Protein AF-A0A6A6TV52-F1 (afdb_monomer)

Structure (mmCIF, N/CA/C/O backbone):
data_AF-A0A6A6TV52-F1
#
_entry.id   AF-A0A6A6TV52-F1
#
loop_
_atom_site.group_PDB
_atom_site.id
_atom_site.type_symbol
_atom_site.label_atom_id
_atom_site.label_alt_id
_atom_site.label_comp_id
_atom_site.label_asym_id
_atom_site.label_entity_id
_atom_site.label_seq_id
_atom_site.pdbx_PDB_ins_code
_atom_site.Cartn_x
_atom_site.Cartn_y
_atom_site.Cartn_z
_atom_site.occupancy
_atom_site.B_iso_or_equiv
_atom_site.auth_seq_id
_atom_site.auth_comp_id
_atom_site.auth_asym_id
_atom_site.auth_atom_id
_atom_site.pdbx_PDB_model_num
ATOM 1 N N . MET A 1 1 ? -27.721 -14.262 47.115 1.00 39.56 1 MET A N 1
ATOM 2 C CA . MET A 1 1 ? -28.076 -12.880 46.744 1.00 39.56 1 MET A CA 1
ATOM 3 C C . MET A 1 1 ? -26.776 -12.100 46.617 1.00 39.56 1 MET A C 1
ATOM 5 O O . MET A 1 1 ? -26.188 -11.829 47.656 1.00 39.56 1 MET A O 1
ATOM 9 N N . PRO A 1 2 ? -26.220 -11.865 45.417 1.00 44.06 2 PRO A N 1
ATOM 10 C CA . PRO A 1 2 ? -25.095 -10.953 45.285 1.00 44.06 2 PRO A CA 1
ATOM 11 C C . PRO A 1 2 ? -25.606 -9.532 45.026 1.00 44.06 2 PRO A C 1
ATOM 13 O O . PRO A 1 2 ? -26.618 -9.349 44.355 1.00 44.06 2 PRO A O 1
ATOM 16 N N . ALA A 1 3 ? -24.919 -8.570 45.633 1.00 41.25 3 ALA A N 1
ATOM 17 C CA . ALA A 1 3 ? -25.272 -7.162 45.678 1.00 41.25 3 ALA A CA 1
ATOM 18 C C . ALA A 1 3 ? -25.371 -6.537 44.282 1.00 41.25 3 ALA A C 1
ATOM 20 O O . ALA A 1 3 ? -24.499 -6.747 43.437 1.00 41.25 3 ALA A O 1
ATOM 21 N N . GLU A 1 4 ? -26.418 -5.741 44.082 1.00 55.41 4 GLU A N 1
ATOM 22 C CA . GLU A 1 4 ? -26.548 -4.804 42.972 1.00 55.41 4 GLU A CA 1
ATOM 23 C C . GLU A 1 4 ? -25.441 -3.755 43.115 1.00 55.41 4 GLU A C 1
ATOM 25 O O . GLU A 1 4 ? -25.561 -2.780 43.856 1.00 55.41 4 GLU A O 1
ATOM 30 N N . SER A 1 5 ? -24.307 -3.983 42.455 1.00 57.09 5 SER A N 1
ATOM 31 C CA . SER A 1 5 ? -23.292 -2.952 42.270 1.00 57.09 5 SER A CA 1
ATOM 32 C C . SER A 1 5 ? -23.828 -1.950 41.252 1.00 57.09 5 SER A C 1
ATOM 34 O O . SER A 1 5 ? -23.521 -2.043 40.066 1.00 57.09 5 SER A O 1
ATOM 36 N N . SER A 1 6 ? -24.682 -1.043 41.724 1.00 60.50 6 SER A N 1
ATOM 37 C CA . SER A 1 6 ? -25.193 0.087 40.953 1.00 60.50 6 SER A CA 1
ATOM 38 C C . SER A 1 6 ? -24.011 0.927 40.469 1.00 60.50 6 SER A C 1
ATOM 40 O O . SER A 1 6 ? -23.273 1.507 41.272 1.00 60.50 6 SER A O 1
ATOM 42 N N . CYS A 1 7 ? -23.774 0.931 39.157 1.00 59.00 7 CYS A N 1
ATOM 43 C CA . CYS A 1 7 ? -22.772 1.796 38.554 1.00 59.00 7 CYS A CA 1
ATOM 44 C C . CYS A 1 7 ? -23.217 3.266 38.681 1.00 59.00 7 CYS A C 1
ATOM 46 O O . CYS A 1 7 ? -24.394 3.572 38.498 1.00 59.00 7 CYS A O 1
ATOM 48 N N . PRO A 1 8 ? -22.287 4.208 38.922 1.00 72.44 8 PRO A N 1
ATOM 49 C CA . PRO A 1 8 ? -22.611 5.620 39.150 1.00 72.44 8 PRO A CA 1
ATOM 50 C C . PRO A 1 8 ? -23.188 6.345 37.919 1.00 72.44 8 PRO A C 1
ATOM 52 O O . PRO A 1 8 ? -23.628 7.484 38.038 1.00 72.44 8 PRO A O 1
ATOM 55 N N . VAL A 1 9 ? -23.213 5.700 36.744 1.00 73.12 9 VAL A N 1
ATOM 56 C CA . VAL A 1 9 ? -23.793 6.229 35.502 1.00 73.12 9 VAL A CA 1
ATOM 57 C C . VAL A 1 9 ? -24.748 5.188 34.912 1.00 73.12 9 VAL A C 1
ATOM 59 O O . VAL A 1 9 ? -24.317 4.179 34.353 1.00 73.12 9 VAL A O 1
ATOM 62 N N . ALA A 1 10 ? -26.055 5.440 35.023 1.00 75.00 10 ALA A N 1
ATOM 63 C CA . ALA A 1 10 ? -27.110 4.511 34.599 1.00 75.00 10 ALA A CA 1
ATOM 64 C C . ALA A 1 10 ? -27.094 4.205 33.089 1.00 75.00 10 ALA A C 1
ATOM 66 O O . ALA A 1 10 ? -27.538 3.145 32.652 1.00 75.00 10 ALA A O 1
ATOM 67 N N . GLU A 1 11 ? -26.569 5.124 32.279 1.00 78.25 11 GLU A N 1
ATOM 68 C CA . GLU A 1 11 ? -26.429 4.941 30.835 1.00 78.25 11 GLU A CA 1
ATOM 69 C C . GLU A 1 11 ? -25.343 3.916 30.488 1.00 78.25 11 GLU A C 1
ATOM 71 O O . GLU A 1 11 ? -25.549 3.042 29.647 1.00 78.25 11 GLU A O 1
ATOM 76 N N . VAL A 1 12 ? -24.226 3.941 31.220 1.00 77.12 12 VAL A N 1
ATOM 77 C CA . VAL A 1 12 ? -23.149 2.954 31.087 1.00 77.12 12 VAL A CA 1
ATOM 78 C C . VAL A 1 12 ? -23.631 1.581 31.545 1.00 77.12 12 VAL A C 1
ATOM 80 O O . VAL A 1 12 ? -23.364 0.590 30.871 1.00 77.12 12 VAL A O 1
ATOM 83 N N . ASP A 1 13 ? -24.406 1.516 32.629 1.00 77.31 13 ASP A N 1
ATOM 84 C CA . ASP A 1 13 ? -24.987 0.256 33.101 1.00 77.31 13 ASP A CA 1
ATOM 85 C C . ASP A 1 13 ? -25.979 -0.328 32.084 1.00 77.31 13 ASP A C 1
ATOM 87 O O . ASP A 1 13 ? -25.925 -1.512 31.774 1.00 77.31 13 ASP A O 1
ATOM 91 N N . ARG A 1 14 ? -26.810 0.503 31.438 1.00 78.19 14 ARG A N 1
ATOM 92 C CA . ARG A 1 14 ? -27.695 0.054 30.344 1.00 78.19 14 ARG A CA 1
ATOM 93 C C . ARG A 1 14 ? -26.929 -0.499 29.143 1.00 78.19 14 ARG A C 1
ATOM 95 O O . ARG A 1 14 ? -27.359 -1.495 28.560 1.00 78.19 14 ARG A O 1
ATOM 102 N N . VAL A 1 15 ? -25.815 0.128 28.767 1.00 79.31 15 VAL A N 1
ATOM 103 C CA . VAL A 1 15 ? -24.983 -0.315 27.635 1.00 79.31 15 VAL A CA 1
ATOM 104 C C . VAL A 1 15 ? -24.187 -1.575 27.981 1.00 79.31 15 VAL A C 1
ATOM 106 O O . VAL A 1 15 ? -24.006 -2.442 27.123 1.00 79.31 15 VAL A O 1
ATOM 109 N N . LEU A 1 16 ? -23.726 -1.705 29.226 1.00 78.50 16 LEU A N 1
ATOM 110 C CA . LEU A 1 16 ? -22.913 -2.830 29.688 1.00 78.50 16 LEU A CA 1
ATOM 111 C C . LEU A 1 16 ? -23.739 -4.006 30.221 1.00 78.50 16 LEU A C 1
ATOM 113 O O . LEU A 1 16 ? -23.231 -5.125 30.218 1.00 78.50 16 LEU A O 1
ATOM 117 N N . ALA A 1 17 ? -25.004 -3.813 30.596 1.00 77.19 17 ALA A N 1
ATOM 118 C CA . ALA A 1 17 ? -25.897 -4.863 31.095 1.00 77.19 17 ALA A CA 1
ATOM 119 C C . ALA A 1 17 ? -25.971 -6.110 30.187 1.00 77.19 17 ALA A C 1
ATOM 121 O O . ALA A 1 17 ? -25.924 -7.220 30.712 1.00 77.19 17 ALA A O 1
ATOM 122 N N . PRO A 1 18 ? -25.986 -6.005 28.840 1.00 77.69 18 PRO A N 1
ATOM 123 C CA . PRO A 1 18 ? -25.926 -7.173 27.953 1.00 77.69 18 PRO A CA 1
ATOM 124 C C . PRO A 1 18 ? -24.575 -7.916 27.968 1.00 77.69 18 PRO A C 1
ATOM 126 O O . PRO A 1 18 ? -24.474 -9.038 27.460 1.00 77.69 18 PRO A O 1
ATOM 129 N N . TYR A 1 19 ? -23.524 -7.282 28.491 1.00 73.50 19 TYR A N 1
ATOM 130 C CA . TYR A 1 19 ? -22.151 -7.788 28.549 1.00 73.50 19 TYR A CA 1
ATOM 131 C C . TYR A 1 19 ? -21.730 -8.234 29.956 1.00 73.50 19 TYR A C 1
ATOM 133 O O . TYR A 1 19 ? -20.783 -9.020 30.083 1.00 73.50 19 TYR A O 1
ATOM 141 N N . ILE A 1 20 ? -22.453 -7.823 30.998 1.00 80.19 20 ILE A N 1
ATOM 142 C CA . ILE A 1 20 ? -22.265 -8.269 32.380 1.00 80.19 20 ILE A CA 1
ATOM 143 C C . ILE A 1 20 ? -23.035 -9.579 32.570 1.00 80.19 20 ILE A C 1
ATOM 145 O O . ILE A 1 20 ? -24.255 -9.627 32.486 1.00 80.19 20 ILE A O 1
ATOM 149 N N . HIS A 1 21 ? -22.306 -10.669 32.800 1.00 78.75 21 HIS A N 1
ATOM 150 C CA . HIS A 1 21 ? -22.886 -12.008 32.915 1.00 78.75 21 HIS A CA 1
ATOM 151 C C . HIS A 1 21 ? -22.748 -12.534 34.339 1.00 78.75 21 HIS A C 1
ATOM 153 O O . HIS A 1 21 ? -21.713 -12.348 34.986 1.00 78.75 21 HIS A O 1
ATOM 159 N N . SER A 1 22 ? -23.735 -13.306 34.793 1.00 84.19 22 SER A N 1
ATOM 160 C CA . SER A 1 22 ? -23.596 -14.059 36.041 1.00 84.19 22 SER A CA 1
ATOM 161 C C . SER A 1 22 ? -22.442 -15.069 35.939 1.00 84.19 22 SER A C 1
ATOM 163 O O . SER A 1 22 ? -22.107 -15.576 34.860 1.00 84.19 22 SER A O 1
ATOM 165 N N . ARG A 1 23 ? -21.835 -15.434 37.077 1.00 82.38 23 ARG A N 1
ATOM 166 C CA . ARG A 1 23 ? -20.762 -16.447 37.135 1.00 82.38 23 ARG A CA 1
ATOM 167 C C . ARG A 1 23 ? -21.185 -17.766 36.474 1.00 82.38 23 ARG A C 1
ATOM 169 O O . ARG A 1 23 ? -20.379 -18.404 35.796 1.00 82.38 23 ARG A O 1
ATOM 176 N N . GLN A 1 24 ? -22.453 -18.151 36.630 1.00 84.06 24 GLN A N 1
ATOM 177 C CA . GLN A 1 24 ? -23.009 -19.371 36.039 1.00 84.06 24 GLN A CA 1
ATOM 178 C C . GLN A 1 24 ? -23.148 -19.271 34.514 1.00 84.06 24 GLN A C 1
ATOM 180 O O . GLN A 1 24 ? -22.795 -20.209 33.800 1.00 84.06 24 GLN A O 1
ATOM 185 N N . GLU A 1 25 ? -23.614 -18.133 34.003 1.00 81.75 25 GLU A N 1
ATOM 186 C CA . GLU A 1 25 ? -23.727 -17.875 32.563 1.00 81.75 25 GLU A CA 1
ATOM 187 C C . GLU A 1 25 ? -22.356 -17.810 31.905 1.00 81.75 25 GLU A C 1
ATOM 189 O O . GLU A 1 25 ? -22.147 -18.399 30.850 1.00 81.75 25 GLU A O 1
ATOM 194 N N . THR A 1 26 ? -21.382 -17.189 32.568 1.00 82.94 26 THR A N 1
ATOM 195 C CA . THR A 1 26 ? -19.993 -17.158 32.103 1.00 82.94 26 THR A CA 1
ATOM 196 C C . THR A 1 26 ? -19.420 -18.569 31.994 1.00 82.94 26 THR A C 1
ATOM 198 O O . THR A 1 26 ? -18.773 -18.902 31.001 1.00 82.94 26 THR A O 1
ATOM 201 N N . GLN A 1 27 ? -19.688 -19.440 32.972 1.00 84.75 27 GLN A N 1
ATOM 202 C CA . GLN A 1 27 ? -19.240 -20.831 32.921 1.00 84.75 27 GLN A CA 1
ATOM 203 C C . GLN A 1 27 ? -19.953 -21.634 31.820 1.00 84.75 27 GLN A C 1
ATOM 205 O O . GLN A 1 27 ? -19.305 -22.440 31.150 1.00 84.75 27 GLN A O 1
ATOM 210 N N . LYS A 1 28 ? -21.256 -21.407 31.593 1.00 84.00 28 LYS A N 1
ATOM 211 C CA . LYS A 1 28 ? -22.003 -22.002 30.469 1.00 84.00 28 LYS A CA 1
ATOM 212 C C . LYS A 1 28 ? -21.439 -21.535 29.123 1.00 84.00 28 LYS A C 1
ATOM 214 O O . LYS A 1 28 ? -21.095 -22.378 28.300 1.00 84.00 28 LYS A O 1
ATOM 219 N N . ASN A 1 29 ? -21.237 -20.230 28.946 1.00 80.69 29 ASN A N 1
ATOM 220 C CA . ASN A 1 29 ? -20.643 -19.639 27.745 1.00 80.69 29 ASN A CA 1
ATOM 221 C C . ASN A 1 29 ? -19.246 -20.208 27.473 1.00 80.69 29 ASN A C 1
ATOM 223 O O . ASN A 1 29 ? -18.967 -20.631 26.356 1.00 80.69 29 ASN A O 1
ATOM 227 N N . ARG A 1 30 ? -18.386 -20.313 28.497 1.00 83.00 30 ARG A N 1
ATOM 228 C CA . ARG A 1 30 ? -17.055 -20.931 28.363 1.00 83.00 30 ARG A CA 1
ATOM 229 C C . ARG A 1 30 ? -17.129 -22.395 27.934 1.00 83.00 30 ARG A C 1
ATOM 231 O O . ARG A 1 30 ? -16.331 -22.797 27.100 1.00 83.00 30 ARG A O 1
ATOM 238 N N . LYS A 1 31 ? -18.076 -23.181 28.462 1.00 84.25 31 LYS A N 1
ATOM 239 C CA . LYS A 1 31 ? -18.279 -24.588 28.060 1.00 84.25 31 LYS A CA 1
ATOM 240 C C . LYS A 1 31 ? -18.774 -24.722 26.618 1.00 84.25 31 LYS A C 1
ATOM 242 O O . LYS A 1 31 ? -18.358 -25.638 25.916 1.00 84.25 31 LYS A O 1
ATOM 247 N N . VAL A 1 32 ? -19.666 -23.833 26.180 1.00 82.25 32 VAL A N 1
ATOM 248 C CA . VAL A 1 32 ? -20.163 -23.815 24.796 1.00 82.25 32 VAL A CA 1
ATOM 249 C C . VAL A 1 32 ? -19.042 -23.414 23.837 1.00 82.25 32 VAL A C 1
ATOM 251 O O . VAL A 1 32 ? -18.811 -24.108 22.853 1.00 82.25 32 VAL A O 1
ATOM 254 N N . LEU A 1 33 ? -18.285 -22.362 24.162 1.00 79.50 33 LEU A N 1
ATOM 255 C CA . LEU A 1 33 ? -17.148 -21.911 23.358 1.00 79.50 33 LEU A CA 1
ATOM 256 C C . LEU A 1 33 ? -16.017 -22.938 23.326 1.00 79.50 33 LEU A C 1
ATOM 258 O O . LEU A 1 33 ? -15.465 -23.184 22.262 1.00 79.50 33 LEU A O 1
ATOM 262 N N . SER A 1 34 ? -15.691 -23.585 24.447 1.00 81.12 34 SER A N 1
ATOM 263 C CA . SER A 1 34 ? -14.671 -24.636 24.455 1.00 81.12 34 SER A CA 1
ATOM 264 C C . SER A 1 34 ? -15.102 -25.852 23.637 1.00 81.12 34 SER A C 1
ATOM 266 O O . SER A 1 34 ? -14.274 -26.442 22.947 1.00 81.12 34 SER A O 1
ATOM 268 N N . ARG A 1 35 ? -16.394 -26.209 23.645 1.00 80.12 35 ARG A N 1
ATOM 269 C CA . ARG A 1 35 ? -16.942 -27.256 22.771 1.00 80.12 35 ARG A CA 1
ATOM 270 C C . ARG A 1 35 ? -16.877 -26.853 21.295 1.00 80.12 35 ARG A C 1
ATOM 272 O O . ARG A 1 35 ? -16.467 -27.671 20.486 1.00 80.12 35 ARG A O 1
ATOM 279 N N . TYR A 1 36 ? -17.226 -25.610 20.963 1.00 75.19 36 TYR A N 1
ATOM 280 C CA . TYR A 1 36 ? -17.130 -25.084 19.600 1.00 75.19 36 TYR A CA 1
ATOM 281 C C . TYR A 1 36 ? -15.679 -25.075 19.102 1.00 75.19 36 TYR A C 1
ATOM 283 O O . TYR A 1 36 ? -15.362 -25.690 18.091 1.00 75.19 36 TYR A O 1
ATOM 291 N N . LEU A 1 37 ? -14.764 -24.475 19.864 1.00 76.31 37 LEU A N 1
ATOM 292 C CA . LEU A 1 37 ? -13.346 -24.421 19.513 1.00 76.31 37 LEU A CA 1
ATOM 293 C C . LEU A 1 37 ? -12.726 -25.818 19.439 1.00 76.31 37 LEU A C 1
ATOM 295 O O . LEU A 1 37 ? -12.006 -26.105 18.497 1.00 76.31 37 LEU A O 1
ATOM 299 N N . SER A 1 38 ? -13.039 -26.727 20.366 1.00 72.81 38 SER A N 1
ATOM 300 C CA . SER A 1 38 ? -12.530 -28.106 20.289 1.00 72.81 38 SER A CA 1
ATOM 301 C C . SER A 1 38 ? -13.112 -28.920 19.129 1.00 72.81 38 SER A C 1
ATOM 303 O O . SER A 1 38 ? -12.471 -29.880 18.704 1.00 72.81 38 SER A O 1
ATOM 305 N N . ALA A 1 39 ? -14.285 -28.553 18.604 1.00 69.62 39 ALA A N 1
ATOM 306 C CA . ALA A 1 39 ? -14.815 -29.124 17.369 1.00 69.62 39 ALA A CA 1
ATOM 307 C C . ALA A 1 39 ? -14.042 -28.620 16.138 1.00 69.62 39 ALA A C 1
ATOM 309 O O . ALA A 1 39 ? -13.743 -29.423 15.264 1.00 69.62 39 ALA A O 1
ATOM 310 N N . HIS A 1 40 ? -13.650 -27.341 16.112 1.00 64.69 40 HIS A N 1
ATOM 311 C CA . HIS A 1 40 ? -12.866 -26.748 15.017 1.00 64.69 40 HIS A CA 1
ATOM 312 C C . HIS A 1 40 ? -11.360 -27.036 15.084 1.00 64.69 40 HIS A C 1
ATOM 314 O O . HIS A 1 40 ? -10.684 -27.017 14.066 1.00 64.69 40 HIS A O 1
ATOM 320 N N . VAL A 1 41 ? -10.825 -27.321 16.272 1.00 64.25 41 VAL A N 1
ATOM 321 C CA . VAL A 1 41 ? -9.399 -27.625 16.486 1.00 64.25 41 VAL A CA 1
ATOM 322 C C . VAL A 1 41 ? -9.103 -29.120 16.323 1.00 64.25 41 VAL A C 1
ATOM 324 O O . VAL A 1 41 ? -7.939 -29.504 16.265 1.00 64.25 41 VAL A O 1
ATOM 327 N N . ARG A 1 42 ? -10.117 -29.997 16.248 1.00 55.94 42 ARG A N 1
ATOM 328 C CA . ARG A 1 42 ? -9.896 -31.434 16.033 1.00 55.94 42 ARG A CA 1
ATOM 329 C C . ARG A 1 42 ? -9.778 -31.718 14.526 1.00 55.94 42 ARG A C 1
ATOM 331 O O . ARG A 1 42 ? -10.811 -31.757 13.864 1.00 55.94 42 ARG A O 1
ATOM 338 N N . PRO A 1 43 ? -8.568 -31.967 13.987 1.00 54.34 43 PRO A N 1
ATOM 339 C CA . PRO A 1 43 ? -8.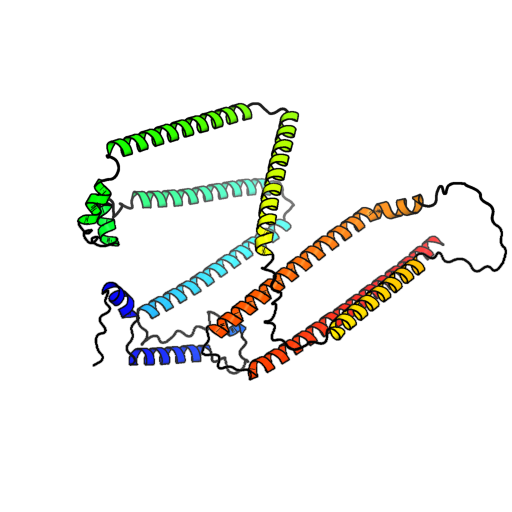416 -32.309 12.580 1.00 54.34 43 PRO A CA 1
ATOM 340 C C . PRO A 1 43 ? -9.081 -33.662 12.272 1.00 54.34 43 PRO A C 1
ATOM 342 O O . PRO A 1 43 ? -9.190 -34.518 13.166 1.00 54.34 43 PRO A O 1
ATOM 345 N N . PRO A 1 44 ? -9.493 -33.904 11.013 1.00 52.56 44 PRO A N 1
ATOM 346 C CA . PRO A 1 44 ? -9.788 -35.252 10.554 1.00 52.56 44 PRO A CA 1
ATOM 347 C C . PRO A 1 44 ? -8.570 -36.141 10.829 1.00 52.56 44 PRO A C 1
ATOM 349 O O . PRO A 1 44 ? -7.421 -35.731 10.683 1.00 52.56 44 PRO A O 1
ATOM 352 N N . ARG A 1 45 ? -8.849 -37.362 11.290 1.00 52.16 45 ARG A N 1
ATOM 353 C CA . ARG A 1 45 ? -7.974 -38.316 12.000 1.00 52.16 45 ARG A CA 1
ATOM 354 C C . ARG A 1 45 ? -6.680 -38.750 11.272 1.00 52.16 45 ARG A C 1
ATOM 356 O O . ARG A 1 45 ? -6.032 -39.685 11.729 1.00 52.16 45 ARG A O 1
ATOM 363 N N . THR A 1 46 ? -6.322 -38.123 10.155 1.00 53.66 46 THR A N 1
ATOM 364 C CA . THR A 1 46 ? -5.304 -38.576 9.198 1.00 53.66 46 THR A CA 1
ATOM 365 C C . THR A 1 46 ? -4.254 -37.526 8.815 1.00 53.66 46 THR A C 1
ATOM 367 O O . THR A 1 46 ? -3.302 -37.894 8.135 1.00 53.66 46 THR A O 1
ATOM 370 N N . ALA A 1 47 ? -4.354 -36.261 9.246 1.00 54.41 47 ALA A N 1
ATOM 371 C CA . ALA A 1 47 ? -3.346 -35.239 8.932 1.00 54.41 47 ALA A CA 1
ATOM 372 C C . ALA A 1 47 ? -2.878 -34.480 10.184 1.00 54.41 47 ALA A C 1
ATOM 374 O O . ALA A 1 47 ? -3.682 -34.072 11.022 1.00 54.41 47 ALA A O 1
ATOM 375 N N . ALA A 1 48 ? -1.558 -34.315 10.316 1.00 52.81 48 ALA A N 1
ATOM 376 C CA . ALA A 1 48 ? -0.953 -33.495 11.360 1.00 52.81 48 ALA A CA 1
ATOM 377 C C . ALA A 1 48 ? -1.387 -32.025 11.189 1.00 52.81 48 ALA A C 1
ATOM 379 O O . ALA A 1 48 ? -1.436 -31.551 10.053 1.00 52.81 48 ALA A O 1
ATOM 380 N N . PRO A 1 49 ? -1.697 -31.304 12.282 1.00 54.84 49 PRO A N 1
ATOM 381 C CA . PRO A 1 49 ? -2.194 -29.936 12.201 1.00 54.84 49 PRO A CA 1
ATOM 382 C C . PRO A 1 49 ? -1.130 -29.027 11.577 1.00 54.84 49 PRO A C 1
ATOM 384 O O . PRO A 1 49 ? -0.047 -28.860 12.139 1.00 54.84 49 PRO A O 1
ATOM 387 N N . ARG A 1 50 ? -1.427 -28.444 10.411 1.00 56.78 50 ARG A N 1
ATOM 388 C CA . ARG A 1 50 ? -0.613 -27.376 9.824 1.00 56.78 50 ARG A CA 1
ATOM 389 C C . ARG A 1 50 ? -1.059 -26.053 10.440 1.00 56.78 50 ARG A C 1
ATOM 391 O O . ARG A 1 50 ? -2.250 -25.777 10.524 1.00 56.78 50 ARG A O 1
ATOM 398 N N . HIS A 1 51 ? -0.098 -25.235 10.860 1.00 58.00 51 HIS A N 1
ATOM 399 C CA . HIS A 1 51 ? -0.335 -23.906 11.440 1.00 58.00 51 HIS A CA 1
ATOM 400 C C . HIS A 1 51 ? -1.184 -23.008 10.517 1.00 58.00 51 HIS A C 1
ATOM 402 O O . HIS A 1 51 ? -2.042 -22.264 10.976 1.00 58.00 51 HIS A O 1
ATOM 408 N N . LEU A 1 52 ? -1.011 -23.165 9.201 1.00 54.44 52 LEU A N 1
ATOM 409 C CA . LEU A 1 52 ? -1.739 -22.425 8.166 1.00 54.44 52 LEU A CA 1
ATOM 410 C C . LEU A 1 52 ? -3.249 -22.724 8.141 1.00 54.44 52 LEU A C 1
ATOM 412 O O . LEU A 1 52 ? -4.041 -21.816 7.904 1.00 54.44 52 LEU A O 1
ATOM 416 N N . ASP A 1 53 ? -3.658 -23.955 8.462 1.00 57.03 53 ASP A N 1
ATOM 417 C CA . ASP A 1 53 ? -5.079 -24.341 8.502 1.00 57.03 53 ASP A CA 1
ATOM 418 C C . ASP A 1 53 ? -5.794 -23.726 9.728 1.00 57.03 53 ASP A C 1
ATOM 420 O O . ASP A 1 53 ? -7.021 -23.644 9.775 1.00 57.03 53 ASP A O 1
ATOM 424 N N . GLN A 1 54 ? -5.027 -23.280 10.735 1.00 57.66 54 GLN A N 1
ATOM 425 C CA . GLN A 1 54 ? -5.530 -22.628 11.951 1.00 57.66 54 GLN A CA 1
ATOM 426 C C . GLN A 1 54 ? -5.628 -21.104 11.804 1.00 57.66 54 GLN A C 1
ATOM 428 O O . GLN A 1 54 ? -6.509 -20.492 12.409 1.00 57.66 54 GLN A O 1
ATOM 433 N N . GLU A 1 55 ? -4.754 -20.495 10.998 1.00 55.72 55 GLU A N 1
ATOM 434 C CA . GLU A 1 55 ? -4.784 -19.057 10.695 1.00 55.72 55 GLU A CA 1
ATOM 435 C C . GLU A 1 55 ? -5.855 -18.702 9.652 1.00 55.72 55 GLU A C 1
ATOM 437 O O . GLU A 1 55 ? -6.464 -17.631 9.729 1.00 55.72 55 GLU A O 1
ATOM 442 N N . CYS A 1 56 ? -6.149 -19.623 8.729 1.00 46.47 56 CYS A N 1
ATOM 443 C CA . CYS A 1 56 ? -7.189 -19.483 7.711 1.00 46.47 56 CYS A CA 1
ATOM 444 C C . CYS A 1 56 ? -8.108 -20.715 7.697 1.00 46.47 56 CYS A C 1
ATOM 446 O O . CYS A 1 56 ? -7.927 -21.599 6.860 1.00 46.47 56 CYS A O 1
ATOM 448 N N . PRO A 1 57 ? -9.116 -20.793 8.587 1.00 55.59 57 PRO A N 1
ATOM 449 C CA . PRO A 1 57 ? -10.117 -21.847 8.496 1.00 55.59 57 PRO A CA 1
ATOM 450 C C . PRO A 1 57 ? -10.873 -21.721 7.169 1.00 55.59 57 PRO A C 1
ATOM 452 O O . PRO A 1 57 ? -11.434 -20.664 6.861 1.00 55.59 57 PRO A O 1
ATOM 455 N N . ASP A 1 58 ? -10.886 -22.802 6.389 1.00 56.19 58 ASP A N 1
ATOM 456 C CA . ASP A 1 58 ? -11.613 -22.876 5.125 1.00 56.19 58 ASP A CA 1
ATOM 457 C C . ASP A 1 58 ? -13.112 -22.613 5.397 1.00 56.19 58 ASP A C 1
ATOM 459 O O . ASP A 1 58 ? -13.713 -23.288 6.245 1.00 56.19 58 ASP A O 1
ATOM 463 N N . PRO A 1 59 ? -13.758 -21.617 4.754 1.00 55.69 59 PRO A N 1
ATOM 464 C CA . PRO A 1 59 ? -15.140 -21.235 5.059 1.00 55.69 59 PRO A CA 1
ATOM 465 C C . PRO A 1 59 ? -16.174 -22.350 4.841 1.00 55.69 59 PRO A C 1
ATOM 467 O O . PRO A 1 59 ? -17.330 -22.181 5.235 1.00 55.69 59 PRO A O 1
ATOM 470 N N . GLN A 1 60 ? -15.792 -23.467 4.216 1.00 53.66 60 GLN A N 1
ATOM 471 C CA . GLN A 1 60 ? -16.672 -24.610 3.963 1.00 53.66 60 GLN A CA 1
ATOM 472 C C . GLN A 1 60 ? -16.790 -25.578 5.155 1.00 53.66 60 GLN A C 1
ATOM 474 O O . GLN A 1 60 ? -17.818 -26.243 5.274 1.00 53.66 60 GLN A O 1
ATOM 479 N N . ASP A 1 61 ? -15.830 -25.575 6.089 1.00 53.78 61 ASP A N 1
ATOM 480 C CA . ASP A 1 61 ? -15.813 -26.450 7.279 1.00 53.78 61 ASP A CA 1
ATOM 481 C C . ASP A 1 61 ? -16.402 -25.788 8.540 1.00 53.78 61 ASP A C 1
ATOM 483 O O . ASP A 1 61 ? -16.261 -26.268 9.672 1.00 53.78 61 ASP A O 1
ATOM 487 N N . LEU A 1 62 ? -17.127 -24.679 8.364 1.00 56.19 62 LEU A N 1
ATOM 488 C CA . LEU A 1 62 ? -17.897 -24.048 9.430 1.00 56.19 62 LEU A CA 1
ATOM 489 C C . LEU A 1 62 ? -19.106 -24.927 9.788 1.00 56.19 62 LEU A C 1
ATOM 491 O O . LEU A 1 62 ? -20.231 -24.702 9.336 1.00 56.19 62 LEU A O 1
ATOM 495 N N . VAL A 1 63 ? -18.870 -25.931 10.637 1.00 56.78 63 VAL A N 1
ATOM 496 C CA . VAL A 1 63 ? -19.912 -26.641 11.384 1.00 56.78 63 VAL A CA 1
ATOM 497 C C . VAL A 1 63 ? -20.834 -25.590 11.993 1.00 56.78 63 VAL A C 1
ATOM 499 O O . VAL A 1 63 ? -20.413 -24.814 12.850 1.00 56.78 63 VAL A O 1
ATOM 502 N N . LYS A 1 64 ? -22.089 -25.541 11.526 1.00 59.16 64 LYS A N 1
ATOM 503 C CA . LYS A 1 64 ? -23.108 -24.627 12.049 1.00 59.16 64 LYS A CA 1
ATOM 504 C C . LYS A 1 64 ? -23.182 -24.827 13.564 1.00 59.16 64 LYS A C 1
ATOM 506 O O . LYS A 1 64 ? -23.552 -25.920 13.994 1.00 59.16 64 LYS A O 1
ATOM 511 N N . PRO A 1 65 ? -22.814 -23.829 14.379 1.00 57.25 65 PRO A N 1
ATOM 512 C CA . PRO A 1 65 ? -22.866 -24.009 15.815 1.00 57.25 65 PRO A CA 1
ATOM 513 C C . PRO A 1 65 ? -24.319 -24.198 16.256 1.00 57.25 65 PRO A C 1
ATOM 515 O O . PRO A 1 65 ? -25.194 -23.412 15.891 1.00 57.25 65 PRO A O 1
ATOM 518 N N . ASP A 1 66 ? -24.571 -25.205 17.091 1.00 60.25 66 ASP A N 1
ATOM 519 C CA . ASP A 1 66 ? -25.797 -25.280 17.885 1.00 60.25 66 ASP A CA 1
ATOM 520 C C . ASP A 1 66 ? -25.764 -24.143 18.920 1.00 60.25 66 ASP A C 1
ATOM 522 O O . ASP A 1 66 ? -25.224 -24.264 20.022 1.00 60.25 66 ASP A O 1
ATOM 526 N N . LEU A 1 67 ? -26.294 -22.981 18.530 1.00 60.25 67 LEU A N 1
ATOM 527 C CA . LEU A 1 67 ? -26.223 -21.717 19.276 1.00 60.25 67 LEU A CA 1
ATOM 528 C C . LEU A 1 67 ? -27.344 -21.534 20.310 1.00 60.25 67 LEU A C 1
ATOM 530 O O . LEU A 1 67 ? -27.587 -20.412 20.756 1.00 60.25 67 LEU A O 1
ATOM 534 N N . SER A 1 68 ? -28.016 -22.604 20.738 1.00 59.91 68 SER A N 1
ATOM 535 C CA . SER A 1 68 ? -29.218 -22.545 21.591 1.00 59.91 68 SER A CA 1
ATOM 536 C C . SER A 1 68 ? -29.005 -21.976 23.009 1.00 59.91 68 SER A C 1
ATOM 538 O O . SER A 1 68 ? -29.953 -21.904 23.785 1.00 59.91 68 SER A O 1
ATOM 540 N N . GLY A 1 69 ? -27.791 -21.530 23.357 1.00 60.72 69 GLY A N 1
ATOM 541 C CA . GLY A 1 69 ? -27.463 -20.946 24.663 1.00 60.72 69 GLY A CA 1
ATOM 542 C C . GLY A 1 69 ? -26.621 -19.668 24.635 1.00 60.72 69 GLY A C 1
ATOM 543 O O . GLY A 1 69 ? -26.109 -19.284 25.685 1.00 60.72 69 GLY A O 1
ATOM 544 N N . ILE A 1 70 ? -26.425 -19.024 23.477 1.00 64.25 70 ILE A N 1
ATOM 545 C CA . ILE A 1 70 ? -25.579 -17.823 23.362 1.00 64.25 70 ILE A CA 1
ATOM 546 C C . ILE A 1 70 ? -26.435 -16.545 23.426 1.00 64.25 70 ILE A C 1
ATOM 548 O O . ILE A 1 70 ? -27.477 -16.459 22.784 1.00 64.25 70 ILE A O 1
ATOM 552 N N . SER A 1 71 ? -25.980 -15.542 24.193 1.00 68.06 71 SER A N 1
ATOM 553 C CA . SER A 1 71 ? -26.624 -14.219 24.298 1.00 68.06 71 SER A CA 1
ATOM 554 C C . SER A 1 71 ? -26.899 -13.588 22.921 1.00 68.06 71 SER A C 1
ATOM 556 O O . SER A 1 71 ? -26.094 -13.712 21.993 1.00 68.06 71 SER A O 1
ATOM 558 N N . HIS A 1 72 ? -28.027 -12.881 22.801 1.00 69.81 72 HIS A N 1
ATOM 559 C CA . HIS A 1 72 ? -28.550 -12.328 21.546 1.00 69.81 72 HIS A CA 1
ATOM 560 C C . HIS A 1 72 ? -27.555 -11.406 20.820 1.00 69.81 72 HIS A C 1
ATOM 562 O O . HIS A 1 72 ? -27.470 -11.457 19.593 1.00 69.81 72 HIS A O 1
ATOM 568 N N . SER A 1 73 ? -26.754 -10.619 21.548 1.00 74.88 73 SER A N 1
ATOM 569 C CA . SER A 1 73 ? -25.734 -9.730 20.965 1.00 74.88 73 SER A CA 1
ATOM 570 C C . SER A 1 73 ? -24.607 -10.505 20.277 1.00 74.88 73 SER A C 1
ATOM 572 O O . SER A 1 73 ? -24.197 -10.185 19.161 1.00 74.88 73 SER A O 1
ATOM 574 N N . ARG A 1 74 ? -24.145 -11.598 20.893 1.00 73.69 74 ARG A N 1
ATOM 575 C CA . ARG A 1 74 ? -23.133 -12.485 20.301 1.00 73.69 74 ARG A CA 1
ATOM 576 C C . ARG A 1 74 ? -23.687 -13.247 19.099 1.00 73.69 74 ARG A C 1
ATOM 578 O O . ARG A 1 74 ? -22.964 -13.454 18.132 1.00 73.69 74 ARG A O 1
ATOM 585 N N . LEU A 1 75 ? -24.966 -13.618 19.123 1.00 79.94 75 LEU A N 1
ATOM 586 C CA . LEU A 1 75 ? -25.636 -14.237 17.977 1.00 79.94 75 LEU A CA 1
ATOM 587 C C . LEU A 1 75 ? -25.727 -13.262 16.789 1.00 79.94 75 LEU A C 1
ATOM 589 O O . LEU A 1 75 ? -25.460 -13.657 15.655 1.00 79.94 75 LEU A O 1
ATOM 593 N N . GLN A 1 76 ? -26.037 -11.985 17.037 1.00 81.50 76 GLN A N 1
ATOM 594 C CA . GLN A 1 76 ? -25.994 -10.935 16.010 1.00 81.50 76 GLN A CA 1
ATOM 595 C C . GLN A 1 76 ? -24.583 -10.750 15.441 1.00 81.50 76 GLN A C 1
ATOM 597 O O . GLN A 1 76 ? -24.426 -10.672 14.224 1.00 81.50 76 GLN A O 1
ATOM 602 N N . TYR A 1 77 ? -23.557 -10.757 16.294 1.00 83.31 77 TYR A N 1
ATOM 603 C CA . TYR A 1 77 ? -22.163 -10.691 15.853 1.00 83.31 77 TYR A CA 1
ATOM 604 C C . TYR A 1 77 ? -21.768 -11.889 14.978 1.00 83.31 77 TYR A C 1
ATOM 606 O O . TYR A 1 77 ? -21.181 -11.704 13.915 1.00 83.31 77 TYR A O 1
ATOM 614 N N . LEU A 1 78 ? -22.147 -13.113 15.360 1.00 82.75 78 LEU A N 1
ATOM 615 C CA . LEU A 1 78 ? -21.890 -14.307 14.546 1.00 82.75 78 LEU A CA 1
ATOM 616 C C . LEU A 1 78 ? -22.611 -14.248 13.192 1.00 82.75 78 LEU A C 1
ATOM 618 O O . LEU A 1 78 ? -22.008 -14.569 12.169 1.00 82.75 78 LEU A O 1
ATOM 622 N N . LYS A 1 79 ? -23.860 -13.766 13.157 1.00 86.00 79 LYS A N 1
ATOM 623 C CA . LYS A 1 79 ? -24.581 -13.511 11.898 1.00 86.00 79 LYS A CA 1
ATOM 624 C C . LYS A 1 79 ? -23.871 -12.470 11.031 1.00 86.00 79 LYS A C 1
ATOM 626 O O . LYS A 1 79 ? -23.772 -12.656 9.823 1.00 86.00 79 LYS A O 1
ATOM 631 N N . ALA A 1 80 ? -23.356 -11.398 11.631 1.00 87.81 80 ALA A N 1
ATOM 632 C CA . ALA A 1 80 ? -22.597 -10.377 10.913 1.00 87.81 80 ALA A CA 1
ATOM 633 C C . ALA A 1 80 ? -21.272 -10.930 10.361 1.00 87.81 80 ALA A C 1
ATOM 635 O O . ALA A 1 80 ? -20.903 -10.622 9.228 1.00 87.81 80 ALA A O 1
ATOM 636 N N . LEU A 1 81 ? -20.580 -11.787 11.119 1.00 86.50 81 LEU A N 1
ATOM 637 C CA . LEU A 1 81 ? -19.380 -12.478 10.647 1.00 86.50 81 LEU A CA 1
ATOM 638 C C . LEU A 1 81 ? -19.678 -13.414 9.474 1.00 86.50 81 LEU A C 1
ATOM 640 O O . LEU A 1 81 ? -18.930 -13.402 8.498 1.00 86.50 81 LEU A O 1
ATOM 644 N N . GLN A 1 82 ? -20.779 -14.164 9.535 1.00 86.81 82 GLN A N 1
ATOM 645 C CA . GLN A 1 82 ? -21.219 -15.013 8.429 1.00 86.81 82 GLN A CA 1
ATOM 646 C C . GLN A 1 82 ? -21.570 -14.178 7.188 1.00 86.81 82 GLN A C 1
ATOM 648 O O . GLN A 1 82 ? -21.111 -14.467 6.088 1.00 86.81 82 GLN A O 1
ATOM 653 N N . ALA A 1 83 ? -22.316 -13.085 7.355 1.00 89.06 83 ALA A N 1
ATOM 654 C CA . ALA A 1 83 ? -22.623 -12.184 6.246 1.00 89.06 83 ALA A CA 1
ATOM 655 C C . ALA A 1 83 ? -21.346 -11.582 5.627 1.00 89.06 83 ALA A C 1
ATOM 657 O O . ALA A 1 83 ? -21.247 -11.437 4.408 1.00 89.06 83 ALA A O 1
ATOM 658 N N . LYS A 1 84 ? -20.339 -11.269 6.453 1.00 90.88 84 LYS A N 1
ATOM 659 C CA . LYS A 1 84 ? -19.035 -10.768 6.001 1.00 90.88 84 LYS A CA 1
ATOM 660 C C . LYS A 1 84 ? -18.245 -11.825 5.227 1.00 90.88 84 LYS A C 1
ATOM 662 O O . LYS A 1 84 ? -17.641 -11.480 4.210 1.00 90.88 84 LYS A O 1
ATOM 667 N N . SER A 1 85 ? -18.219 -13.081 5.678 1.00 87.12 85 SER A N 1
ATOM 668 C CA . SER A 1 85 ? -17.531 -14.154 4.947 1.00 87.12 85 SER A CA 1
ATOM 669 C C . SER A 1 85 ? -18.219 -14.440 3.611 1.00 87.12 85 SER A C 1
ATOM 671 O O . SER A 1 85 ? -17.545 -14.496 2.584 1.00 87.12 85 SER A O 1
ATOM 673 N N . GLU A 1 86 ? -19.552 -14.488 3.586 1.00 92.50 86 GLU A N 1
ATOM 674 C CA . GLU A 1 86 ? -20.333 -14.625 2.352 1.00 92.50 86 GLU A CA 1
ATOM 675 C C . GLU A 1 86 ? -20.081 -13.463 1.377 1.00 92.50 86 GLU A C 1
ATOM 677 O O . GLU A 1 86 ? -19.900 -13.684 0.178 1.00 92.50 86 GLU A O 1
ATOM 682 N N . ALA A 1 87 ? -20.016 -12.224 1.875 1.00 90.94 87 ALA A N 1
ATOM 683 C CA . ALA A 1 87 ? -19.704 -11.056 1.055 1.00 90.94 87 ALA A CA 1
ATOM 684 C C . ALA A 1 87 ? -18.285 -11.119 0.464 1.00 90.94 87 ALA A C 1
ATOM 686 O O . ALA A 1 87 ? -18.101 -10.806 -0.712 1.00 90.94 87 ALA A O 1
ATOM 687 N N . ARG A 1 88 ? -17.293 -11.571 1.245 1.00 91.69 88 ARG A N 1
ATOM 688 C CA . ARG A 1 88 ? -15.914 -11.770 0.766 1.00 91.69 88 ARG A CA 1
ATOM 689 C C . ARG A 1 88 ? -15.836 -12.826 -0.331 1.00 91.69 88 ARG A C 1
ATOM 691 O O . ARG A 1 88 ? -15.212 -12.575 -1.355 1.00 91.69 88 ARG A O 1
ATOM 698 N N . LEU A 1 89 ? -16.525 -13.954 -0.161 1.00 92.50 89 LEU A N 1
ATOM 699 C CA . LEU A 1 89 ? -16.587 -15.004 -1.181 1.00 92.50 89 LEU A CA 1
ATOM 700 C C . LEU A 1 89 ? -17.238 -14.507 -2.477 1.00 92.50 89 LEU A C 1
ATOM 702 O O . LEU A 1 89 ? -16.761 -14.812 -3.570 1.00 92.50 89 LEU A O 1
ATOM 706 N N . ARG A 1 90 ? -18.309 -13.708 -2.378 1.00 94.44 90 ARG A N 1
ATOM 707 C CA . ARG A 1 90 ? -18.931 -13.082 -3.557 1.00 94.44 90 ARG A CA 1
ATOM 708 C C . ARG A 1 90 ? -17.976 -12.123 -4.258 1.00 94.44 90 ARG A C 1
ATOM 710 O O . ARG A 1 90 ? -17.899 -12.155 -5.480 1.00 94.44 90 ARG A O 1
ATOM 717 N N . LEU A 1 91 ? -17.247 -11.305 -3.501 1.00 95.06 91 LEU A N 1
ATOM 718 C CA . LEU A 1 91 ? -16.256 -10.383 -4.052 1.00 95.06 91 LEU A CA 1
ATOM 719 C C . LEU A 1 91 ? -15.148 -11.147 -4.779 1.00 95.06 91 LEU A C 1
ATOM 721 O O . LEU A 1 91 ? -14.850 -10.816 -5.921 1.00 95.06 91 LEU A O 1
ATOM 725 N N . GLN A 1 92 ? -14.602 -12.195 -4.165 1.00 94.56 92 GLN A N 1
ATOM 726 C CA . GLN A 1 92 ? -13.557 -13.013 -4.778 1.00 94.56 92 GLN A CA 1
ATOM 727 C C . GLN A 1 92 ? -14.046 -13.686 -6.069 1.00 94.56 92 GLN A C 1
ATOM 729 O O . GLN A 1 92 ? -13.342 -13.661 -7.072 1.00 94.56 92 GLN A O 1
ATOM 734 N N . ARG A 1 93 ? -15.283 -14.207 -6.089 1.00 95.44 93 ARG A N 1
ATOM 735 C CA . ARG A 1 93 ? -15.904 -14.762 -7.306 1.00 95.44 93 ARG A CA 1
ATOM 736 C C . ARG A 1 93 ? -16.080 -13.712 -8.409 1.00 95.44 93 ARG A C 1
ATOM 738 O O . ARG A 1 93 ? -15.924 -14.020 -9.586 1.00 95.44 93 ARG A O 1
ATOM 745 N N . LEU A 1 94 ? -16.444 -12.482 -8.048 1.00 95.69 94 LEU A N 1
ATOM 746 C CA . LEU A 1 94 ? -16.556 -11.390 -9.017 1.00 95.69 94 LEU A CA 1
ATOM 747 C C . LEU A 1 94 ? -15.182 -10.972 -9.543 1.00 95.69 94 LEU A C 1
ATOM 749 O O . LEU A 1 94 ? -15.050 -10.720 -10.735 1.00 95.69 94 LEU A O 1
ATOM 753 N N . GLN A 1 95 ? -14.164 -10.935 -8.683 1.00 94.88 95 GLN A N 1
ATOM 754 C CA . GLN A 1 95 ? -12.789 -10.649 -9.087 1.00 94.88 95 GLN A CA 1
ATOM 755 C C . GLN A 1 95 ? -12.261 -11.706 -10.055 1.00 94.88 95 GLN A C 1
ATOM 757 O O . GLN A 1 95 ? -11.798 -11.333 -11.128 1.00 94.88 95 GLN A O 1
ATOM 762 N N . SER A 1 96 ? -12.422 -12.996 -9.746 1.00 92.62 96 SER A N 1
ATOM 763 C CA . SER A 1 96 ? -11.995 -14.066 -10.653 1.00 92.62 96 SER A CA 1
ATOM 764 C C . SER A 1 96 ? -12.736 -13.996 -11.991 1.00 92.62 96 SER A C 1
ATOM 766 O O . SER A 1 96 ? -12.116 -14.058 -13.041 1.00 92.62 96 SER A O 1
ATOM 768 N N . SER A 1 97 ? -14.051 -13.739 -11.977 1.00 94.94 97 SER A N 1
ATOM 769 C CA . SER A 1 97 ? -14.823 -13.558 -13.213 1.00 94.94 97 SER A CA 1
ATOM 770 C C . SER A 1 97 ? -14.360 -12.351 -14.041 1.00 94.94 97 SER A C 1
ATOM 772 O O . SER A 1 97 ? -14.432 -12.398 -15.268 1.00 94.94 97 SER A O 1
ATOM 774 N N . LEU A 1 98 ? -13.911 -11.264 -13.405 1.00 93.00 98 LEU A N 1
ATOM 775 C CA . LEU A 1 98 ? -13.345 -10.109 -14.109 1.00 93.00 98 LEU A CA 1
ATOM 776 C C . LEU A 1 98 ? -11.963 -10.416 -14.689 1.00 93.00 98 LEU A C 1
ATOM 778 O O . LEU A 1 98 ? -11.645 -9.944 -15.780 1.00 93.00 98 LEU A O 1
ATOM 782 N N . GLU A 1 99 ? -11.149 -11.191 -13.979 1.00 91.00 99 GLU A N 1
ATOM 783 C CA . GLU A 1 99 ? -9.849 -11.655 -14.465 1.00 91.00 99 GLU A CA 1
ATOM 784 C C . GLU A 1 99 ? -10.004 -12.611 -15.656 1.00 91.00 99 GLU A C 1
ATOM 786 O O . GLU A 1 99 ? -9.310 -12.439 -16.659 1.00 91.00 99 GLU A O 1
ATOM 791 N N . ASP A 1 100 ? -10.977 -13.523 -15.623 1.00 89.56 100 ASP A N 1
ATOM 792 C CA . ASP A 1 100 ? -11.320 -14.412 -16.744 1.00 89.56 100 ASP A CA 1
ATOM 793 C C . ASP A 1 100 ? -11.788 -13.619 -17.981 1.00 89.56 100 ASP A C 1
ATOM 795 O O . ASP A 1 100 ? -11.374 -13.880 -19.114 1.00 89.56 100 ASP A O 1
ATOM 799 N N . LEU A 1 101 ? -12.607 -12.579 -17.783 1.00 88.19 101 LEU A N 1
ATOM 800 C CA . LEU A 1 101 ? -13.015 -11.673 -18.866 1.00 88.19 101 LEU A CA 1
ATOM 801 C C . LEU A 1 101 ? -11.835 -10.862 -19.417 1.00 88.19 101 LEU A C 1
ATOM 803 O O . LEU A 1 101 ? -11.734 -10.619 -20.618 1.00 88.19 101 LEU A O 1
ATOM 807 N N . ARG A 1 102 ? -10.915 -10.434 -18.552 1.00 85.00 102 ARG A N 1
ATOM 808 C CA . ARG A 1 102 ? -9.730 -9.684 -18.978 1.00 85.00 102 ARG A CA 1
ATOM 809 C C . ARG A 1 102 ? -8.766 -10.565 -19.768 1.00 85.00 102 ARG A C 1
ATOM 811 O O . ARG A 1 102 ? -8.225 -10.109 -20.771 1.00 85.00 102 ARG A O 1
ATOM 818 N N . THR A 1 103 ? -8.540 -11.795 -19.323 1.00 82.94 103 THR A N 1
ATOM 819 C CA . THR A 1 103 ? -7.639 -12.741 -19.994 1.00 82.94 103 THR A CA 1
ATOM 820 C C . THR A 1 103 ? -8.216 -13.220 -21.323 1.00 82.94 103 THR A C 1
ATOM 822 O O . THR A 1 103 ? -7.483 -13.215 -22.312 1.00 82.94 103 THR A O 1
ATOM 825 N N . SER A 1 104 ? -9.522 -13.508 -21.394 1.00 78.56 104 SER A N 1
ATOM 826 C CA . SER A 1 104 ? -10.201 -13.820 -22.663 1.00 78.56 104 SER A CA 1
ATOM 827 C C . SER A 1 104 ? -10.074 -12.681 -23.681 1.00 78.56 104 SER A C 1
ATOM 829 O O . SER A 1 104 ? -9.607 -12.928 -24.792 1.00 78.56 104 SER A O 1
ATOM 831 N N . HIS A 1 105 ? -10.329 -11.425 -23.291 1.00 74.25 105 HIS A N 1
ATOM 832 C CA . HIS A 1 105 ? -10.148 -10.276 -24.189 1.00 74.25 105 HIS A CA 1
ATOM 833 C C . HIS A 1 105 ? -8.703 -10.080 -24.675 1.00 74.25 105 HIS A C 1
ATOM 835 O O . HIS A 1 105 ? -8.501 -9.677 -25.818 1.00 74.25 105 HIS A O 1
ATOM 841 N N . ILE A 1 106 ? -7.693 -10.357 -23.843 1.00 72.44 106 ILE A N 1
ATOM 842 C CA . ILE A 1 106 ? -6.283 -10.261 -24.260 1.00 72.44 106 ILE A CA 1
ATOM 843 C C . ILE A 1 106 ? -5.939 -11.378 -25.256 1.00 72.44 106 ILE A C 1
ATOM 845 O O . ILE A 1 106 ? -5.265 -11.110 -26.246 1.00 72.44 106 ILE A O 1
ATOM 849 N N . SER A 1 107 ? -6.427 -12.603 -25.031 1.00 67.19 107 SER A N 1
ATOM 850 C CA . SER A 1 107 ? -6.182 -13.739 -25.933 1.00 67.19 107 SER A CA 1
ATOM 851 C C . SER A 1 107 ? -6.897 -13.620 -27.283 1.00 67.19 107 SER A C 1
ATOM 853 O O . SER A 1 107 ? -6.376 -14.073 -28.299 1.00 67.19 107 SER A O 1
ATOM 855 N N . GLU A 1 108 ? -8.067 -12.978 -27.305 1.00 62.41 108 GLU A N 1
ATOM 856 C CA . GLU A 1 108 ? -8.855 -12.754 -28.519 1.00 62.41 108 GLU A CA 1
ATOM 857 C C . GLU A 1 108 ? -8.300 -11.568 -29.329 1.00 62.41 108 GLU A C 1
ATOM 859 O O . GLU A 1 108 ? -8.245 -11.626 -30.556 1.00 62.41 108 GLU A O 1
ATOM 864 N N . ALA A 1 109 ? -7.769 -10.538 -28.655 1.00 59.34 109 ALA A N 1
ATOM 865 C CA . ALA A 1 109 ? -7.117 -9.397 -29.299 1.00 59.34 109 ALA A CA 1
ATOM 866 C C . ALA A 1 109 ? -5.787 -9.751 -29.992 1.00 59.34 109 ALA A C 1
ATOM 868 O O . ALA A 1 109 ? -5.433 -9.107 -30.972 1.00 59.34 109 ALA A O 1
ATOM 869 N N . THR A 1 110 ? -5.050 -10.772 -29.533 1.00 57.44 110 THR A N 1
ATOM 870 C CA . THR A 1 110 ? -3.798 -11.196 -30.195 1.00 57.44 110 THR A CA 1
ATOM 871 C C . THR A 1 110 ? -4.015 -12.111 -31.405 1.00 57.44 110 THR A C 1
ATOM 873 O O . THR A 1 110 ? -3.052 -12.423 -32.098 1.00 57.44 110 THR A O 1
ATOM 876 N N . ALA A 1 111 ? -5.249 -12.562 -31.661 1.00 57.88 111 ALA A N 1
ATOM 877 C CA . ALA A 1 111 ? -5.567 -13.502 -32.740 1.00 57.88 111 ALA A CA 1
ATOM 878 C C . ALA A 1 111 ? -6.197 -12.851 -33.991 1.00 57.88 111 ALA A C 1
ATOM 880 O O . ALA A 1 111 ? -6.397 -13.546 -34.985 1.00 57.88 111 ALA A O 1
ATOM 881 N N . GLY A 1 112 ? -6.506 -11.548 -33.973 1.00 55.69 112 GLY A N 1
ATOM 882 C CA . GLY A 1 112 ? -7.291 -10.887 -35.024 1.00 55.69 112 GLY A CA 1
ATOM 883 C C . GLY A 1 112 ? -6.735 -9.540 -35.487 1.00 55.69 112 GLY A C 1
ATOM 884 O O . GLY A 1 112 ? -7.425 -8.537 -35.364 1.00 55.69 112 GLY A O 1
ATOM 885 N N . ASP A 1 113 ? -5.523 -9.508 -36.046 1.00 52.88 113 ASP A N 1
ATOM 886 C CA . ASP A 1 113 ? -4.917 -8.281 -36.607 1.00 52.88 113 ASP A CA 1
ATOM 887 C C . ASP A 1 113 ? -5.228 -8.052 -38.109 1.00 52.88 113 ASP A C 1
ATOM 889 O O . ASP A 1 113 ? -4.625 -7.195 -38.749 1.00 52.88 113 ASP A O 1
ATOM 893 N N . ASP A 1 114 ? -6.202 -8.769 -38.688 1.00 55.50 114 ASP A N 1
ATOM 894 C CA . ASP A 1 114 ? -6.427 -8.804 -40.149 1.00 55.50 114 ASP A CA 1
ATOM 895 C C . ASP A 1 114 ? -7.665 -8.034 -40.671 1.00 55.50 114 ASP A C 1
ATOM 897 O O . ASP A 1 114 ? -8.068 -8.210 -41.821 1.00 55.50 114 ASP A O 1
ATOM 901 N N . SER A 1 115 ? -8.296 -7.138 -39.897 1.00 57.03 115 SER A N 1
ATOM 902 C CA . SER A 1 115 ? -9.449 -6.371 -40.421 1.00 57.03 115 SER A CA 1
ATOM 903 C C . SER A 1 115 ? -9.578 -4.938 -39.888 1.00 57.03 115 SER A C 1
ATOM 905 O O . SER A 1 115 ? -10.379 -4.612 -39.015 1.00 57.03 115 SER A O 1
ATOM 907 N N . GLY A 1 116 ? -8.850 -4.007 -40.511 1.00 58.72 116 GLY A N 1
ATOM 908 C CA . GLY A 1 116 ? -8.996 -2.567 -40.245 1.00 58.72 116 GLY A CA 1
ATOM 909 C C . GLY A 1 116 ? -10.422 -2.013 -40.438 1.00 58.72 116 GLY A C 1
ATOM 910 O O . GLY A 1 116 ? -10.743 -0.975 -39.871 1.00 58.72 116 GLY A O 1
ATOM 911 N N . TYR A 1 117 ? -11.293 -2.713 -41.177 1.00 60.00 117 TYR A N 1
ATOM 912 C CA . TYR A 1 117 ? -12.699 -2.331 -41.380 1.00 60.00 117 TYR A CA 1
ATOM 913 C C . TYR A 1 117 ? -13.605 -2.707 -40.193 1.00 60.00 117 TYR A C 1
ATOM 915 O O . TYR A 1 117 ? -14.551 -1.985 -39.881 1.00 60.00 117 TYR A O 1
ATOM 923 N N . ASP A 1 118 ? -13.294 -3.799 -39.488 1.00 62.22 118 ASP A N 1
ATOM 924 C CA . ASP A 1 118 ? -14.059 -4.238 -38.316 1.00 62.22 118 ASP A CA 1
ATOM 925 C C . ASP A 1 118 ? -13.679 -3.407 -37.077 1.00 62.22 118 ASP A C 1
ATOM 927 O O . ASP A 1 118 ? -14.507 -3.139 -36.209 1.00 62.22 118 ASP A O 1
ATOM 931 N N . SER A 1 119 ? -12.451 -2.875 -37.036 1.00 71.19 119 SER A N 1
ATOM 932 C CA . SER A 1 119 ? -11.981 -1.962 -35.985 1.00 71.19 119 SER A CA 1
ATOM 933 C C . SER A 1 119 ? -12.795 -0.660 -35.910 1.00 71.19 119 SER A C 1
ATOM 935 O O . SER A 1 119 ? -13.147 -0.225 -34.819 1.00 71.19 119 SER A O 1
ATOM 937 N N . GLU A 1 120 ? -13.190 -0.054 -37.036 1.00 78.50 120 GLU A N 1
ATOM 938 C CA . GLU A 1 120 ? -13.957 1.207 -37.021 1.00 78.50 120 GLU A CA 1
ATOM 939 C C . GLU A 1 120 ? -15.434 0.995 -36.626 1.00 78.50 120 GLU A C 1
ATOM 941 O O . GLU A 1 120 ? -16.002 1.757 -35.831 1.00 78.50 120 GLU A O 1
ATOM 946 N N . VAL A 1 121 ? -16.061 -0.087 -37.103 1.00 81.44 121 VAL A N 1
ATOM 947 C CA . VAL A 1 121 ? -17.435 -0.459 -36.715 1.00 81.44 121 VAL A CA 1
ATOM 948 C C . VAL A 1 121 ? -17.485 -0.899 -35.248 1.00 81.44 121 VAL A C 1
ATOM 950 O O . VAL A 1 121 ? -18.363 -0.466 -34.498 1.00 81.44 121 VAL A O 1
ATOM 953 N N . THR A 1 122 ? -16.511 -1.680 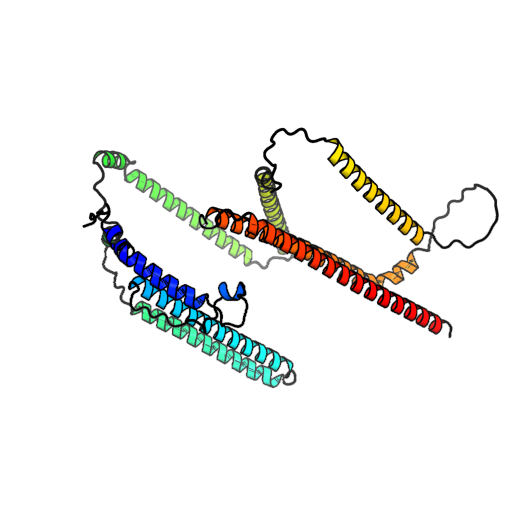-34.784 1.00 80.25 122 THR A N 1
ATOM 954 C CA . THR A 1 122 ? -16.412 -2.051 -33.365 1.00 80.25 122 THR A CA 1
ATOM 955 C C . THR A 1 122 ? -16.069 -0.846 -32.491 1.00 80.25 122 THR A C 1
ATOM 957 O O . THR A 1 122 ? -16.666 -0.689 -31.428 1.00 80.25 122 THR A O 1
ATOM 960 N N . GLN A 1 123 ? -15.206 0.074 -32.928 1.00 81.31 123 GLN A N 1
ATOM 961 C CA . GLN A 1 123 ? -14.889 1.299 -32.187 1.00 81.31 123 GLN A CA 1
ATOM 962 C C . GLN A 1 123 ? -16.102 2.235 -32.092 1.00 81.31 123 GLN A C 1
ATOM 964 O O . GLN A 1 123 ? -16.392 2.761 -31.011 1.00 81.31 123 GLN A O 1
ATOM 969 N N . SER A 1 124 ? -16.873 2.400 -33.170 1.00 84.81 124 SER A N 1
ATOM 970 C CA . SER A 1 124 ? -18.133 3.155 -33.136 1.00 84.81 124 SER A CA 1
ATOM 971 C C . SER A 1 124 ? -19.183 2.478 -32.238 1.00 84.81 124 SER A C 1
ATOM 973 O O . SER A 1 124 ? -19.829 3.145 -31.427 1.00 84.81 124 SER A O 1
ATOM 975 N N . TYR A 1 125 ? -19.272 1.148 -32.241 1.00 89.44 125 TYR A N 1
ATOM 976 C CA . TYR A 1 125 ? -20.135 0.407 -31.317 1.00 89.44 125 TYR A CA 1
ATOM 977 C C . TYR A 1 125 ? -19.686 0.522 -29.846 1.00 89.44 125 TYR A C 1
ATOM 979 O O . TYR A 1 125 ? -20.507 0.746 -28.953 1.00 89.44 125 TYR A O 1
ATOM 987 N N . ILE A 1 126 ? -18.380 0.464 -29.572 1.00 88.44 126 ILE A N 1
ATOM 988 C CA . ILE A 1 126 ? -17.801 0.650 -28.233 1.00 88.44 126 ILE A CA 1
ATOM 989 C C . ILE A 1 126 ? -18.055 2.072 -27.728 1.00 88.44 126 ILE A C 1
ATOM 991 O O . ILE A 1 126 ? -18.380 2.260 -26.553 1.00 88.44 126 ILE A O 1
ATOM 995 N N . THR A 1 127 ? -17.926 3.088 -28.585 1.00 89.81 127 THR A N 1
ATOM 996 C CA . THR A 1 127 ? -18.245 4.470 -28.194 1.00 89.81 127 THR A CA 1
ATOM 997 C C . THR A 1 127 ? -19.728 4.624 -27.860 1.00 89.81 127 THR A C 1
ATOM 999 O O . THR A 1 127 ? -20.044 5.230 -26.834 1.00 89.81 127 THR A O 1
ATOM 1002 N N . LEU A 1 128 ? -20.625 3.982 -28.612 1.00 94.62 128 LEU A N 1
ATOM 1003 C CA . LEU A 1 128 ? -22.056 3.938 -28.307 1.00 94.62 128 LEU A CA 1
ATOM 1004 C C . LEU A 1 128 ? -22.349 3.204 -26.986 1.00 94.62 128 LEU A C 1
ATOM 1006 O O . LEU A 1 128 ? -23.143 3.685 -26.175 1.00 94.62 128 LEU A O 1
ATOM 1010 N N . LEU A 1 129 ? -21.676 2.085 -26.702 1.00 92.62 129 LEU A N 1
ATOM 1011 C CA . LEU A 1 129 ? -21.796 1.384 -25.416 1.00 92.62 129 LEU A CA 1
ATOM 1012 C C . LEU A 1 129 ? -21.293 2.233 -24.244 1.00 92.62 129 LEU A C 1
ATOM 1014 O O . LEU A 1 129 ? -21.945 2.295 -23.200 1.00 92.62 129 LEU A O 1
ATOM 1018 N N . ARG A 1 130 ? -20.168 2.934 -24.412 1.00 92.00 130 ARG A N 1
ATOM 1019 C CA . ARG A 1 130 ? -19.646 3.870 -23.402 1.00 92.00 130 ARG A CA 1
ATOM 1020 C C . ARG A 1 130 ? -20.618 5.019 -23.156 1.00 92.00 130 ARG A C 1
ATOM 1022 O O . ARG A 1 130 ? -20.810 5.408 -22.006 1.00 92.00 130 ARG A O 1
ATOM 1029 N N . GLN A 1 131 ? -21.250 5.538 -24.207 1.00 93.88 131 GLN A N 1
ATOM 1030 C CA . GLN A 1 131 ? -22.288 6.561 -24.087 1.00 93.88 131 GLN A CA 1
ATOM 1031 C C . GLN A 1 131 ? -23.518 6.032 -23.340 1.00 93.88 131 GLN A C 1
ATOM 1033 O O . GLN A 1 131 ? -23.973 6.687 -22.406 1.00 93.88 131 GLN A O 1
ATOM 1038 N N . ARG A 1 132 ? -24.006 4.826 -23.662 1.00 93.94 132 ARG A N 1
ATOM 1039 C CA . ARG A 1 132 ? -25.120 4.186 -22.934 1.00 93.94 132 ARG A CA 1
ATOM 1040 C C . ARG A 1 132 ? -24.791 3.928 -21.467 1.00 93.94 132 ARG A C 1
ATOM 1042 O O . ARG A 1 132 ? -25.636 4.152 -20.609 1.00 93.94 132 ARG A O 1
ATOM 1049 N N . ARG A 1 133 ? -23.561 3.511 -21.162 1.00 91.94 133 ARG A N 1
ATOM 1050 C CA . ARG A 1 133 ? -23.104 3.322 -19.780 1.00 91.94 133 ARG A CA 1
ATOM 1051 C C . ARG A 1 133 ? -23.060 4.641 -19.013 1.00 91.94 133 ARG A C 1
ATOM 1053 O O . ARG A 1 133 ? -23.587 4.702 -17.912 1.00 91.94 133 ARG A O 1
ATOM 1060 N N . ARG A 1 134 ? -22.502 5.701 -19.609 1.00 91.50 134 ARG A N 1
ATOM 1061 C CA . ARG A 1 134 ? -22.528 7.048 -19.014 1.00 91.50 134 ARG A CA 1
ATOM 1062 C C . ARG A 1 134 ? -23.954 7.537 -18.788 1.00 91.50 134 ARG A C 1
ATOM 1064 O O . ARG A 1 134 ? -24.221 8.153 -17.766 1.00 91.50 134 ARG A O 1
ATOM 1071 N N . PHE A 1 135 ? -24.865 7.246 -19.713 1.00 95.62 135 PHE A N 1
ATOM 1072 C CA . PHE A 1 135 ? -26.275 7.576 -19.548 1.00 95.62 135 PHE A CA 1
ATOM 1073 C C . PHE A 1 135 ? -26.900 6.820 -18.368 1.00 95.62 135 PHE A C 1
ATOM 1075 O O . PHE A 1 135 ? -27.520 7.451 -17.524 1.00 95.62 135 PHE A O 1
ATOM 1082 N N . ALA A 1 136 ? -26.665 5.511 -18.243 1.00 93.12 136 ALA A N 1
ATOM 1083 C CA . ALA A 1 136 ? -27.147 4.724 -17.105 1.00 93.12 136 ALA A CA 1
ATOM 1084 C C . ALA A 1 136 ? -26.542 5.190 -15.766 1.00 93.12 136 ALA A C 1
ATOM 1086 O O . ALA A 1 136 ? -27.231 5.237 -14.751 1.00 93.12 136 ALA A O 1
ATOM 1087 N N . GLU A 1 137 ? -25.263 5.575 -15.749 1.00 93.06 137 GLU A N 1
ATOM 1088 C CA . GLU A 1 137 ? -24.615 6.161 -14.568 1.00 93.06 137 GLU A CA 1
ATOM 1089 C C . GLU A 1 137 ? -25.268 7.498 -14.180 1.00 93.06 137 GLU A C 1
ATOM 1091 O O . GLU A 1 137 ? -25.570 7.720 -13.006 1.00 93.06 137 GLU A O 1
ATOM 1096 N N . LEU A 1 138 ? -25.554 8.363 -15.159 1.00 95.06 138 LEU A N 1
ATOM 1097 C CA . LEU A 1 138 ? -26.283 9.613 -14.935 1.00 95.06 138 LEU A CA 1
ATOM 1098 C C . LEU A 1 138 ? -27.725 9.372 -14.481 1.00 95.06 138 LEU A C 1
ATOM 1100 O O . LEU A 1 138 ? -28.196 10.091 -13.607 1.00 95.06 138 LEU A O 1
ATOM 1104 N N . GLU A 1 139 ? -28.401 8.354 -15.008 1.00 95.62 139 GLU A N 1
ATOM 1105 C CA . GLU A 1 139 ? -29.747 7.962 -14.586 1.00 95.62 139 GLU A CA 1
ATOM 1106 C C . GLU A 1 139 ? -29.748 7.484 -13.129 1.00 95.62 139 GLU A C 1
ATOM 1108 O O . GLU A 1 139 ? -30.596 7.900 -12.346 1.00 95.62 139 GLU A O 1
ATOM 1113 N N . VAL A 1 140 ? -28.752 6.697 -12.707 1.00 94.56 140 VAL A N 1
ATOM 1114 C CA . VAL A 1 140 ? -28.597 6.304 -11.295 1.00 94.56 140 VAL A CA 1
ATOM 1115 C C . VAL A 1 140 ? -28.360 7.524 -10.406 1.00 94.56 140 VAL A C 1
ATOM 1117 O O . VAL A 1 140 ? -28.969 7.624 -9.337 1.00 94.56 140 VAL A O 1
ATOM 1120 N N . ILE A 1 141 ? -27.513 8.464 -10.837 1.00 93.19 141 ILE A N 1
ATOM 1121 C CA . ILE A 1 141 ? -27.277 9.716 -10.105 1.00 93.19 141 ILE A CA 1
ATOM 1122 C C . ILE A 1 141 ? -28.576 10.517 -10.017 1.00 93.19 141 ILE A C 1
ATOM 1124 O O . ILE A 1 141 ? -28.948 10.932 -8.922 1.00 93.19 141 ILE A O 1
ATOM 1128 N N . GLN A 1 142 ? -29.302 10.678 -11.121 1.00 94.25 142 GLN A N 1
ATOM 1129 C CA . GLN A 1 142 ? -30.578 11.384 -11.154 1.00 94.25 142 GLN A CA 1
ATOM 1130 C C . GLN A 1 142 ? -31.602 10.721 -10.231 1.00 94.25 142 GLN A C 1
ATOM 1132 O O . GLN A 1 142 ? -32.161 11.398 -9.378 1.00 94.25 142 GLN A O 1
ATOM 1137 N N . VAL A 1 143 ? -31.776 9.402 -10.304 1.00 92.94 143 VAL A N 1
ATOM 1138 C CA . VAL A 1 143 ? -32.665 8.646 -9.410 1.00 92.94 143 VAL A CA 1
ATOM 1139 C C . VAL A 1 143 ? -32.232 8.793 -7.949 1.00 92.94 143 VAL A C 1
ATOM 1141 O O . VAL A 1 143 ? -33.076 8.866 -7.058 1.00 92.94 143 VAL A O 1
ATOM 1144 N N . SER A 1 144 ? -30.929 8.847 -7.663 1.00 87.81 144 SER A N 1
ATOM 1145 C CA . SER A 1 144 ? -30.426 9.076 -6.304 1.00 87.81 144 SER A CA 1
ATOM 1146 C C . SER A 1 144 ? -30.699 10.501 -5.815 1.00 87.81 144 SER A C 1
ATOM 1148 O O . SER A 1 144 ? -31.103 10.682 -4.670 1.00 87.81 144 SER A O 1
ATOM 1150 N N . LEU A 1 145 ? -30.571 11.501 -6.690 1.00 89.44 145 LEU A N 1
ATOM 1151 C CA . LEU A 1 145 ? -30.880 12.897 -6.397 1.00 89.44 145 LEU A CA 1
ATOM 1152 C C . LEU A 1 145 ? -32.380 13.108 -6.225 1.00 89.44 145 LEU A C 1
ATOM 1154 O O . LEU A 1 145 ? -32.787 13.778 -5.286 1.00 89.44 145 LEU A O 1
ATOM 1158 N N . GLU A 1 146 ? -33.208 12.486 -7.059 1.00 90.62 146 GLU A N 1
ATOM 1159 C CA . GLU A 1 146 ? -34.659 12.456 -6.899 1.00 90.62 146 GLU A CA 1
ATOM 1160 C C . GLU A 1 146 ? -35.043 11.766 -5.590 1.00 90.62 146 GLU A C 1
ATOM 1162 O O . GLU A 1 146 ? -35.902 12.262 -4.870 1.00 90.62 146 GLU A O 1
ATOM 1167 N N . LYS A 1 147 ? -34.376 10.670 -5.209 1.00 86.69 147 LYS A N 1
ATOM 1168 C CA . LYS A 1 147 ? -34.568 10.044 -3.891 1.00 86.69 147 LYS A CA 1
ATOM 1169 C C . LYS A 1 147 ? -34.149 10.958 -2.745 1.00 86.69 147 LYS A C 1
ATOM 1171 O O . LYS A 1 147 ? -34.833 10.952 -1.733 1.00 86.69 147 LYS A O 1
ATOM 1176 N N . LEU A 1 148 ? -33.077 11.738 -2.880 1.00 78.69 148 LEU A N 1
ATOM 1177 C CA . LEU A 1 148 ? -32.644 12.707 -1.865 1.00 78.69 148 LEU A CA 1
ATOM 1178 C C . LEU A 1 148 ? -33.573 13.926 -1.788 1.00 78.69 148 LEU A C 1
ATOM 1180 O O . LEU A 1 148 ? -33.849 14.405 -0.696 1.00 78.69 148 LEU A O 1
ATOM 1184 N N . LEU A 1 149 ? -34.092 14.398 -2.922 1.00 81.69 149 LEU A N 1
ATOM 1185 C CA . LEU A 1 149 ? -35.079 15.479 -2.996 1.00 81.69 149 LEU A CA 1
ATOM 1186 C C . LEU A 1 149 ? -36.442 15.040 -2.443 1.00 81.69 149 LEU A C 1
ATOM 1188 O O . LEU A 1 149 ? -37.109 15.809 -1.755 1.00 81.69 149 LEU A O 1
ATOM 1192 N N . ASN A 1 150 ? -36.843 13.797 -2.717 1.00 77.50 150 ASN A N 1
ATOM 1193 C CA . ASN A 1 150 ? -38.084 13.203 -2.216 1.00 77.50 150 ASN A CA 1
ATOM 1194 C C . ASN A 1 150 ? -37.944 12.652 -0.789 1.00 77.50 150 ASN A C 1
ATOM 1196 O O . ASN A 1 150 ? -38.953 12.454 -0.104 1.00 77.50 150 ASN A O 1
ATOM 1200 N N . ALA A 1 151 ? -36.718 12.425 -0.313 1.00 66.75 151 ALA A N 1
ATOM 1201 C CA . ALA A 1 151 ? -36.435 12.198 1.092 1.00 66.75 151 ALA A CA 1
ATOM 1202 C C . ALA A 1 151 ? -36.669 13.516 1.831 1.00 66.75 151 ALA A C 1
ATOM 1204 O O . ALA A 1 151 ? -35.770 14.335 2.007 1.00 66.75 151 ALA A O 1
ATOM 1205 N N . LYS A 1 152 ? -37.914 13.724 2.269 1.00 57.84 152 LYS A N 1
ATOM 1206 C CA . LYS A 1 152 ? -38.240 14.780 3.227 1.00 57.84 152 LYS A CA 1
ATOM 1207 C C . LYS A 1 152 ? -37.237 14.688 4.385 1.00 57.84 152 LYS A C 1
ATOM 1209 O O . LYS A 1 152 ? -37.145 13.615 4.988 1.00 57.84 152 LYS A O 1
ATOM 1214 N N . PRO A 1 153 ? -36.493 15.758 4.714 1.00 56.00 153 PRO A N 1
ATOM 1215 C CA . PRO A 1 153 ? -35.609 15.745 5.867 1.00 56.00 153 PRO A CA 1
ATOM 1216 C C . PRO A 1 153 ? -36.464 15.503 7.109 1.00 56.00 153 PRO A C 1
ATOM 1218 O O . PRO A 1 153 ? -37.212 16.374 7.542 1.00 56.00 153 PRO A O 1
ATOM 1221 N N . THR A 1 154 ? -36.346 14.326 7.716 1.00 54.56 154 THR A N 1
ATOM 1222 C CA . THR A 1 154 ? -37.037 13.996 8.972 1.00 54.56 154 THR A CA 1
ATOM 1223 C C . THR A 1 154 ? -36.573 14.859 10.153 1.00 54.56 154 THR A C 1
ATOM 1225 O O . THR A 1 154 ? -37.126 14.738 11.238 1.00 54.56 154 THR A O 1
ATOM 1228 N N . ASN A 1 155 ? -35.611 15.767 9.942 1.00 55.72 155 ASN A N 1
ATOM 1229 C CA . ASN A 1 155 ? -35.034 16.653 10.951 1.00 55.72 155 ASN A CA 1
ATOM 1230 C C . ASN A 1 155 ? -35.064 18.148 10.567 1.00 55.72 155 ASN A C 1
ATOM 1232 O O . ASN A 1 155 ? -34.236 18.909 11.055 1.00 55.72 155 ASN A O 1
ATOM 1236 N N . SER A 1 156 ? -35.989 18.619 9.721 1.00 50.56 156 SER A N 1
ATOM 1237 C CA . SER A 1 156 ? -36.045 20.057 9.371 1.00 50.56 156 SER A CA 1
ATOM 1238 C C . SER A 1 156 ? -36.632 20.983 10.446 1.00 50.56 156 SER A C 1
ATOM 1240 O O . SER A 1 156 ? -36.772 22.173 10.185 1.00 50.56 156 SER A O 1
ATOM 1242 N N . HIS A 1 157 ? -36.975 20.484 11.640 1.00 50.09 157 HIS A N 1
ATOM 1243 C CA . HIS A 1 157 ? -37.591 21.310 12.692 1.00 50.09 157 HIS A CA 1
ATOM 1244 C C . HIS A 1 157 ? -37.038 21.111 14.108 1.00 50.09 157 HIS A C 1
ATOM 1246 O O . HIS A 1 157 ? -37.581 21.695 15.042 1.00 50.09 157 HIS A O 1
ATOM 1252 N N . LYS A 1 158 ? -35.960 20.345 14.305 1.00 53.72 158 LYS A N 1
ATOM 1253 C CA . LYS A 1 158 ? -35.275 20.358 15.603 1.00 53.72 158 LYS A CA 1
ATOM 1254 C C . LYS A 1 158 ? -34.269 21.502 15.590 1.00 53.72 158 LYS A C 1
ATOM 1256 O O . LYS A 1 158 ? -33.271 21.442 14.875 1.00 53.72 158 LYS A O 1
ATOM 1261 N N . GLU A 1 159 ? -34.568 22.573 16.326 1.00 60.91 159 GLU A N 1
ATOM 1262 C CA . GLU A 1 159 ? -33.623 23.667 16.548 1.00 60.91 159 GLU A CA 1
ATOM 1263 C C . GLU A 1 159 ? -32.271 23.086 16.986 1.00 60.91 159 GLU A C 1
ATOM 1265 O O . GLU A 1 159 ? -32.253 22.145 17.786 1.00 60.91 159 GLU A O 1
ATOM 1270 N N . PRO A 1 160 ? -31.131 23.625 16.520 1.00 61.47 160 PRO A N 1
ATOM 1271 C CA . PRO A 1 160 ? -29.813 23.067 16.826 1.00 61.47 160 PRO A CA 1
ATOM 1272 C C . PRO A 1 160 ? -29.553 22.960 18.336 1.00 61.47 160 PRO A C 1
ATOM 1274 O O . PRO A 1 160 ? -28.805 22.090 18.764 1.00 61.47 160 PRO A O 1
ATOM 1277 N N . LYS A 1 161 ? -30.225 23.787 19.149 1.00 60.53 161 LYS A N 1
ATOM 1278 C CA . LYS A 1 161 ? -30.213 23.700 20.615 1.00 60.53 161 LYS A CA 1
ATOM 1279 C C . LYS A 1 161 ? -30.808 22.390 21.132 1.00 60.53 161 LYS A C 1
ATOM 1281 O O . LYS A 1 161 ? -30.165 21.729 21.932 1.00 60.53 161 LYS A O 1
ATOM 1286 N N . SER A 1 162 ? -31.960 21.974 20.608 1.00 64.06 162 SER A N 1
ATOM 1287 C CA . SER A 1 162 ? -32.620 20.722 21.005 1.00 64.06 162 SER A CA 1
ATOM 1288 C C . SER A 1 162 ? -31.822 19.476 20.612 1.00 64.06 162 SER A C 1
ATOM 1290 O O . SER A 1 162 ? -31.842 18.483 21.328 1.00 64.06 162 SER A O 1
ATOM 1292 N N . LEU A 1 163 ? -31.066 19.534 19.507 1.00 66.75 163 LEU A N 1
ATOM 1293 C CA . LEU A 1 163 ? -30.201 18.430 19.083 1.00 66.75 163 LEU A CA 1
ATOM 1294 C C . LEU A 1 163 ? -28.961 18.301 19.983 1.00 66.75 163 LEU A C 1
ATOM 1296 O O . LEU A 1 163 ? -28.515 17.194 20.266 1.00 66.75 163 LEU A O 1
ATOM 1300 N N . VAL A 1 164 ? -28.411 19.432 20.436 1.00 67.56 164 VAL A N 1
ATOM 1301 C CA . VAL A 1 164 ? -27.292 19.467 21.390 1.00 67.56 164 VAL A CA 1
ATOM 1302 C C . VAL A 1 164 ? -27.754 19.022 22.778 1.00 67.56 164 VAL A C 1
ATOM 1304 O O . VAL A 1 164 ? -27.048 18.269 23.434 1.00 67.56 164 VAL A O 1
ATOM 1307 N N . GLU A 1 165 ? -28.953 19.413 23.197 1.00 71.75 165 GLU A N 1
ATOM 1308 C CA . GLU A 1 165 ? -29.550 19.024 24.478 1.00 71.75 165 GLU A CA 1
ATOM 1309 C C . GLU A 1 165 ? -29.928 17.530 24.516 1.00 71.75 165 GLU A C 1
ATOM 1311 O O . GLU A 1 165 ? -29.714 16.867 25.526 1.00 71.75 165 GLU A O 1
ATOM 1316 N N . GLU A 1 166 ? -30.387 16.959 23.395 1.00 68.44 166 GLU A N 1
ATOM 1317 C CA . GLU A 1 166 ? -30.663 15.518 23.251 1.00 68.44 166 GLU A CA 1
ATOM 1318 C C . GLU A 1 166 ? -29.375 14.675 23.171 1.00 68.44 166 GLU A C 1
ATOM 1320 O O . GLU A 1 166 ? -29.357 13.540 23.643 1.00 68.44 166 GLU A O 1
ATOM 1325 N N . ALA A 1 167 ? -28.292 15.217 22.600 1.00 67.50 167 ALA A N 1
ATOM 1326 C CA . ALA A 1 167 ? -27.017 14.508 22.452 1.00 67.50 167 ALA A CA 1
ATOM 1327 C C . ALA A 1 167 ? -26.067 14.654 23.656 1.00 67.50 167 ALA A C 1
ATOM 1329 O O . ALA A 1 167 ? -25.234 13.776 23.877 1.00 67.50 167 ALA A O 1
ATOM 1330 N N . VAL A 1 168 ? -26.145 15.763 24.397 1.00 63.84 168 VAL A N 1
ATOM 1331 C CA . VAL A 1 168 ? -25.194 16.119 25.471 1.00 63.84 168 VAL A CA 1
ATOM 1332 C C . VAL A 1 168 ? -25.877 16.205 26.847 1.00 63.84 168 VAL A C 1
ATOM 1334 O O . VAL A 1 168 ? -25.191 16.155 27.866 1.00 63.84 168 VAL A O 1
ATOM 1337 N N . GLY A 1 169 ? -27.214 16.259 26.899 1.00 63.44 169 GLY A N 1
ATOM 1338 C CA . GLY A 1 169 ? -27.983 16.506 28.122 1.00 63.44 169 GLY A CA 1
ATOM 1339 C C . GLY A 1 169 ? -27.981 17.984 28.536 1.00 63.44 169 GLY A C 1
ATOM 1340 O O . GLY A 1 169 ? -27.178 18.779 28.043 1.00 63.44 169 GLY A O 1
ATOM 1341 N N . GLU A 1 170 ? -28.884 18.369 29.448 1.00 65.62 170 GLU A N 1
ATOM 1342 C CA . GLU A 1 170 ? -28.898 19.718 30.035 1.00 65.62 170 GLU A CA 1
ATOM 1343 C C . GLU A 1 170 ? -27.550 20.004 30.713 1.00 65.62 170 GLU A C 1
ATOM 1345 O O . GLU A 1 170 ? -27.135 19.327 31.659 1.00 65.62 170 GLU A O 1
ATOM 1350 N N . GLN A 1 171 ? -26.848 21.022 30.214 1.00 57.97 171 GLN A N 1
ATOM 1351 C CA . GLN A 1 171 ? -25.575 21.446 30.776 1.00 57.97 171 GLN A CA 1
ATOM 1352 C C . GLN A 1 171 ? -25.804 21.966 32.209 1.00 57.97 171 GLN A C 1
ATOM 1354 O O . GLN A 1 171 ? -26.638 22.856 32.398 1.00 57.97 171 GLN A O 1
ATOM 1359 N N . PRO A 1 172 ? -25.074 21.470 33.229 1.00 60.59 172 PRO A N 1
ATOM 1360 C CA . PRO A 1 172 ? -25.243 21.945 34.597 1.00 60.59 172 PRO A CA 1
ATOM 1361 C C . PRO A 1 172 ? -24.960 23.447 34.669 1.00 60.59 172 PRO A C 1
ATOM 1363 O O . PRO A 1 172 ? -23.983 23.936 34.090 1.00 60.59 172 PRO A O 1
ATOM 1366 N N . SER A 1 173 ? -25.825 24.180 35.376 1.00 56.66 173 SER A N 1
ATOM 1367 C CA . SER A 1 173 ? -25.703 25.627 35.531 1.00 56.66 173 SER A CA 1
ATOM 1368 C C . SER A 1 173 ? -24.328 25.981 36.099 1.00 56.66 173 SER A C 1
ATOM 1370 O O . SER A 1 173 ? -23.896 25.484 37.141 1.00 56.66 173 SER A O 1
ATOM 1372 N N . LEU A 1 174 ? -23.598 26.819 35.360 1.00 56.91 174 LEU A N 1
ATOM 1373 C CA . LEU A 1 174 ? -22.266 27.255 35.760 1.00 56.91 174 LEU A CA 1
ATOM 1374 C C . LEU A 1 174 ? -22.354 28.045 37.078 1.00 56.91 174 LEU A C 1
ATOM 1376 O O . LEU A 1 174 ? -23.280 28.844 37.242 1.00 56.91 174 LEU A O 1
ATOM 1380 N N . PRO A 1 175 ? -21.389 27.880 38.003 1.00 57.03 175 PRO A N 1
ATOM 1381 C CA . PRO A 1 175 ? -21.362 28.637 39.247 1.00 57.03 175 PRO A CA 1
ATOM 1382 C C . PRO A 1 175 ? -21.385 30.149 38.962 1.00 57.03 175 PRO A C 1
ATOM 1384 O O . PRO A 1 175 ? -20.628 30.609 38.097 1.00 57.03 175 PRO A O 1
ATOM 1387 N N . PRO A 1 176 ? -22.192 30.942 39.693 1.00 57.28 176 PRO A N 1
ATOM 1388 C CA . PRO A 1 176 ? -22.456 32.349 39.375 1.00 57.28 176 PRO A CA 1
ATOM 1389 C C . PRO A 1 176 ? -21.197 33.233 39.327 1.00 57.28 176 PRO A C 1
ATOM 1391 O O . PRO A 1 176 ? -21.186 34.235 38.623 1.00 57.28 176 PRO A O 1
ATOM 1394 N N . GLY A 1 177 ? -20.095 32.823 39.969 1.00 57.28 177 GLY A N 1
ATOM 1395 C CA . GLY A 1 177 ? -18.823 33.555 39.935 1.00 57.28 177 GLY A CA 1
ATOM 1396 C C . GLY A 1 177 ? -18.056 33.504 38.603 1.00 57.28 177 GLY A C 1
ATOM 1397 O O . GLY A 1 177 ? -17.152 34.309 38.401 1.00 57.28 177 GLY A O 1
ATOM 1398 N N . ARG A 1 178 ? -18.385 32.589 37.673 1.00 53.97 178 ARG A N 1
ATOM 1399 C CA . ARG A 1 178 ? -17.677 32.475 36.375 1.00 53.97 178 ARG A CA 1
ATOM 1400 C C . ARG A 1 178 ? -18.349 33.261 35.243 1.00 53.97 178 ARG A C 1
ATOM 1402 O O . ARG A 1 178 ? -17.688 33.609 34.268 1.00 53.97 178 ARG A O 1
ATOM 1409 N N . LEU A 1 179 ? -19.639 33.576 35.383 1.00 54.72 179 LEU A N 1
ATOM 1410 C CA . LEU A 1 179 ? -20.387 34.400 34.425 1.00 54.72 179 LEU A CA 1
ATOM 1411 C C . LEU A 1 179 ? -19.949 35.870 34.471 1.00 54.72 179 LEU A C 1
ATOM 1413 O O . LEU A 1 179 ? -19.816 36.484 33.416 1.00 54.72 179 LEU A O 1
ATOM 1417 N N . GLU A 1 180 ? -19.616 36.398 35.652 1.00 57.75 180 GLU A N 1
ATOM 1418 C CA . GLU A 1 180 ? -19.102 37.770 35.795 1.00 57.75 180 GLU A CA 1
ATOM 1419 C C . GLU A 1 180 ? -17.715 37.958 35.156 1.00 57.75 180 GLU A C 1
ATOM 1421 O O . GLU A 1 180 ? -17.426 39.014 34.595 1.00 57.75 180 GLU A O 1
ATOM 1426 N N . GLN A 1 181 ? -16.874 36.918 35.154 1.00 56.91 181 GLN A N 1
ATOM 1427 C CA . GLN A 1 181 ? -15.563 36.946 34.490 1.00 56.91 181 GLN A CA 1
ATOM 1428 C C . GLN A 1 181 ? -15.667 36.869 32.958 1.00 56.91 181 GLN A C 1
ATOM 1430 O O . GLN A 1 181 ? -14.812 37.409 32.261 1.00 56.91 181 GLN A O 1
ATOM 1435 N N . LEU A 1 182 ? -16.722 36.244 32.421 1.00 54.25 182 LEU A N 1
ATOM 1436 C CA . LEU A 1 182 ? -17.000 36.205 30.979 1.00 54.25 182 LEU A CA 1
ATOM 1437 C C . LEU A 1 182 ? -17.723 37.469 30.489 1.00 54.25 182 LEU A C 1
ATOM 1439 O O . LEU A 1 182 ? -17.496 37.893 29.357 1.00 54.25 182 LEU A O 1
ATOM 1443 N N . SER A 1 183 ? -18.540 38.113 31.330 1.00 55.44 183 SER A N 1
ATOM 1444 C CA . SER A 1 183 ? -19.162 39.407 31.006 1.00 55.44 183 SER A CA 1
ATOM 1445 C C . SER A 1 183 ? -18.192 40.590 31.084 1.00 55.44 183 SER A C 1
ATOM 1447 O O . SER A 1 183 ? -18.500 41.660 30.569 1.00 55.44 183 SER A O 1
ATOM 1449 N N . GLN A 1 184 ? -17.022 40.406 31.706 1.00 56.03 184 GLN A N 1
ATOM 1450 C CA . GLN A 1 184 ? -15.908 41.363 31.683 1.00 56.03 184 GLN A CA 1
ATOM 1451 C C . GLN A 1 184 ? -14.988 41.192 30.457 1.00 56.03 184 GLN A C 1
ATOM 1453 O O . GLN A 1 184 ? -13.919 41.799 30.388 1.00 56.03 184 GLN A O 1
ATOM 1458 N N . GLY A 1 185 ? -15.396 40.394 29.463 1.00 60.72 185 GLY A N 1
ATOM 1459 C CA . GLY A 1 185 ? -14.804 40.439 28.127 1.00 60.72 185 GLY A CA 1
ATOM 1460 C C . GLY A 1 185 ? -14.984 41.831 27.502 1.00 60.72 185 GLY A C 1
ATOM 1461 O O . GLY A 1 185 ? -15.973 42.508 27.790 1.00 60.72 185 GLY A O 1
ATOM 1462 N N . PRO A 1 186 ? -14.033 42.300 26.671 1.00 56.84 186 PRO A N 1
ATOM 1463 C CA . PRO A 1 186 ? -14.051 43.664 26.157 1.00 56.84 186 PRO A CA 1
ATOM 1464 C C . PRO A 1 186 ? -15.382 43.916 25.443 1.00 56.84 186 PRO A C 1
ATOM 1466 O O . PRO A 1 186 ? -15.779 43.109 24.601 1.00 56.84 186 PRO A O 1
ATOM 1469 N N . SER A 1 187 ? -16.054 45.010 25.836 1.00 64.19 187 SER A N 1
ATOM 1470 C CA . SER A 1 187 ? -17.379 45.460 25.379 1.00 64.19 187 SER A CA 1
ATOM 1471 C C . SER A 1 187 ? -17.733 44.921 23.992 1.00 64.19 187 SER A C 1
ATOM 1473 O O . SER A 1 187 ? -16.927 45.065 23.068 1.00 64.19 187 SER A O 1
ATOM 1475 N N . ASN A 1 188 ? -18.916 44.314 23.842 1.00 67.44 188 ASN A N 1
ATOM 1476 C CA . ASN A 1 188 ? -19.393 43.684 22.601 1.00 67.44 188 ASN A CA 1
ATOM 1477 C C . ASN A 1 188 ? -19.124 44.533 21.344 1.00 67.44 188 ASN A C 1
ATOM 1479 O O . ASN A 1 188 ? -18.807 43.983 20.289 1.00 67.44 188 ASN A O 1
ATOM 1483 N N . ASP A 1 189 ? -19.144 45.860 21.471 1.00 71.12 189 ASP A N 1
ATOM 1484 C CA . ASP A 1 189 ? -18.826 46.803 20.397 1.00 71.12 189 ASP A CA 1
ATOM 1485 C C . ASP A 1 189 ? -17.369 46.708 19.920 1.00 71.12 189 ASP A C 1
ATOM 1487 O O . ASP A 1 189 ? -17.101 46.724 18.722 1.00 71.12 189 ASP A O 1
ATOM 1491 N N . THR A 1 190 ? -16.405 46.536 20.823 1.00 77.88 190 THR A N 1
ATOM 1492 C CA . THR A 1 190 ? -14.984 46.359 20.473 1.00 77.88 190 THR A CA 1
ATOM 1493 C C . THR A 1 190 ? -14.725 45.026 19.772 1.00 77.88 190 THR A C 1
ATOM 1495 O O . THR A 1 190 ? -13.935 44.968 18.829 1.00 77.88 190 THR A O 1
ATOM 1498 N N . SER A 1 191 ? -15.431 43.968 20.172 1.00 77.44 191 SER A N 1
ATOM 1499 C CA . SER A 1 191 ? -15.377 42.659 19.514 1.00 77.44 191 SER A CA 1
ATOM 1500 C C . SER A 1 191 ? -16.052 42.704 18.139 1.00 77.44 191 SER A C 1
ATOM 1502 O O . SER A 1 191 ? -15.516 42.163 17.171 1.00 77.44 191 SER A O 1
ATOM 1504 N N . MET A 1 192 ? -17.158 43.444 18.004 1.00 82.56 192 MET A N 1
ATOM 1505 C CA . MET A 1 192 ? -17.810 43.703 16.718 1.00 82.56 192 MET A CA 1
ATOM 1506 C C . MET A 1 192 ? -16.918 44.530 15.782 1.00 82.56 192 MET A C 1
ATOM 1508 O O . MET A 1 192 ? -16.866 44.256 14.584 1.00 82.56 192 MET A O 1
ATOM 1512 N N . LEU A 1 193 ? -16.197 45.526 16.303 1.00 85.94 193 LEU A N 1
ATOM 1513 C CA . LEU A 1 193 ? -15.251 46.330 15.526 1.00 85.94 193 LEU A CA 1
ATOM 1514 C C . LEU A 1 193 ? -14.039 45.508 15.076 1.00 85.94 193 LEU A C 1
ATOM 1516 O O . LEU A 1 193 ? -13.628 45.637 13.924 1.00 85.94 193 LEU A O 1
ATOM 1520 N N . LYS A 1 194 ? -13.513 44.618 15.929 1.00 87.69 194 LYS A N 1
ATOM 1521 C CA . LYS A 1 194 ? -12.473 43.652 15.538 1.00 87.69 194 LYS A CA 1
ATOM 1522 C C . LYS A 1 194 ? -12.970 42.722 14.438 1.00 87.69 194 LYS A C 1
ATOM 1524 O O . LYS A 1 194 ? -12.300 42.590 13.425 1.00 87.69 194 LYS A O 1
ATOM 1529 N N . LEU A 1 195 ? -14.175 42.170 14.576 1.00 88.62 195 LEU A N 1
ATOM 1530 C CA . LEU A 1 195 ? -14.765 41.321 13.543 1.00 88.62 195 LEU A CA 1
ATOM 1531 C C . LEU A 1 195 ? -14.961 42.082 12.225 1.00 88.62 195 LEU A C 1
ATOM 1533 O O . LEU A 1 195 ? -14.611 41.576 11.166 1.00 88.62 195 LEU A O 1
ATOM 1537 N N . LYS A 1 196 ? -15.476 43.316 12.269 1.00 92.44 196 LYS A N 1
ATOM 1538 C CA . LYS A 1 196 ? -15.624 44.163 11.074 1.00 92.44 196 LYS A CA 1
ATOM 1539 C C . LYS A 1 196 ? -14.275 44.463 10.422 1.00 92.44 196 LYS A C 1
ATOM 1541 O O . LYS A 1 196 ? -14.189 44.436 9.197 1.00 92.44 196 LYS A O 1
ATOM 1546 N N . LYS A 1 197 ? -13.236 44.721 11.220 1.00 94.75 197 LYS A N 1
ATOM 1547 C CA . LYS A 1 197 ? -11.869 44.925 10.733 1.00 94.75 197 LYS A CA 1
ATOM 1548 C C . LYS A 1 197 ? -11.338 43.666 10.044 1.00 94.75 197 LYS A C 1
ATOM 1550 O O . LYS A 1 197 ? -10.930 43.755 8.894 1.00 94.75 197 LYS A O 1
ATOM 1555 N N . GLU A 1 198 ? -11.439 42.509 10.691 1.00 94.31 198 GLU A N 1
ATOM 1556 C CA . GLU A 1 198 ? -11.003 41.221 10.133 1.00 94.31 198 GLU A CA 1
ATOM 1557 C C . GLU A 1 198 ? -11.761 40.862 8.850 1.00 94.31 198 GLU A C 1
ATOM 1559 O O . GLU A 1 198 ? -11.167 40.429 7.870 1.00 94.31 198 GLU A O 1
ATOM 1564 N N . VAL A 1 199 ? -13.073 41.110 8.795 1.00 95.56 199 VAL A N 1
ATOM 1565 C CA . VAL A 1 199 ? -13.876 40.874 7.584 1.00 95.56 199 VAL A CA 1
ATOM 1566 C C . VAL A 1 199 ? -13.442 41.794 6.439 1.00 95.56 199 VAL A C 1
ATOM 1568 O O . VAL A 1 199 ? -13.381 41.354 5.290 1.00 95.56 199 VAL A O 1
ATOM 1571 N N . LEU A 1 200 ? -13.120 43.059 6.725 1.00 95.06 200 LEU A N 1
ATOM 1572 C CA . LEU A 1 200 ? -12.605 43.988 5.717 1.00 95.06 200 LEU A CA 1
ATOM 1573 C C . LEU A 1 200 ? -11.195 43.608 5.255 1.00 95.06 200 LEU A C 1
ATOM 1575 O O . LEU A 1 200 ? -10.923 43.672 4.057 1.00 95.06 200 LEU A O 1
ATOM 1579 N N . GLU A 1 201 ? -10.323 43.170 6.161 1.00 95.06 201 GLU A N 1
ATOM 1580 C CA . GLU A 1 201 ? -8.981 42.687 5.822 1.00 95.06 201 GLU A CA 1
ATOM 1581 C C . GLU A 1 201 ? -9.041 41.394 5.003 1.00 95.06 201 GLU A C 1
ATOM 1583 O O . GLU A 1 201 ? -8.382 41.292 3.968 1.00 95.06 201 GLU A O 1
ATOM 1588 N N . ALA A 1 202 ? -9.902 40.449 5.382 1.00 93.69 202 ALA A N 1
ATOM 1589 C CA . ALA A 1 202 ? -10.151 39.224 4.630 1.00 93.69 202 ALA A CA 1
ATOM 1590 C C . ALA A 1 202 ? -10.706 39.521 3.230 1.00 93.69 202 ALA A C 1
ATOM 1592 O O . ALA A 1 202 ? -10.238 38.943 2.247 1.00 93.69 202 ALA A O 1
ATOM 1593 N N . LYS A 1 203 ? -11.648 40.466 3.111 1.00 95.38 203 LYS A N 1
ATOM 1594 C CA . LYS A 1 203 ? -12.171 40.903 1.812 1.00 95.38 203 LYS A CA 1
ATOM 1595 C C . LYS A 1 203 ? -11.089 41.574 0.964 1.00 95.38 203 LYS A C 1
ATOM 1597 O O . LYS A 1 203 ? -10.926 41.212 -0.195 1.00 95.38 203 LYS A O 1
ATOM 1602 N N . ALA A 1 204 ? -10.299 42.478 1.541 1.00 95.50 204 ALA A N 1
ATOM 1603 C CA . ALA A 1 204 ? -9.194 43.123 0.836 1.00 95.50 204 ALA A CA 1
ATOM 1604 C C . ALA A 1 204 ? -8.117 42.115 0.392 1.00 95.50 204 ALA A C 1
ATOM 1606 O O . ALA A 1 204 ? -7.543 42.255 -0.689 1.00 95.50 204 ALA A O 1
ATOM 1607 N N . ASN A 1 205 ? -7.851 41.085 1.200 1.00 93.88 205 ASN A N 1
ATOM 1608 C CA . ASN A 1 205 ? -6.952 39.986 0.847 1.00 93.88 205 ASN A CA 1
ATOM 1609 C C . ASN A 1 205 ? -7.525 39.142 -0.301 1.00 93.88 205 ASN A C 1
ATOM 1611 O O . ASN A 1 205 ? -6.796 38.818 -1.239 1.00 93.88 205 ASN A O 1
ATOM 1615 N N . MET A 1 206 ? -8.824 38.829 -0.264 1.00 93.62 206 MET A N 1
ATOM 1616 C CA . MET A 1 206 ? -9.515 38.119 -1.342 1.00 93.62 206 MET A CA 1
ATOM 1617 C C . MET A 1 206 ? -9.469 38.914 -2.651 1.00 93.62 206 MET A C 1
ATOM 1619 O O . MET A 1 206 ? -9.125 38.348 -3.687 1.00 93.62 206 MET A O 1
ATOM 1623 N N . ASP A 1 207 ? -9.745 40.216 -2.605 1.00 94.25 207 ASP A N 1
ATOM 1624 C CA . ASP A 1 207 ? -9.718 41.087 -3.781 1.00 94.25 207 ASP A CA 1
ATOM 1625 C C . ASP A 1 207 ? -8.292 41.192 -4.355 1.00 94.25 207 ASP A C 1
ATOM 1627 O O . ASP A 1 207 ? -8.105 41.080 -5.569 1.00 94.25 207 ASP A O 1
ATOM 1631 N N . ARG A 1 208 ? -7.258 41.292 -3.501 1.00 93.31 208 ARG A N 1
ATOM 1632 C CA . ARG A 1 208 ? -5.845 41.228 -3.928 1.00 93.31 208 ARG A CA 1
ATOM 1633 C C . ARG A 1 208 ? -5.494 39.891 -4.586 1.00 93.31 208 ARG A C 1
ATOM 1635 O O . ARG A 1 208 ? -4.839 39.882 -5.627 1.00 93.31 208 ARG A O 1
ATOM 1642 N N . ALA A 1 209 ? -5.951 38.772 -4.027 1.00 89.06 209 ALA A N 1
ATOM 1643 C CA . ALA A 1 209 ? -5.727 37.448 -4.606 1.00 89.06 209 ALA A CA 1
ATOM 1644 C C . ALA A 1 209 ? -6.469 37.270 -5.943 1.00 89.06 209 ALA A C 1
ATOM 1646 O O . ALA A 1 209 ? -5.923 36.696 -6.889 1.00 89.06 209 ALA A O 1
ATOM 1647 N N . GLN A 1 210 ? -7.693 37.793 -6.059 1.00 89.88 210 GLN A N 1
ATOM 1648 C CA . GLN A 1 210 ? -8.454 37.788 -7.309 1.00 89.88 210 GLN A CA 1
ATOM 1649 C C . GLN A 1 210 ? -7.795 38.660 -8.383 1.00 89.88 210 GLN A C 1
ATOM 1651 O O . GLN A 1 210 ? -7.686 38.215 -9.529 1.00 89.88 210 GLN A O 1
ATOM 1656 N N . ALA A 1 211 ? -7.295 39.845 -8.021 1.00 91.19 211 ALA A N 1
ATOM 1657 C CA . ALA A 1 211 ? -6.533 40.707 -8.921 1.00 91.19 211 ALA A CA 1
ATOM 1658 C C . ALA A 1 211 ? -5.267 39.995 -9.423 1.00 91.19 211 ALA A C 1
ATOM 1660 O O . ALA A 1 211 ? -5.101 39.844 -10.635 1.00 91.19 211 ALA A O 1
ATOM 1661 N N . ALA A 1 212 ? -4.463 39.425 -8.517 1.00 89.50 212 ALA A N 1
ATOM 1662 C CA . ALA A 1 212 ? -3.263 38.660 -8.863 1.00 89.50 212 ALA A CA 1
ATOM 1663 C C . ALA A 1 212 ? -3.569 37.462 -9.780 1.00 89.50 212 ALA A C 1
ATOM 1665 O O . ALA A 1 212 ? -2.858 37.217 -10.756 1.00 89.50 212 ALA A O 1
ATOM 1666 N N . LYS A 1 213 ? -4.672 36.744 -9.526 1.00 86.56 213 LYS A N 1
ATOM 1667 C CA . LYS A 1 213 ? -5.136 35.646 -10.387 1.00 86.56 213 LYS A CA 1
ATOM 1668 C C . LYS A 1 213 ? -5.534 36.141 -11.779 1.00 86.56 213 LYS A C 1
ATOM 1670 O O . LYS A 1 213 ? -5.241 35.476 -12.773 1.00 86.56 213 LYS A O 1
ATOM 1675 N N . SER A 1 214 ? -6.208 37.287 -11.865 1.00 87.12 214 SER A N 1
ATOM 1676 C CA . SER A 1 214 ? -6.601 37.878 -13.145 1.00 87.12 214 SER A CA 1
ATOM 1677 C C . SER A 1 214 ? -5.393 38.376 -13.946 1.00 87.12 214 SER A C 1
ATOM 1679 O O . SER A 1 214 ? -5.334 38.136 -15.152 1.00 87.12 214 SER A O 1
ATOM 1681 N N . ASP A 1 215 ? -4.386 38.945 -13.281 1.00 85.25 215 ASP A N 1
ATOM 1682 C CA . ASP A 1 215 ? -3.132 39.383 -13.897 1.00 85.25 215 ASP A CA 1
ATOM 1683 C C . ASP A 1 215 ? -2.295 38.199 -14.380 1.00 85.25 215 ASP A C 1
ATOM 1685 O O . ASP A 1 215 ? -1.792 38.215 -15.504 1.00 85.25 215 ASP A O 1
ATOM 1689 N N . ALA A 1 216 ? -2.204 37.128 -13.587 1.00 79.88 216 ALA A N 1
ATOM 1690 C CA . ALA A 1 216 ? -1.556 35.886 -14.001 1.00 79.88 216 ALA A CA 1
ATOM 1691 C C . ALA A 1 216 ? -2.248 35.269 -15.228 1.00 79.88 216 ALA A C 1
ATOM 1693 O O . ALA A 1 216 ? -1.580 34.833 -16.164 1.00 79.88 216 ALA A O 1
ATOM 1694 N N . ARG A 1 217 ? -3.588 35.299 -15.271 1.00 79.81 217 ARG A N 1
ATOM 1695 C CA . ARG A 1 217 ? -4.369 34.813 -16.419 1.00 79.81 217 ARG A CA 1
ATOM 1696 C C . ARG A 1 217 ? -4.205 35.692 -17.663 1.00 79.81 217 ARG A C 1
ATOM 1698 O O . ARG A 1 217 ? -4.213 35.166 -18.770 1.00 79.81 217 ARG A O 1
ATOM 1705 N N . ARG A 1 218 ? -4.034 37.009 -17.506 1.00 76.75 218 ARG A N 1
ATOM 1706 C CA . ARG A 1 218 ? -3.707 37.920 -18.620 1.00 76.75 218 ARG A CA 1
ATOM 1707 C C . ARG A 1 218 ? -2.292 37.670 -19.147 1.00 76.75 218 ARG A C 1
ATOM 1709 O O . ARG A 1 218 ? -2.098 37.634 -20.357 1.00 76.75 218 ARG A O 1
ATOM 1716 N N . ARG A 1 219 ? -1.323 37.430 -18.257 1.00 69.12 219 ARG A N 1
ATOM 1717 C CA . ARG A 1 219 ? 0.068 37.091 -18.617 1.00 69.12 219 ARG A CA 1
ATOM 1718 C C . ARG A 1 219 ? 0.200 35.722 -19.290 1.00 69.12 219 ARG A C 1
ATOM 1720 O O . ARG A 1 219 ? 1.086 35.550 -20.115 1.00 69.12 219 ARG A O 1
ATOM 1727 N N . SER A 1 220 ? -0.671 34.760 -18.978 1.00 63.91 220 SER A N 1
ATOM 1728 C CA . SER A 1 220 ? -0.658 33.437 -19.619 1.00 63.91 220 SER A CA 1
ATOM 1729 C C . SER A 1 220 ? -1.385 33.378 -20.969 1.00 63.91 220 SER A C 1
ATOM 1731 O O . SER A 1 220 ? -1.223 32.402 -21.697 1.00 63.91 220 SER A O 1
ATOM 1733 N N . GLN A 1 221 ? -2.172 34.402 -21.324 1.00 62.41 221 GLN A N 1
ATOM 1734 C CA . GLN A 1 221 ? -2.862 34.494 -22.619 1.00 62.41 221 GLN A CA 1
ATOM 1735 C C . GLN A 1 221 ? -1.975 35.022 -23.757 1.00 62.41 221 GLN A C 1
ATOM 1737 O O . GLN A 1 221 ? -2.301 34.807 -24.923 1.00 62.41 221 GLN A O 1
ATOM 1742 N N . SER A 1 222 ? -0.847 35.675 -23.459 1.00 63.12 222 SER A N 1
ATOM 1743 C CA . SER A 1 222 ? 0.187 35.934 -24.464 1.00 63.12 222 SER A CA 1
ATOM 1744 C C . SER A 1 222 ? 0.987 34.654 -24.688 1.00 63.12 222 SER A C 1
ATOM 1746 O O . SER A 1 222 ? 1.613 34.165 -23.750 1.00 63.12 222 SER A O 1
ATOM 1748 N N . SER A 1 223 ? 0.964 34.114 -25.912 1.00 60.19 223 SER A N 1
ATOM 1749 C CA . SER A 1 223 ? 1.785 32.960 -26.300 1.00 60.19 223 SER A CA 1
ATOM 1750 C C . SER A 1 223 ? 3.244 33.224 -25.911 1.00 60.19 223 SER A C 1
ATOM 1752 O O . SER A 1 223 ? 3.850 34.141 -26.473 1.00 60.19 223 SER A O 1
ATOM 1754 N N . PRO A 1 224 ? 3.812 32.488 -24.942 1.00 63.25 224 PRO A N 1
ATOM 1755 C CA . PRO A 1 224 ? 5.144 32.793 -24.454 1.00 63.25 224 PRO A CA 1
ATOM 1756 C C . PRO A 1 224 ? 6.165 32.469 -25.544 1.00 63.25 224 PRO A C 1
ATOM 1758 O O . PRO A 1 224 ? 6.158 31.389 -26.136 1.00 63.25 224 PRO A O 1
ATOM 1761 N N . VAL A 1 225 ? 7.049 33.426 -25.816 1.00 75.88 225 VAL A N 1
ATOM 1762 C CA . VAL A 1 225 ? 8.215 33.226 -26.681 1.00 75.88 225 VAL A CA 1
ATOM 1763 C C . VAL A 1 225 ? 9.064 32.103 -26.073 1.00 75.88 225 VAL A C 1
ATOM 1765 O O . VAL A 1 225 ? 9.234 32.062 -24.856 1.00 75.88 225 VAL A O 1
ATOM 1768 N N . LEU A 1 226 ? 9.608 31.198 -26.893 1.00 77.56 226 LEU A N 1
ATOM 1769 C CA . LEU A 1 226 ? 10.370 30.018 -26.446 1.00 77.56 226 LEU A CA 1
ATOM 1770 C C . LEU A 1 226 ? 11.454 30.360 -25.403 1.00 77.56 226 LEU A C 1
ATOM 1772 O O . LEU A 1 226 ? 11.628 29.639 -24.427 1.00 77.56 226 LEU A O 1
ATOM 1776 N N . ALA A 1 227 ? 12.122 31.508 -25.550 1.00 75.81 227 ALA A N 1
ATOM 1777 C CA . ALA A 1 227 ? 13.107 32.004 -24.587 1.00 75.81 227 ALA A CA 1
ATOM 1778 C C . ALA A 1 227 ? 12.514 32.274 -23.188 1.00 75.81 227 ALA A C 1
ATOM 1780 O O . ALA A 1 227 ? 13.158 32.005 -22.179 1.00 75.81 227 ALA A O 1
ATOM 1781 N N . GLN A 1 228 ? 11.272 32.755 -23.116 1.00 80.06 228 GLN A N 1
ATOM 1782 C CA . GLN A 1 228 ? 10.561 33.005 -21.864 1.00 80.06 228 GLN A CA 1
ATOM 1783 C C . GLN A 1 228 ? 10.063 31.705 -21.220 1.00 80.06 228 GLN A C 1
ATOM 1785 O O . GLN A 1 228 ? 10.050 31.607 -19.998 1.00 80.06 228 GLN A O 1
ATOM 1790 N N . GLN A 1 229 ? 9.705 30.693 -22.021 1.00 80.88 229 GLN A N 1
ATOM 1791 C CA . GLN A 1 229 ? 9.395 29.353 -21.509 1.00 80.88 229 GLN A CA 1
ATOM 1792 C C . GLN A 1 229 ? 10.637 28.679 -20.932 1.00 80.88 229 GLN A C 1
ATOM 1794 O O . GLN A 1 229 ? 10.577 28.142 -19.833 1.00 80.88 229 GLN A O 1
ATOM 1799 N N . VAL A 1 230 ? 11.766 28.744 -21.643 1.00 88.00 230 VAL A N 1
ATOM 1800 C CA . VAL A 1 230 ? 13.039 28.202 -21.153 1.00 88.00 230 VAL A CA 1
ATOM 1801 C C . VAL A 1 230 ? 13.452 28.919 -19.871 1.00 88.00 230 VAL A C 1
ATOM 1803 O O . VAL A 1 230 ? 13.754 28.244 -18.898 1.00 88.00 230 VAL A O 1
ATOM 1806 N N . TYR A 1 231 ? 13.356 30.252 -19.821 1.00 89.94 231 TYR A N 1
ATOM 1807 C CA . TYR A 1 231 ? 13.639 31.028 -18.610 1.00 89.94 231 TYR A CA 1
ATOM 1808 C C . TYR A 1 231 ? 12.707 30.677 -17.436 1.00 89.94 231 TYR A C 1
ATOM 1810 O O . TYR A 1 231 ? 13.156 30.527 -16.301 1.00 89.94 231 TYR A O 1
ATOM 1818 N N . ALA A 1 232 ? 11.407 30.503 -17.691 1.00 86.81 232 ALA A N 1
ATOM 1819 C CA . ALA A 1 232 ? 10.451 30.102 -16.661 1.00 86.81 232 ALA A CA 1
ATOM 1820 C C . ALA A 1 232 ? 10.706 28.670 -16.163 1.00 86.81 232 ALA A C 1
ATOM 1822 O O . ALA A 1 232 ? 10.594 28.414 -14.969 1.00 86.81 232 ALA A O 1
ATOM 1823 N N . LEU A 1 233 ? 11.087 27.748 -17.051 1.00 91.94 233 LEU A N 1
ATOM 1824 C CA . LEU A 1 233 ? 11.436 26.373 -16.690 1.00 91.94 233 LEU A CA 1
ATOM 1825 C C . LEU A 1 233 ? 12.760 26.296 -15.930 1.00 91.94 233 LEU A C 1
ATOM 1827 O O . LEU A 1 233 ? 12.858 25.522 -14.983 1.00 91.94 233 LEU A O 1
ATOM 1831 N N . THR A 1 234 ? 13.761 27.101 -16.299 1.00 90.44 234 THR A N 1
ATOM 1832 C CA . THR A 1 234 ? 15.000 27.203 -15.520 1.00 90.44 234 THR A CA 1
ATOM 1833 C C . THR A 1 234 ? 14.714 27.778 -14.143 1.00 90.44 234 THR A C 1
ATOM 1835 O O . THR A 1 234 ? 15.168 27.217 -13.159 1.00 90.44 234 THR A O 1
ATOM 1838 N N . HIS A 1 235 ? 13.871 28.809 -14.052 1.00 94.25 235 HIS A N 1
ATOM 1839 C CA . HIS A 1 235 ? 13.525 29.396 -12.763 1.00 94.25 235 HIS A CA 1
ATOM 1840 C C . HIS A 1 235 ? 12.718 28.437 -11.878 1.00 94.25 235 HIS A C 1
ATOM 1842 O O . HIS A 1 235 ? 13.031 28.293 -10.704 1.00 94.25 235 HIS A O 1
ATOM 1848 N N . ALA A 1 236 ? 11.749 27.713 -12.448 1.00 93.62 236 ALA A N 1
ATOM 1849 C CA . ALA A 1 236 ? 10.999 26.682 -11.731 1.00 93.62 236 ALA A CA 1
ATOM 1850 C C . ALA A 1 236 ? 11.897 25.514 -11.294 1.00 93.62 236 ALA A C 1
ATOM 1852 O O . ALA A 1 236 ? 11.721 24.968 -10.209 1.00 93.62 236 ALA A O 1
ATOM 1853 N N . ARG A 1 237 ? 12.882 25.132 -12.117 1.00 95.31 237 ARG A N 1
ATOM 1854 C CA . ARG A 1 237 ? 13.899 24.146 -11.735 1.00 95.31 237 ARG A CA 1
ATOM 1855 C C . ARG A 1 237 ? 14.728 24.650 -10.559 1.00 95.31 237 ARG A C 1
ATOM 1857 O O . ARG A 1 237 ? 14.925 23.892 -9.621 1.00 95.31 237 ARG A O 1
ATOM 1864 N N . ASP A 1 238 ? 15.201 25.888 -10.606 1.00 95.25 238 ASP A N 1
ATOM 1865 C CA . ASP A 1 238 ? 16.030 26.460 -9.544 1.00 95.25 238 ASP A CA 1
ATOM 1866 C C . ASP A 1 238 ? 15.220 26.621 -8.240 1.00 95.25 238 ASP A C 1
ATOM 1868 O O . ASP A 1 238 ? 15.722 26.334 -7.156 1.00 95.25 238 ASP A O 1
ATOM 1872 N N . GLU A 1 239 ? 13.932 26.965 -8.329 1.00 95.25 239 GLU A N 1
ATOM 1873 C CA . GLU A 1 239 ? 13.011 26.998 -7.183 1.00 95.25 239 GLU A CA 1
ATOM 1874 C C . GLU A 1 239 ? 12.781 25.597 -6.593 1.00 95.25 239 GLU A C 1
ATOM 1876 O O . GLU A 1 239 ? 12.835 25.415 -5.381 1.00 95.25 239 GLU A O 1
ATOM 1881 N N . LEU A 1 240 ? 12.604 24.571 -7.430 1.00 95.12 240 LEU A N 1
ATOM 1882 C CA . LEU A 1 240 ? 12.505 23.189 -6.955 1.00 95.12 240 LEU A CA 1
ATOM 1883 C C . LEU A 1 240 ? 13.811 22.693 -6.334 1.00 95.12 240 LEU A C 1
ATOM 1885 O O . LEU A 1 240 ? 13.766 21.990 -5.332 1.00 95.12 240 LEU A O 1
ATOM 1889 N N . VAL A 1 241 ? 14.962 23.050 -6.905 1.00 95.12 241 VAL A N 1
ATOM 1890 C CA . VAL A 1 241 ? 16.274 22.699 -6.348 1.00 95.12 241 VAL A CA 1
ATOM 1891 C C . VAL A 1 241 ? 16.455 23.360 -4.991 1.00 95.12 241 VAL A C 1
ATOM 1893 O O . VAL A 1 241 ? 16.736 22.659 -4.033 1.00 95.12 241 VAL A O 1
ATOM 1896 N N . THR A 1 242 ? 16.200 24.662 -4.874 1.00 95.00 242 THR A N 1
ATOM 1897 C CA . THR A 1 242 ? 16.284 25.380 -3.591 1.00 95.00 242 THR A CA 1
ATOM 1898 C C . THR A 1 242 ? 15.267 24.881 -2.565 1.00 95.00 242 THR A C 1
ATOM 1900 O O . THR A 1 242 ? 15.586 24.815 -1.380 1.00 95.00 242 THR A O 1
ATOM 1903 N N . TRP A 1 243 ? 14.066 24.476 -2.991 1.00 94.44 243 TRP A N 1
ATOM 1904 C CA . TRP A 1 243 ? 13.088 23.841 -2.108 1.00 94.44 243 TRP A CA 1
ATOM 1905 C C . TRP A 1 243 ? 13.563 22.466 -1.634 1.00 94.44 243 TRP A C 1
ATOM 1907 O O . TRP A 1 243 ? 13.519 22.199 -0.439 1.00 94.44 243 TRP A O 1
ATOM 1917 N N . VAL A 1 244 ? 14.067 21.617 -2.534 1.00 93.06 244 VAL A N 1
ATOM 1918 C CA . VAL A 1 244 ? 14.618 20.298 -2.184 1.00 93.06 244 VAL A CA 1
ATOM 1919 C C . VAL A 1 244 ? 15.851 20.443 -1.300 1.00 93.06 244 VAL A C 1
ATOM 1921 O O . VAL A 1 244 ? 15.959 19.733 -0.313 1.00 93.06 244 VAL A O 1
ATOM 1924 N N . GLU A 1 245 ? 16.762 21.362 -1.607 1.00 92.88 245 GLU A N 1
ATOM 1925 C CA . GLU A 1 245 ? 17.933 21.661 -0.780 1.00 92.88 245 GLU A CA 1
ATOM 1926 C C . GLU A 1 245 ? 17.516 22.191 0.592 1.00 92.88 245 GLU A C 1
ATOM 1928 O O . GLU A 1 245 ? 18.067 21.761 1.600 1.00 92.88 245 GLU A O 1
ATOM 1933 N N . GLY A 1 246 ? 16.504 23.059 0.655 1.00 91.25 246 GLY A N 1
ATOM 1934 C CA . GLY A 1 246 ? 15.936 23.539 1.911 1.00 91.25 246 GLY A CA 1
ATOM 1935 C C . GLY A 1 246 ? 15.260 22.430 2.719 1.00 91.25 246 GLY A C 1
ATOM 1936 O O . GLY A 1 246 ? 15.375 22.410 3.941 1.00 91.25 246 GLY A O 1
ATOM 1937 N N . GLU A 1 247 ? 14.588 21.489 2.062 1.00 89.12 247 GLU A N 1
ATOM 1938 C CA . GLU A 1 247 ? 13.952 20.357 2.734 1.00 89.12 247 GLU A CA 1
ATOM 1939 C C . GLU A 1 247 ? 14.982 19.313 3.181 1.00 89.12 247 GLU A C 1
ATOM 1941 O O . GLU A 1 247 ? 14.915 18.831 4.307 1.00 89.12 247 GLU A O 1
ATOM 1946 N N . LEU A 1 248 ? 16.006 19.044 2.368 1.00 80.19 248 LEU A N 1
ATOM 1947 C CA . LEU A 1 248 ? 17.141 18.193 2.730 1.00 80.19 248 LEU A CA 1
ATOM 1948 C C . LEU A 1 248 ? 17.976 18.802 3.863 1.00 80.19 248 LEU A C 1
ATOM 1950 O O . LEU A 1 248 ? 18.437 18.066 4.731 1.00 80.19 248 LEU A O 1
ATOM 1954 N N . ALA A 1 249 ? 18.139 20.128 3.899 1.00 80.75 249 ALA A N 1
ATOM 1955 C CA . ALA A 1 249 ? 18.813 20.820 4.995 1.00 80.75 249 ALA A CA 1
ATOM 1956 C C . ALA A 1 249 ? 18.040 20.663 6.315 1.00 80.75 249 ALA A C 1
ATOM 1958 O O . ALA A 1 249 ? 18.634 20.301 7.330 1.00 80.75 249 ALA A O 1
ATOM 1959 N N . LYS A 1 250 ? 16.709 20.817 6.293 1.00 80.50 250 LYS A N 1
ATOM 1960 C CA . LYS A 1 250 ? 15.860 20.544 7.467 1.00 80.50 250 LYS A CA 1
ATOM 1961 C C . LYS A 1 250 ? 15.934 19.080 7.901 1.00 80.50 250 LYS A C 1
ATOM 1963 O O . LYS A 1 250 ? 16.033 18.808 9.089 1.00 80.50 250 LYS A O 1
ATOM 1968 N N . MET A 1 251 ? 15.960 18.141 6.951 1.00 65.19 251 MET A N 1
ATOM 1969 C CA . MET A 1 251 ? 16.145 16.715 7.254 1.00 65.19 251 MET A CA 1
ATOM 1970 C C . MET A 1 251 ? 17.535 16.408 7.837 1.00 65.19 251 MET A C 1
ATOM 1972 O O . MET A 1 251 ? 17.671 15.459 8.608 1.00 65.19 251 MET A O 1
ATOM 1976 N N . SER A 1 252 ? 18.567 17.189 7.492 1.00 58.91 252 SER A N 1
ATOM 1977 C CA . SER A 1 252 ? 19.911 17.042 8.065 1.00 58.91 252 SER A CA 1
ATOM 1978 C C . SER A 1 252 ? 20.017 17.595 9.491 1.00 58.91 252 SER A C 1
ATOM 1980 O O . SER A 1 252 ? 20.621 16.942 10.334 1.00 58.91 252 SER A O 1
ATOM 1982 N N . GLU A 1 253 ? 19.354 18.716 9.800 1.00 57.47 253 GLU A N 1
ATOM 1983 C CA . GLU A 1 253 ? 19.260 19.240 11.175 1.00 57.47 253 GLU A CA 1
ATOM 1984 C C . GLU A 1 253 ? 18.378 18.347 12.063 1.00 57.47 253 GLU A C 1
ATOM 1986 O O . GLU A 1 253 ? 18.670 18.135 13.237 1.00 57.47 253 GLU A O 1
ATOM 1991 N N . GLU A 1 254 ? 17.330 17.742 11.499 1.00 51.78 254 GLU A N 1
ATOM 1992 C CA . GLU A 1 254 ? 16.512 16.754 12.205 1.00 51.78 254 GLU A CA 1
ATOM 1993 C C . GLU A 1 254 ? 17.258 15.411 12.371 1.00 51.78 254 GLU A C 1
ATOM 1995 O O . GLU A 1 254 ? 17.017 14.690 13.336 1.00 51.78 254 GLU A O 1
ATOM 2000 N N . SER A 1 255 ? 18.263 15.117 11.531 1.00 47.50 255 SER A N 1
ATOM 2001 C CA . SER A 1 255 ? 19.147 13.949 11.692 1.00 47.50 255 SER A CA 1
ATOM 2002 C C . SER A 1 255 ? 20.136 14.066 12.857 1.00 47.50 255 SER A C 1
ATOM 2004 O O . SER A 1 255 ? 20.496 13.032 13.409 1.00 47.50 255 SER A O 1
ATOM 2006 N N . GLU A 1 256 ? 20.504 15.267 13.320 1.00 47.09 256 GLU A N 1
ATOM 2007 C CA . GLU A 1 256 ? 21.248 15.412 14.589 1.00 47.09 256 GLU A CA 1
ATOM 2008 C C . GLU A 1 256 ? 20.371 15.069 15.812 1.00 47.09 256 GLU A C 1
ATOM 2010 O O . GLU A 1 256 ? 20.884 14.649 16.847 1.00 47.09 256 GLU A O 1
ATOM 2015 N N . MET A 1 257 ? 19.037 15.155 15.691 1.00 45.00 257 MET A N 1
ATOM 2016 C CA . MET A 1 257 ? 18.093 14.646 16.701 1.00 45.00 257 MET A CA 1
ATOM 2017 C C . MET A 1 257 ? 17.717 13.165 16.501 1.00 45.00 257 MET A C 1
ATOM 2019 O O . MET A 1 257 ? 17.203 12.542 17.431 1.00 45.00 257 MET A O 1
ATOM 2023 N N . PHE A 1 258 ? 18.010 12.578 15.333 1.00 45.78 258 PHE A N 1
ATOM 2024 C CA . PHE A 1 258 ? 17.816 11.151 15.030 1.00 45.78 258 PHE A CA 1
ATOM 2025 C C . PHE A 1 258 ? 19.114 10.315 15.051 1.00 45.78 258 PHE A C 1
ATOM 2027 O O . PHE A 1 258 ? 19.053 9.099 14.856 1.00 45.78 258 PHE A O 1
ATOM 2034 N N . GLU A 1 259 ? 20.272 10.904 15.372 1.00 43.16 259 GLU A N 1
ATOM 2035 C CA . GLU A 1 259 ? 21.547 10.179 15.532 1.00 43.16 259 GLU A CA 1
ATOM 2036 C C . GLU A 1 259 ? 21.571 9.195 16.724 1.00 43.16 259 GLU A C 1
ATOM 2038 O O . GLU A 1 259 ? 22.517 8.420 16.858 1.00 43.16 259 GLU A O 1
ATOM 2043 N N . ASP A 1 260 ? 20.513 9.145 17.545 1.00 43.53 260 ASP A N 1
ATOM 2044 C CA . ASP A 1 260 ? 20.334 8.130 18.599 1.00 43.53 260 ASP A CA 1
ATOM 2045 C C . ASP A 1 260 ? 19.271 7.059 18.263 1.00 43.53 260 ASP A C 1
ATOM 2047 O O . ASP A 1 260 ? 18.843 6.296 19.127 1.00 43.53 260 ASP A O 1
ATOM 2051 N N . ALA A 1 261 ? 18.847 6.956 16.996 1.00 42.97 261 ALA A N 1
ATOM 2052 C CA . ALA A 1 261 ? 17.897 5.938 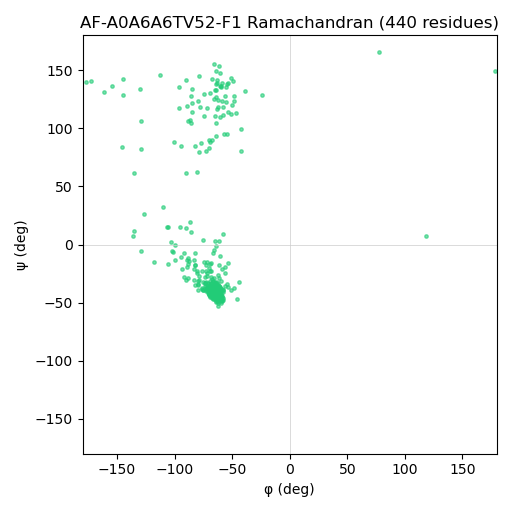16.528 1.00 42.97 261 ALA A CA 1
ATOM 2053 C C . ALA A 1 261 ? 18.536 4.875 15.613 1.00 42.97 261 ALA A C 1
ATOM 2055 O O . ALA A 1 261 ? 17.885 4.324 14.727 1.00 42.97 261 ALA A O 1
ATOM 2056 N N . SER A 1 262 ? 19.810 4.545 15.840 1.00 41.34 262 SER A N 1
ATOM 2057 C CA . SER A 1 262 ? 20.395 3.302 15.327 1.00 41.34 262 SER A CA 1
ATOM 2058 C C . SER A 1 262 ? 20.185 2.190 16.362 1.00 41.34 262 SER A C 1
ATOM 2060 O O . SER A 1 262 ? 20.698 2.308 17.480 1.00 41.34 262 SER A O 1
ATOM 2062 N N . PRO A 1 263 ? 19.470 1.090 16.057 1.00 45.41 263 PRO A N 1
ATOM 2063 C CA . PRO A 1 263 ? 19.263 0.001 16.998 1.00 45.41 263 PRO A CA 1
ATOM 2064 C C . PRO A 1 263 ? 20.494 -0.916 17.015 1.00 45.41 263 PRO A C 1
ATOM 2066 O O . PRO A 1 263 ? 20.421 -2.105 16.727 1.00 45.41 263 PRO A O 1
ATOM 2069 N N . VAL A 1 264 ? 21.652 -0.385 17.411 1.00 36.38 264 VAL A N 1
ATOM 2070 C CA . VAL A 1 264 ? 22.714 -1.209 17.994 1.00 36.38 264 VAL A CA 1
ATOM 2071 C C . VAL A 1 264 ? 22.631 -1.009 19.495 1.00 36.38 264 VAL A C 1
ATOM 2073 O O . VAL A 1 264 ? 23.241 -0.118 20.080 1.00 36.38 264 VAL A O 1
ATOM 2076 N N . LYS A 1 265 ? 21.804 -1.854 20.106 1.00 40.78 265 LYS A N 1
ATOM 2077 C CA . LYS A 1 265 ? 21.596 -1.996 21.546 1.00 40.78 265 LYS A CA 1
ATOM 2078 C C . LYS A 1 265 ? 22.942 -1.949 22.285 1.00 40.78 265 LYS A C 1
ATOM 2080 O O . LYS A 1 265 ? 23.640 -2.959 22.368 1.00 40.78 265 LYS A O 1
ATOM 2085 N N . ARG A 1 266 ? 23.298 -0.794 22.862 1.00 38.53 266 ARG A N 1
ATOM 2086 C CA . ARG A 1 266 ? 24.302 -0.722 23.932 1.00 38.53 266 ARG A CA 1
ATOM 2087 C C . ARG A 1 266 ? 23.717 -1.483 25.115 1.00 38.53 266 ARG A C 1
ATOM 2089 O O . ARG A 1 266 ? 22.702 -1.085 25.681 1.00 38.53 266 ARG A O 1
ATOM 2096 N N . TRP A 1 267 ? 24.296 -2.635 25.427 1.00 37.66 267 TRP A N 1
ATOM 2097 C CA . TRP A 1 267 ? 23.906 -3.406 26.603 1.00 37.66 267 TRP A CA 1
ATOM 2098 C C . TRP A 1 267 ? 24.231 -2.603 27.873 1.00 37.66 267 TRP A C 1
ATOM 2100 O O . TRP A 1 267 ? 25.190 -1.826 27.862 1.00 37.66 267 TRP A O 1
ATOM 2110 N N . PRO A 1 268 ? 23.468 -2.769 28.970 1.00 43.09 268 PRO A N 1
ATOM 2111 C CA . PRO A 1 268 ? 23.797 -2.131 30.234 1.00 43.09 268 PRO A CA 1
ATOM 2112 C C . PRO A 1 268 ? 25.149 -2.668 30.693 1.00 43.09 268 PRO A C 1
ATOM 2114 O O . PRO A 1 268 ? 25.330 -3.871 30.880 1.00 43.09 268 PRO A O 1
ATOM 2117 N N . HIS A 1 269 ? 26.108 -1.761 30.811 1.00 35.94 269 HIS A N 1
ATOM 2118 C CA . HIS A 1 269 ? 27.471 -2.046 31.212 1.00 35.94 269 HIS A CA 1
ATOM 2119 C C . HIS A 1 269 ? 27.478 -2.418 32.704 1.00 35.94 269 HIS A C 1
ATOM 2121 O O . HIS A 1 269 ? 27.606 -1.563 33.576 1.00 35.94 269 HIS A O 1
ATOM 2127 N N . GLU A 1 270 ? 27.319 -3.703 33.008 1.00 37.19 270 GLU A N 1
ATOM 2128 C CA . GLU A 1 270 ? 27.802 -4.273 34.264 1.00 37.19 270 GLU A CA 1
ATOM 2129 C C . GLU A 1 270 ? 29.333 -4.400 34.134 1.00 37.19 270 GLU A C 1
ATOM 2131 O O . GLU A 1 270 ? 29.817 -4.863 33.094 1.00 37.19 270 GLU A O 1
ATOM 2136 N N . PRO A 1 271 ? 30.139 -3.909 35.093 1.00 41.84 271 PRO A N 1
ATOM 2137 C CA . PRO A 1 271 ? 31.582 -3.816 34.924 1.00 41.84 271 PRO A CA 1
ATOM 2138 C C . PRO A 1 271 ? 32.220 -5.188 35.154 1.00 41.84 271 PRO A C 1
ATOM 2140 O O . PRO A 1 271 ? 32.774 -5.473 36.212 1.00 41.84 271 PRO A O 1
ATOM 2143 N N . LEU A 1 272 ? 32.156 -6.045 34.140 1.00 45.94 272 LEU A N 1
ATOM 2144 C CA . LEU A 1 272 ? 33.052 -7.183 34.014 1.00 45.94 272 LEU A CA 1
ATOM 2145 C C . LEU A 1 272 ? 34.189 -6.757 33.091 1.00 45.94 272 LEU A C 1
ATOM 2147 O O . LEU A 1 272 ? 33.974 -6.391 31.937 1.00 45.94 272 LEU A O 1
ATOM 2151 N N . SER A 1 273 ? 35.399 -6.754 33.641 1.00 53.25 273 SER A N 1
ATOM 2152 C CA . SER A 1 273 ? 36.654 -6.500 32.943 1.00 53.25 273 SER A CA 1
ATOM 2153 C C . SER A 1 273 ? 36.796 -7.447 31.747 1.00 53.25 273 SER A C 1
ATOM 2155 O O . SER A 1 273 ? 37.238 -8.586 31.903 1.00 53.25 273 SER A O 1
ATOM 2157 N N . TYR A 1 274 ? 36.395 -6.996 30.560 1.00 49.81 274 TYR A N 1
ATOM 2158 C CA . TYR A 1 274 ? 36.645 -7.713 29.317 1.00 49.81 274 TYR A CA 1
ATOM 2159 C C . TYR A 1 274 ? 38.027 -7.346 28.781 1.00 49.81 274 TYR A C 1
ATOM 2161 O O . TYR A 1 274 ? 38.379 -6.177 28.638 1.00 49.81 274 TYR A O 1
ATOM 2169 N N . ASP A 1 275 ? 38.802 -8.388 28.507 1.00 59.03 275 ASP A N 1
ATOM 2170 C CA . ASP A 1 275 ? 40.135 -8.344 27.928 1.00 59.03 275 ASP A CA 1
ATOM 2171 C C . ASP A 1 275 ? 40.097 -7.767 26.497 1.00 59.03 275 ASP A C 1
ATOM 2173 O O . ASP A 1 275 ? 39.680 -8.424 25.532 1.00 59.03 275 ASP A O 1
ATOM 2177 N N . ILE A 1 276 ? 40.530 -6.507 26.390 1.00 59.50 276 ILE A N 1
ATOM 2178 C CA . ILE A 1 276 ? 40.606 -5.682 25.171 1.00 59.50 276 ILE A CA 1
ATOM 2179 C C . ILE A 1 276 ? 41.548 -6.308 24.125 1.00 59.50 276 ILE A C 1
ATOM 2181 O O . ILE A 1 276 ? 41.439 -6.017 22.933 1.00 59.50 276 ILE A O 1
ATOM 2185 N N . ALA A 1 277 ? 42.419 -7.242 24.523 1.00 61.03 277 ALA A N 1
ATOM 2186 C CA . ALA A 1 277 ? 43.309 -7.927 23.593 1.00 61.03 277 ALA A CA 1
ATOM 2187 C C . ALA A 1 277 ? 42.548 -8.792 22.569 1.00 61.03 277 ALA A C 1
ATOM 2189 O O . ALA A 1 277 ? 42.969 -8.917 21.418 1.00 61.03 277 ALA A O 1
ATOM 2190 N N . SER A 1 278 ? 41.402 -9.368 22.946 1.00 71.75 278 SER A N 1
ATOM 2191 C CA . SER A 1 278 ? 40.656 -10.295 22.084 1.00 71.75 278 SER A CA 1
ATOM 2192 C C . SER A 1 278 ? 39.995 -9.656 20.841 1.00 71.75 278 SER A C 1
ATOM 2194 O O . SER A 1 278 ? 40.130 -10.236 19.755 1.00 71.75 278 SER A O 1
ATOM 2196 N N . PRO A 1 279 ? 39.330 -8.478 20.909 1.00 71.75 279 PRO A N 1
ATOM 2197 C CA . PRO A 1 279 ? 38.808 -7.815 19.714 1.00 71.75 279 PRO A CA 1
ATOM 2198 C C . PRO A 1 279 ? 39.920 -7.251 18.823 1.00 71.75 279 PRO A C 1
ATOM 2200 O O . PRO A 1 279 ? 39.816 -7.354 17.602 1.00 71.75 279 PRO A O 1
ATOM 2203 N N . GLU A 1 280 ? 41.010 -6.725 19.388 1.00 82.12 280 GLU A N 1
ATOM 2204 C CA . GLU A 1 280 ? 42.123 -6.193 18.592 1.00 82.12 280 GLU A CA 1
ATOM 2205 C C . GLU A 1 280 ? 42.815 -7.279 17.764 1.00 82.12 280 GLU A C 1
ATOM 2207 O O . GLU A 1 280 ? 43.122 -7.063 16.590 1.00 82.12 280 GLU A O 1
ATOM 2212 N N . ILE A 1 281 ? 43.019 -8.468 18.341 1.00 84.88 281 ILE A N 1
ATOM 2213 C CA . ILE A 1 281 ? 43.599 -9.611 17.624 1.00 84.88 281 ILE A CA 1
ATOM 2214 C C . ILE A 1 281 ? 42.686 -10.046 16.469 1.00 84.88 281 ILE A C 1
ATOM 2216 O O . ILE A 1 281 ? 43.183 -10.326 15.378 1.00 84.88 281 ILE A O 1
ATOM 2220 N N . ARG A 1 282 ? 41.360 -10.046 16.669 1.00 79.12 282 ARG A N 1
ATOM 2221 C CA . ARG A 1 282 ? 40.378 -10.356 15.613 1.00 79.12 282 ARG A CA 1
ATOM 2222 C C . ARG A 1 282 ? 40.346 -9.309 14.502 1.00 79.12 282 ARG A C 1
ATOM 2224 O O . ARG A 1 282 ? 40.258 -9.668 13.332 1.00 79.12 282 ARG A O 1
ATOM 2231 N N . ILE A 1 283 ? 40.432 -8.027 14.846 1.00 87.12 283 ILE A N 1
ATOM 2232 C CA . ILE A 1 283 ? 40.468 -6.944 13.855 1.00 87.12 283 ILE A CA 1
ATOM 2233 C C . ILE A 1 283 ? 41.768 -7.019 13.048 1.00 87.12 283 ILE A C 1
ATOM 2235 O O . ILE A 1 283 ? 41.735 -6.925 11.823 1.00 87.12 283 ILE A O 1
ATOM 2239 N N . ARG A 1 284 ? 42.908 -7.262 13.708 1.00 90.12 284 ARG A N 1
ATOM 2240 C CA . ARG A 1 284 ? 44.199 -7.438 13.028 1.00 90.12 284 ARG A CA 1
ATOM 2241 C C . ARG A 1 284 ? 44.207 -8.662 12.118 1.00 90.12 284 ARG A C 1
ATOM 2243 O O . ARG A 1 284 ? 44.690 -8.557 10.996 1.00 90.12 284 ARG A O 1
ATOM 2250 N N . SER A 1 285 ? 43.655 -9.798 12.548 1.00 89.00 285 SER A N 1
ATOM 2251 C CA . SER A 1 285 ? 43.589 -10.992 11.696 1.00 89.00 285 SER A CA 1
ATOM 2252 C C . SER A 1 285 ? 42.668 -10.794 10.489 1.00 89.00 285 SER A C 1
ATOM 2254 O O . SER A 1 285 ? 43.032 -11.191 9.383 1.00 89.00 285 SER A O 1
ATOM 2256 N N . ALA A 1 286 ? 41.530 -10.114 10.663 1.00 87.25 286 ALA A N 1
ATOM 2257 C CA . ALA A 1 286 ? 40.639 -9.754 9.562 1.00 87.25 286 ALA A CA 1
ATOM 2258 C C . ALA A 1 286 ? 41.314 -8.793 8.569 1.00 87.25 286 ALA A C 1
ATOM 2260 O O . ALA A 1 286 ? 41.215 -8.985 7.357 1.00 87.25 286 ALA A O 1
ATOM 2261 N N . TYR A 1 287 ? 42.051 -7.797 9.069 1.00 94.81 287 TYR A N 1
ATOM 2262 C CA . TYR A 1 287 ? 42.769 -6.846 8.220 1.00 94.81 287 TYR A CA 1
ATOM 2263 C C . TYR A 1 287 ? 43.932 -7.505 7.467 1.00 94.81 287 TYR A C 1
ATOM 2265 O O . TYR A 1 287 ? 44.138 -7.215 6.292 1.00 94.81 287 TYR A O 1
ATOM 2273 N N . ASN A 1 288 ? 44.646 -8.439 8.101 1.00 94.25 288 ASN A N 1
ATOM 2274 C CA . ASN A 1 288 ? 45.693 -9.227 7.446 1.00 94.25 288 ASN A CA 1
ATOM 2275 C C . ASN A 1 288 ? 45.119 -10.141 6.354 1.00 94.25 288 ASN A C 1
ATOM 2277 O O . ASN A 1 288 ? 45.648 -10.187 5.250 1.00 94.25 288 ASN A O 1
ATOM 2281 N N . SER A 1 289 ? 43.992 -10.807 6.618 1.00 91.81 289 SER A N 1
ATOM 2282 C CA . SER A 1 289 ? 43.312 -11.614 5.597 1.00 91.81 289 SER A CA 1
ATOM 2283 C C . SER A 1 289 ? 42.861 -10.754 4.410 1.00 91.81 289 SER A C 1
ATOM 2285 O O . SER A 1 289 ? 43.051 -11.127 3.252 1.00 91.81 289 SER A O 1
ATOM 2287 N N . TYR A 1 290 ? 42.340 -9.554 4.677 1.00 93.12 290 TYR A N 1
ATOM 2288 C CA . TYR A 1 290 ? 41.967 -8.597 3.638 1.00 93.12 290 TYR A CA 1
ATOM 2289 C C . TYR A 1 290 ? 43.163 -8.148 2.781 1.00 93.12 290 TYR A C 1
ATOM 2291 O O . TYR A 1 290 ? 43.061 -8.102 1.551 1.00 93.12 290 TYR A O 1
ATOM 2299 N N . THR A 1 291 ? 44.305 -7.825 3.397 1.00 95.00 291 THR A N 1
ATOM 2300 C CA . THR A 1 291 ? 45.502 -7.394 2.659 1.00 95.00 291 THR A CA 1
ATOM 2301 C C . THR A 1 291 ? 46.125 -8.535 1.860 1.00 95.00 291 THR A C 1
ATOM 2303 O O . THR A 1 291 ? 46.536 -8.302 0.724 1.00 95.00 291 THR A O 1
ATOM 2306 N N . GLU A 1 292 ? 46.126 -9.763 2.379 1.00 95.06 292 GLU A N 1
ATOM 2307 C CA . GLU A 1 292 ? 46.574 -10.961 1.656 1.00 95.06 292 GLU A CA 1
ATOM 2308 C C . GLU A 1 292 ? 45.721 -11.233 0.414 1.00 95.06 292 GLU A C 1
ATOM 2310 O O . GLU A 1 292 ? 46.259 -11.416 -0.682 1.00 95.06 292 GLU A O 1
ATOM 2315 N N . VAL A 1 293 ? 44.392 -11.180 0.546 1.00 94.31 293 VAL A N 1
ATOM 2316 C CA . VAL A 1 293 ? 43.472 -11.337 -0.593 1.00 94.31 293 VAL A CA 1
ATOM 2317 C C . VAL A 1 293 ? 43.695 -10.228 -1.621 1.00 94.31 293 VAL A C 1
ATOM 2319 O O . VAL A 1 293 ? 43.722 -10.489 -2.825 1.00 94.31 293 VAL A O 1
ATOM 2322 N N . ARG A 1 294 ? 43.920 -8.990 -1.170 1.00 92.38 294 ARG A N 1
ATOM 2323 C CA . ARG A 1 294 ? 44.155 -7.857 -2.070 1.00 92.38 294 ARG A CA 1
ATOM 2324 C C . ARG A 1 294 ? 45.500 -7.947 -2.788 1.00 92.38 294 ARG A C 1
ATOM 2326 O O . ARG A 1 294 ? 45.564 -7.641 -3.976 1.00 92.38 294 ARG A O 1
ATOM 2333 N N . LEU A 1 295 ? 46.550 -8.407 -2.112 1.00 93.88 295 LEU A N 1
ATOM 2334 C CA . LEU A 1 295 ? 47.845 -8.693 -2.732 1.00 93.88 295 LEU A CA 1
ATOM 2335 C C . LEU A 1 295 ? 47.739 -9.845 -3.735 1.00 93.88 295 LEU A C 1
ATOM 2337 O O . LEU A 1 295 ? 48.270 -9.735 -4.837 1.00 93.88 295 LEU A O 1
ATOM 2341 N N . SER A 1 296 ? 47.005 -10.908 -3.400 1.00 90.06 296 SER A N 1
ATOM 2342 C CA . SER A 1 296 ? 46.714 -12.014 -4.319 1.00 90.06 296 SER A CA 1
ATOM 2343 C C . SER A 1 296 ? 45.991 -11.527 -5.580 1.00 90.06 296 SER A C 1
ATOM 2345 O O . SER A 1 296 ? 46.398 -11.860 -6.691 1.00 90.06 296 SER A O 1
ATOM 2347 N N . LEU A 1 297 ? 44.993 -10.651 -5.432 1.00 89.38 297 LEU A N 1
ATOM 2348 C CA . LEU A 1 297 ? 44.266 -10.054 -6.555 1.00 89.38 297 LEU A CA 1
ATOM 2349 C C . LEU A 1 297 ? 45.168 -9.162 -7.417 1.00 89.38 297 LEU A C 1
ATOM 2351 O O . LEU A 1 297 ? 45.117 -9.247 -8.642 1.00 89.38 297 LEU A O 1
ATOM 2355 N N . ILE A 1 298 ? 46.022 -8.340 -6.802 1.00 91.69 298 ILE A N 1
ATOM 2356 C CA . ILE A 1 298 ? 46.997 -7.507 -7.525 1.00 91.69 298 ILE A CA 1
ATOM 2357 C C . ILE A 1 298 ? 48.002 -8.386 -8.280 1.00 91.69 298 ILE A C 1
ATOM 2359 O O . ILE A 1 298 ? 48.311 -8.099 -9.435 1.00 91.69 298 ILE A O 1
ATOM 2363 N N . ASN A 1 299 ? 48.468 -9.479 -7.675 1.00 87.56 299 ASN A N 1
ATOM 2364 C CA . ASN A 1 299 ? 49.369 -10.434 -8.320 1.00 87.56 299 ASN A CA 1
ATOM 2365 C C . ASN A 1 299 ? 48.681 -11.183 -9.468 1.00 87.56 299 ASN A C 1
ATOM 2367 O O . ASN A 1 299 ? 49.278 -11.351 -10.530 1.00 87.56 299 ASN A O 1
ATOM 2371 N N . ALA A 1 300 ? 47.418 -11.580 -9.298 1.00 85.25 300 ALA A N 1
ATOM 2372 C CA . ALA A 1 300 ? 46.613 -12.184 -10.355 1.00 85.25 300 ALA A CA 1
ATOM 2373 C C . ALA A 1 300 ? 46.403 -11.201 -11.516 1.00 85.25 300 ALA A C 1
ATOM 2375 O O . ALA A 1 300 ? 46.607 -11.557 -12.674 1.00 85.25 300 ALA A O 1
ATOM 2376 N N . TYR A 1 301 ? 46.096 -9.938 -11.212 1.00 84.06 301 TYR A N 1
ATOM 2377 C CA . TYR A 1 301 ? 45.973 -8.880 -12.212 1.00 84.06 301 TYR A CA 1
ATOM 2378 C C . TYR A 1 301 ? 47.303 -8.619 -12.935 1.00 84.06 301 TYR A C 1
ATOM 2380 O O . TYR A 1 301 ? 47.338 -8.533 -14.160 1.00 84.06 301 TYR A O 1
ATOM 2388 N N . GLY A 1 302 ? 48.416 -8.580 -12.197 1.00 77.88 302 GLY A N 1
ATOM 2389 C CA . GLY A 1 302 ? 49.765 -8.466 -12.749 1.00 77.88 302 GLY A CA 1
ATOM 2390 C C . GLY A 1 302 ? 50.156 -9.658 -13.626 1.00 77.88 302 GLY A C 1
ATOM 2391 O O . GLY A 1 302 ? 50.809 -9.470 -14.648 1.00 77.88 302 GLY A O 1
ATOM 2392 N N . SER A 1 303 ? 49.708 -10.870 -13.288 1.00 72.81 303 SER A N 1
ATOM 2393 C CA . SER A 1 303 ? 49.916 -12.070 -14.106 1.00 72.81 303 SER A CA 1
ATOM 2394 C C . SER A 1 303 ? 49.087 -12.058 -15.391 1.00 72.81 303 SER A C 1
ATOM 2396 O O . SER A 1 303 ? 49.548 -12.573 -16.404 1.00 72.81 303 SER A O 1
ATOM 2398 N N . ILE A 1 304 ? 47.889 -11.469 -15.367 1.00 70.88 304 ILE A N 1
ATOM 2399 C CA . ILE A 1 304 ? 47.031 -11.305 -16.551 1.00 70.88 304 ILE A CA 1
ATOM 2400 C C . ILE A 1 304 ? 47.583 -10.208 -17.476 1.00 70.88 304 ILE A C 1
ATOM 2402 O O . ILE A 1 304 ? 47.467 -10.310 -18.696 1.00 70.88 304 ILE A O 1
ATOM 2406 N N . HIS A 1 305 ? 48.213 -9.175 -16.907 1.00 64.31 305 HIS A N 1
ATOM 2407 C CA . HIS A 1 305 ? 48.782 -8.052 -17.656 1.00 64.31 305 HIS A CA 1
ATOM 2408 C C . HIS A 1 305 ? 50.256 -8.208 -18.048 1.00 64.31 305 HIS A C 1
ATOM 2410 O O . HIS A 1 305 ? 50.757 -7.369 -18.799 1.00 64.31 305 HIS A O 1
ATOM 2416 N N . ARG A 1 306 ? 50.960 -9.249 -17.585 1.00 53.91 306 ARG A N 1
ATOM 2417 C CA . ARG A 1 306 ? 52.325 -9.545 -18.033 1.00 53.91 306 ARG A CA 1
ATOM 2418 C C . ARG A 1 306 ? 52.248 -10.141 -19.445 1.00 53.91 306 ARG A C 1
ATOM 2420 O O . ARG A 1 306 ? 51.772 -11.268 -19.584 1.00 53.91 306 ARG A O 1
ATOM 2427 N N . PRO A 1 307 ? 52.697 -9.433 -20.500 1.00 51.94 307 PRO A N 1
ATOM 2428 C CA . PRO A 1 307 ? 52.763 -10.033 -21.824 1.00 51.94 307 PRO A CA 1
ATOM 2429 C C . PRO A 1 307 ? 53.702 -11.241 -21.754 1.00 51.94 307 PRO A C 1
ATOM 2431 O O . PRO A 1 307 ? 54.754 -11.159 -21.116 1.00 51.94 307 PRO A O 1
ATOM 2434 N N . LEU A 1 308 ? 53.311 -12.361 -22.373 1.00 50.69 308 LEU A N 1
ATOM 2435 C CA . LEU A 1 308 ? 54.180 -13.521 -22.564 1.00 50.69 308 LEU A CA 1
ATOM 2436 C C . LEU A 1 308 ? 55.431 -13.060 -23.327 1.00 50.69 308 LEU A C 1
ATOM 2438 O O . LEU A 1 308 ? 55.426 -12.950 -24.551 1.00 50.69 308 LEU A O 1
ATOM 2442 N N . GLY A 1 309 ? 56.481 -12.743 -22.574 1.00 43.66 309 GLY A N 1
ATOM 2443 C CA . GLY A 1 309 ? 57.819 -12.521 -23.083 1.00 43.66 309 GLY A CA 1
ATOM 2444 C C . GLY A 1 309 ? 58.391 -13.860 -23.508 1.00 43.66 309 GLY A C 1
ATOM 2445 O O . GLY A 1 309 ? 58.525 -14.779 -22.701 1.00 43.66 309 GLY A O 1
ATOM 2446 N N . THR A 1 310 ? 58.678 -13.944 -24.797 1.00 43.47 310 THR A N 1
ATOM 2447 C CA . THR A 1 310 ? 59.539 -14.928 -25.439 1.00 43.47 310 THR A CA 1
ATOM 2448 C C . THR A 1 310 ? 60.760 -15.237 -24.577 1.00 43.47 310 THR A C 1
ATOM 2450 O O . THR A 1 310 ? 61.451 -14.332 -24.110 1.00 43.47 310 THR A O 1
ATOM 2453 N N . HIS A 1 311 ? 61.036 -16.528 -24.400 1.00 43.34 311 HIS A N 1
ATOM 2454 C CA . HIS A 1 311 ? 62.386 -16.987 -24.114 1.00 43.34 311 HIS A CA 1
ATOM 2455 C C . HIS A 1 311 ? 63.328 -16.373 -25.152 1.00 43.34 311 HIS A C 1
ATOM 2457 O O . HIS A 1 311 ? 63.127 -16.612 -26.334 1.00 43.34 311 HIS A O 1
ATOM 2463 N N . ASP A 1 312 ? 64.312 -15.595 -24.709 1.00 39.62 312 ASP A N 1
ATOM 2464 C CA . ASP A 1 312 ? 65.672 -15.702 -25.220 1.00 39.62 312 ASP A CA 1
ATOM 2465 C C . ASP A 1 312 ? 66.665 -15.059 -24.249 1.00 39.62 312 ASP A C 1
ATOM 2467 O O . ASP A 1 312 ? 66.497 -13.962 -23.718 1.00 39.62 312 ASP A O 1
ATOM 2471 N N . THR A 1 313 ? 67.700 -15.835 -23.981 1.00 43.69 313 THR A N 1
ATOM 2472 C CA . THR A 1 313 ? 68.915 -15.488 -23.261 1.00 43.69 313 THR A CA 1
ATOM 2473 C C . THR A 1 313 ? 69.725 -14.456 -24.045 1.00 43.69 313 THR A C 1
ATOM 2475 O O . THR A 1 313 ? 70.118 -14.768 -25.161 1.00 43.69 313 THR A O 1
ATOM 2478 N N . HIS A 1 314 ? 70.072 -13.306 -23.461 1.00 36.75 314 HIS A N 1
ATOM 2479 C CA . HIS A 1 314 ? 71.470 -12.859 -23.332 1.00 36.75 314 HIS A CA 1
ATOM 2480 C C . HIS A 1 314 ? 71.572 -11.544 -22.544 1.00 36.75 314 HIS A C 1
ATOM 2482 O O . HIS A 1 314 ? 70.796 -10.613 -22.726 1.00 36.75 314 HIS A O 1
ATOM 2488 N N . ASN A 1 315 ? 72.589 -11.479 -21.689 1.00 40.03 315 ASN A N 1
ATOM 2489 C CA . ASN A 1 315 ? 73.096 -10.281 -21.026 1.00 40.03 315 ASN A CA 1
ATOM 2490 C C . ASN A 1 315 ? 73.455 -9.180 -22.038 1.00 40.03 315 ASN A C 1
ATOM 2492 O O . ASN A 1 315 ? 74.169 -9.497 -22.987 1.00 40.03 315 ASN A O 1
ATOM 2496 N N . GLN A 1 316 ? 73.119 -7.915 -21.764 1.00 37.91 316 GLN A N 1
ATOM 2497 C CA . GLN A 1 316 ? 74.093 -6.859 -21.434 1.00 37.91 316 GLN A CA 1
ATOM 2498 C C . GLN A 1 316 ? 73.424 -5.493 -21.215 1.00 37.91 316 GLN A C 1
ATOM 2500 O O . GLN A 1 316 ? 72.366 -5.179 -21.745 1.00 37.91 316 GLN A O 1
ATOM 2505 N N . ILE A 1 317 ? 74.081 -4.743 -20.340 1.00 44.44 317 ILE A N 1
ATOM 2506 C CA . ILE A 1 317 ? 73.862 -3.364 -19.916 1.00 44.44 317 ILE A CA 1
ATOM 2507 C C . ILE A 1 317 ? 74.077 -2.435 -21.120 1.00 44.44 317 ILE A C 1
ATOM 2509 O O . ILE A 1 317 ? 75.031 -2.662 -21.849 1.00 44.44 317 ILE A O 1
ATOM 2513 N N . ASP A 1 318 ? 73.232 -1.415 -21.307 1.00 35.62 318 ASP A N 1
ATOM 2514 C CA . ASP A 1 318 ? 73.694 -0.026 -21.456 1.00 35.62 318 ASP A CA 1
ATOM 2515 C C . ASP A 1 318 ? 72.536 0.982 -21.470 1.00 35.62 318 ASP A C 1
ATOM 2517 O O . ASP A 1 318 ? 71.441 0.751 -21.981 1.00 35.62 318 ASP A O 1
ATOM 2521 N N . ILE A 1 319 ? 72.816 2.097 -20.805 1.00 45.41 319 ILE A N 1
ATOM 2522 C CA . ILE A 1 319 ? 72.002 3.297 -20.661 1.00 45.41 319 ILE A CA 1
ATOM 2523 C C . ILE A 1 319 ? 72.278 4.169 -21.883 1.00 45.41 319 ILE A C 1
ATOM 2525 O O . ILE A 1 319 ? 73.407 4.624 -22.024 1.00 45.41 319 ILE A O 1
ATOM 2529 N N . GLU A 1 320 ? 71.264 4.514 -22.677 1.00 38.75 320 GLU A N 1
ATOM 2530 C CA . GLU A 1 320 ? 71.242 5.831 -23.317 1.00 38.75 320 GLU A CA 1
ATOM 2531 C C . GLU A 1 320 ? 69.814 6.282 -23.635 1.00 38.75 320 GLU A C 1
ATOM 2533 O O . GLU A 1 320 ? 68.955 5.510 -24.057 1.00 38.75 320 GLU A O 1
ATOM 2538 N N . ASN A 1 321 ? 69.571 7.556 -23.342 1.00 44.59 321 ASN A N 1
ATOM 2539 C CA . ASN A 1 321 ? 68.333 8.267 -23.598 1.00 44.59 321 ASN A CA 1
ATOM 2540 C C . ASN A 1 321 ? 68.088 8.361 -25.102 1.00 44.59 321 ASN A C 1
ATOM 2542 O O . ASN A 1 321 ? 68.948 8.869 -25.813 1.00 44.59 321 ASN A O 1
ATOM 2546 N N . ASP A 1 322 ? 66.874 8.046 -25.552 1.00 34.12 322 ASP A N 1
ATOM 2547 C CA . ASP A 1 322 ? 66.326 8.791 -26.676 1.00 34.12 322 ASP A CA 1
ATOM 2548 C C . ASP A 1 322 ? 64.813 8.976 -26.556 1.00 34.12 322 ASP A C 1
ATOM 2550 O O . ASP A 1 322 ? 64.038 8.056 -26.278 1.00 34.12 322 ASP A O 1
ATOM 2554 N N . ILE A 1 323 ? 64.418 10.235 -26.690 1.00 49.97 323 ILE A N 1
ATOM 2555 C CA . ILE A 1 323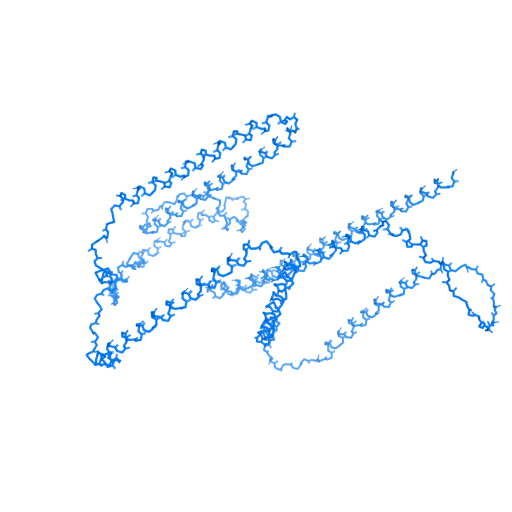 ? 63.062 10.741 -26.528 1.00 49.97 323 ILE A CA 1
ATOM 2556 C C . ILE A 1 323 ? 62.377 10.618 -27.885 1.00 49.97 323 ILE A C 1
ATOM 2558 O O . ILE A 1 323 ? 62.617 11.442 -28.759 1.00 49.97 323 ILE A O 1
ATOM 2562 N N . LEU A 1 324 ? 61.462 9.659 -28.053 1.00 44.22 324 LEU A N 1
ATOM 2563 C CA . LEU A 1 324 ? 60.448 9.725 -29.111 1.00 44.22 324 LEU A CA 1
ATOM 2564 C C . LEU A 1 324 ? 59.104 9.121 -28.647 1.00 44.22 324 LEU A C 1
ATOM 2566 O O . LEU A 1 324 ? 59.084 8.154 -27.885 1.00 44.22 324 LEU A O 1
ATOM 2570 N N . PRO A 1 325 ? 57.962 9.707 -29.056 1.00 46.84 325 PRO A N 1
ATOM 2571 C CA . PRO A 1 325 ? 56.655 9.445 -28.454 1.00 46.84 325 PRO A CA 1
ATOM 2572 C C . PRO A 1 325 ? 56.035 8.125 -28.951 1.00 46.84 325 PRO A C 1
ATOM 2574 O O . PRO A 1 325 ? 56.147 7.814 -30.140 1.00 46.84 325 PRO A O 1
ATOM 2577 N N . PRO A 1 326 ? 55.291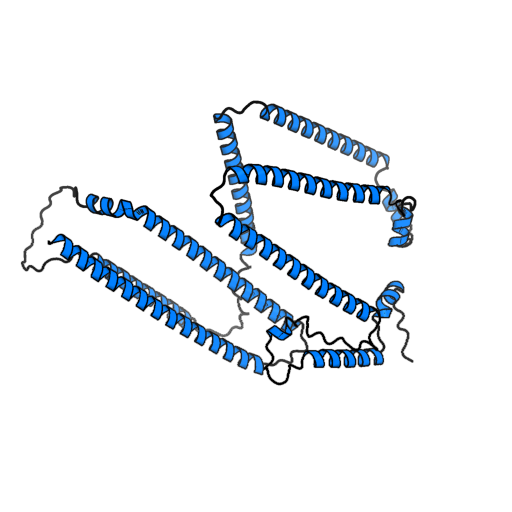 7.372 -28.114 1.00 47.84 326 PRO A N 1
ATOM 2578 C CA . PRO A 1 326 ? 54.565 6.195 -28.575 1.00 47.84 326 PRO A CA 1
ATOM 2579 C C . PRO A 1 326 ? 53.291 6.613 -29.322 1.00 47.84 326 PRO A C 1
ATOM 2581 O O . PRO A 1 326 ? 52.200 6.700 -28.756 1.00 47.84 326 PRO A O 1
ATOM 2584 N N . ALA A 1 327 ? 53.413 6.850 -30.625 1.00 47.88 327 ALA A N 1
ATOM 2585 C CA . ALA A 1 327 ? 52.273 6.822 -31.528 1.00 47.88 327 ALA A CA 1
ATOM 2586 C C . ALA A 1 327 ? 51.928 5.359 -31.872 1.00 47.88 327 ALA A C 1
ATOM 2588 O O . ALA A 1 327 ? 52.752 4.632 -32.417 1.00 47.88 327 ALA A O 1
ATOM 2589 N N . GLY A 1 328 ? 50.682 4.943 -31.612 1.00 53.12 328 GLY A N 1
ATOM 2590 C CA . GLY A 1 328 ? 49.997 4.048 -32.556 1.00 53.12 328 GLY A CA 1
ATOM 2591 C C . GLY A 1 328 ? 49.558 2.640 -32.137 1.00 53.12 328 GLY A C 1
ATOM 2592 O O . GLY A 1 328 ? 49.061 1.936 -33.007 1.00 53.12 328 GLY A O 1
ATOM 2593 N N . LEU A 1 329 ? 49.637 2.205 -30.872 1.00 48.59 329 LEU A N 1
ATOM 2594 C CA . LEU A 1 329 ? 49.136 0.862 -30.478 1.00 48.59 329 LEU A CA 1
ATOM 2595 C C . LEU A 1 329 ? 47.761 0.839 -29.776 1.00 48.59 329 LEU A C 1
ATOM 2597 O O . LEU A 1 329 ? 47.191 -0.232 -29.591 1.00 48.59 329 LEU A O 1
ATOM 2601 N N . GLY A 1 330 ? 47.173 1.995 -29.442 1.00 51.66 330 GLY A N 1
ATOM 2602 C CA . GLY A 1 330 ? 45.887 2.065 -28.723 1.00 51.66 330 GLY A CA 1
ATOM 2603 C C . GLY A 1 330 ? 44.617 2.058 -29.589 1.00 51.66 330 GLY A C 1
ATOM 2604 O O . GLY A 1 330 ? 43.532 1.813 -29.075 1.00 51.66 330 GLY A O 1
ATOM 2605 N N . SER A 1 331 ? 44.710 2.326 -30.896 1.00 52.59 331 SER A N 1
ATOM 2606 C CA . SER A 1 331 ? 43.517 2.601 -31.724 1.00 52.59 331 SER A CA 1
ATOM 2607 C C . SER A 1 331 ? 42.788 1.332 -32.205 1.00 52.59 331 SER A C 1
ATOM 2609 O O . SER A 1 331 ? 41.557 1.281 -32.241 1.00 52.59 331 SER A O 1
ATOM 2611 N N . ALA A 1 332 ? 43.526 0.255 -32.502 1.00 54.03 332 ALA A N 1
ATOM 2612 C CA . ALA A 1 332 ? 42.950 -0.973 -33.064 1.00 54.03 332 ALA A CA 1
ATOM 2613 C C . ALA A 1 332 ? 42.117 -1.790 -32.054 1.00 54.03 332 ALA A C 1
ATOM 2615 O O . ALA A 1 332 ? 41.203 -2.514 -32.447 1.00 54.03 332 ALA A O 1
ATOM 2616 N N . THR A 1 333 ? 42.406 -1.683 -30.756 1.00 61.28 333 THR A N 1
ATOM 2617 C CA . THR A 1 333 ? 41.635 -2.318 -29.673 1.00 61.28 333 THR A CA 1
ATOM 2618 C C . THR A 1 333 ? 40.373 -1.528 -29.343 1.00 61.28 333 THR A C 1
ATOM 2620 O O . THR A 1 333 ? 39.317 -2.129 -29.162 1.00 61.28 333 THR A O 1
ATOM 2623 N N . ILE A 1 334 ? 40.437 -0.192 -29.352 1.00 65.12 334 ILE A N 1
ATOM 2624 C CA . ILE A 1 334 ? 39.271 0.675 -29.110 1.00 65.12 334 ILE A CA 1
ATOM 2625 C C . ILE A 1 334 ? 38.223 0.496 -30.220 1.00 65.12 334 ILE A C 1
ATOM 2627 O O . ILE A 1 334 ? 37.037 0.343 -29.924 1.00 65.12 334 ILE A O 1
ATOM 2631 N N . ALA A 1 335 ? 38.656 0.399 -31.484 1.00 67.00 335 ALA A N 1
ATOM 2632 C CA . ALA A 1 335 ? 37.774 0.126 -32.623 1.00 67.00 335 ALA A CA 1
ATOM 2633 C C . ALA A 1 335 ? 37.026 -1.219 -32.512 1.00 67.00 335 ALA A C 1
ATOM 2635 O O . ALA A 1 335 ? 35.886 -1.329 -32.960 1.00 67.00 335 ALA A O 1
ATOM 2636 N N . LYS A 1 336 ? 37.631 -2.231 -31.873 1.00 74.56 336 LYS A N 1
ATOM 2637 C CA . LYS A 1 336 ? 37.013 -3.551 -31.64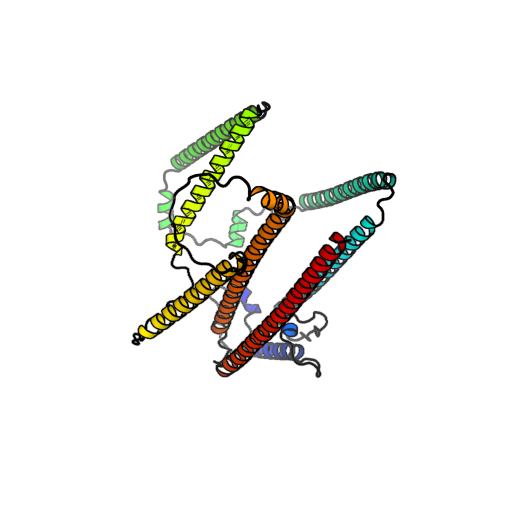9 1.00 74.56 336 LYS A CA 1
ATOM 2638 C C . LYS A 1 336 ? 36.049 -3.581 -30.456 1.00 74.56 336 LYS A C 1
ATOM 2640 O O . LYS A 1 336 ? 35.173 -4.436 -30.417 1.00 74.56 336 LYS A O 1
ATOM 2645 N N . ILE A 1 337 ? 36.190 -2.665 -29.494 1.00 74.50 337 ILE A N 1
ATOM 2646 C CA . ILE A 1 337 ? 35.359 -2.604 -28.274 1.00 74.50 337 ILE A CA 1
ATOM 2647 C C . ILE A 1 337 ? 34.136 -1.691 -28.462 1.00 74.50 337 ILE A C 1
ATOM 2649 O O . ILE A 1 337 ? 33.090 -1.931 -27.858 1.00 74.50 337 ILE A O 1
ATOM 2653 N N . LEU A 1 338 ? 34.230 -0.687 -29.340 1.00 77.25 338 LEU A N 1
ATOM 2654 C CA . LEU A 1 338 ? 33.144 0.238 -29.693 1.00 77.25 338 LEU A CA 1
ATOM 2655 C C . LEU A 1 338 ? 31.776 -0.425 -29.972 1.00 77.25 338 LEU A C 1
ATOM 2657 O O . LEU A 1 338 ? 30.792 0.035 -29.390 1.00 77.25 338 LEU A O 1
ATOM 2661 N N . PRO A 1 339 ? 31.661 -1.510 -30.767 1.00 83.69 339 PRO A N 1
ATOM 2662 C CA . PRO A 1 339 ? 30.365 -2.156 -31.004 1.00 83.69 339 PRO A CA 1
ATOM 2663 C C . PRO A 1 339 ? 29.800 -2.890 -29.776 1.00 83.69 339 PRO A C 1
ATOM 2665 O O . PRO A 1 339 ? 28.594 -3.106 -29.697 1.00 83.69 339 PRO A O 1
ATOM 2668 N N . HIS A 1 340 ? 30.633 -3.247 -28.794 1.00 82.88 340 HIS A N 1
ATOM 2669 C CA . HIS A 1 340 ? 30.214 -3.947 -27.571 1.00 82.88 340 HIS A CA 1
ATOM 2670 C C . HIS A 1 340 ? 29.933 -3.001 -26.393 1.00 82.88 340 HIS A C 1
ATOM 2672 O O . HIS A 1 340 ? 29.348 -3.407 -25.388 1.00 82.88 340 HIS A O 1
ATOM 2678 N N . LEU A 1 341 ? 30.297 -1.725 -26.524 1.00 86.56 341 LEU A N 1
ATOM 2679 C CA . LEU A 1 341 ? 30.121 -0.687 -25.510 1.00 86.56 341 LEU A CA 1
ATOM 2680 C C . LEU A 1 341 ? 28.652 -0.488 -25.077 1.00 86.56 341 LEU A C 1
ATOM 2682 O O . LEU A 1 341 ? 28.415 -0.359 -23.875 1.00 86.56 341 LEU A O 1
ATOM 2686 N N . PRO A 1 342 ? 27.645 -0.553 -25.978 1.00 87.56 342 PRO A N 1
ATOM 2687 C CA . PRO A 1 342 ? 26.238 -0.507 -25.579 1.00 87.56 342 PRO A CA 1
ATOM 2688 C C . PRO A 1 342 ? 25.831 -1.694 -24.702 1.00 87.56 342 PRO A C 1
ATOM 2690 O O . PRO A 1 342 ? 25.066 -1.524 -23.756 1.00 87.56 342 PRO A O 1
ATOM 2693 N N . HIS A 1 343 ? 26.353 -2.892 -24.981 1.00 86.00 343 HIS A N 1
ATOM 2694 C CA . HIS A 1 343 ? 26.063 -4.083 -24.181 1.00 86.00 343 HIS A CA 1
ATOM 2695 C C . HIS A 1 343 ? 26.722 -4.003 -22.808 1.00 86.00 343 HIS A C 1
ATOM 2697 O O . HIS A 1 343 ? 26.044 -4.241 -21.818 1.00 86.00 343 HIS A O 1
ATOM 2703 N N . ILE A 1 344 ? 27.983 -3.567 -22.736 1.00 87.62 344 ILE A N 1
ATOM 2704 C CA . ILE A 1 344 ? 28.693 -3.358 -21.463 1.00 87.62 344 ILE A CA 1
ATOM 2705 C C . ILE A 1 344 ? 28.001 -2.271 -20.619 1.00 87.62 344 ILE A C 1
ATOM 2707 O O . ILE A 1 344 ? 27.853 -2.402 -19.403 1.00 87.62 344 ILE A O 1
ATOM 2711 N N . ALA A 1 345 ? 27.522 -1.201 -21.258 1.00 91.19 345 ALA A N 1
ATOM 2712 C CA . ALA A 1 345 ? 26.766 -0.153 -20.580 1.00 91.19 345 ALA A CA 1
ATOM 2713 C C . ALA A 1 345 ? 25.408 -0.662 -20.065 1.00 91.19 345 ALA A C 1
ATOM 2715 O O . ALA A 1 345 ? 25.006 -0.311 -18.956 1.00 91.19 345 ALA A O 1
ATOM 2716 N N . MET A 1 346 ? 24.710 -1.500 -20.837 1.00 92.50 346 MET A N 1
ATOM 2717 C CA . MET A 1 346 ? 23.462 -2.134 -20.399 1.00 92.50 346 MET A CA 1
ATOM 2718 C C . MET A 1 346 ? 23.693 -3.125 -19.257 1.00 92.50 346 MET A C 1
ATOM 2720 O O . MET A 1 346 ? 22.958 -3.082 -18.275 1.00 92.50 346 MET A O 1
ATOM 2724 N N . THR A 1 347 ? 24.729 -3.964 -19.321 1.00 91.75 347 THR A N 1
ATOM 2725 C CA . THR A 1 347 ? 25.047 -4.895 -18.228 1.00 91.75 347 THR A CA 1
ATOM 2726 C C . THR A 1 347 ? 25.415 -4.147 -16.954 1.00 91.75 347 THR A C 1
ATOM 2728 O O . THR A 1 347 ? 24.918 -4.508 -15.897 1.00 91.75 347 THR A O 1
ATOM 2731 N N . SER A 1 348 ? 26.180 -3.052 -17.043 1.00 93.12 348 SER A N 1
ATOM 2732 C CA . SER A 1 348 ? 26.493 -2.211 -15.878 1.00 93.12 348 SER A CA 1
ATOM 2733 C C . SER A 1 348 ? 25.245 -1.549 -15.275 1.00 93.12 348 SER A C 1
ATOM 2735 O O . SER A 1 348 ? 25.118 -1.448 -14.054 1.00 93.12 348 SER A O 1
ATOM 2737 N N . LYS A 1 349 ? 24.286 -1.120 -16.108 1.00 92.81 349 LYS A N 1
ATOM 2738 C CA . LYS A 1 349 ? 22.993 -0.604 -15.627 1.00 92.81 349 LYS A CA 1
ATOM 2739 C C . LYS A 1 349 ? 22.172 -1.689 -14.932 1.00 92.81 349 LYS A C 1
ATOM 2741 O O . LYS A 1 349 ? 21.631 -1.422 -13.863 1.00 92.81 349 LYS A O 1
ATOM 2746 N N . ASN A 1 350 ? 22.118 -2.887 -15.508 1.00 93.94 350 ASN A N 1
ATOM 2747 C CA . ASN A 1 350 ? 21.400 -4.025 -14.934 1.00 93.94 350 ASN A CA 1
ATOM 2748 C C . ASN A 1 350 ? 22.039 -4.500 -13.623 1.00 93.94 350 ASN A C 1
ATOM 2750 O O . ASN A 1 350 ? 21.337 -4.836 -12.679 1.00 93.94 350 ASN A O 1
ATOM 2754 N N . GLU A 1 351 ? 23.366 -4.495 -13.537 1.00 94.69 351 GLU A N 1
ATOM 2755 C CA . GLU A 1 351 ? 24.093 -4.808 -12.306 1.00 94.69 351 GLU A CA 1
ATOM 2756 C C . GLU A 1 351 ? 23.743 -3.806 -11.202 1.00 94.69 351 GLU A C 1
ATOM 2758 O O . GLU A 1 351 ? 23.391 -4.199 -10.092 1.00 94.69 351 GLU A O 1
ATOM 2763 N N . ARG A 1 352 ? 23.742 -2.504 -11.519 1.00 94.38 352 ARG A N 1
ATOM 2764 C CA . ARG A 1 352 ? 23.340 -1.461 -10.565 1.00 94.38 352 ARG A CA 1
ATOM 2765 C C . ARG A 1 352 ? 21.885 -1.596 -10.125 1.00 94.38 352 ARG A C 1
ATOM 2767 O O . ARG A 1 352 ? 21.615 -1.441 -8.937 1.00 94.38 352 ARG A O 1
ATOM 2774 N N . SER A 1 353 ? 20.959 -1.883 -11.042 1.00 93.69 353 SER A N 1
ATOM 2775 C CA . SER A 1 353 ? 19.548 -2.060 -10.678 1.00 93.69 353 SER A CA 1
ATOM 2776 C C . SER A 1 353 ? 19.331 -3.309 -9.826 1.00 93.69 353 SER A C 1
ATOM 2778 O O . SER A 1 353 ? 18.563 -3.257 -8.867 1.00 93.69 353 SER A O 1
ATOM 2780 N N . LEU A 1 354 ? 20.042 -4.403 -10.113 1.00 95.56 354 LEU A N 1
ATOM 2781 C CA . LEU A 1 354 ? 19.985 -5.630 -9.320 1.00 95.56 354 LEU A CA 1
ATOM 2782 C C . LEU A 1 354 ? 20.563 -5.401 -7.921 1.00 95.56 354 LEU A C 1
ATOM 2784 O O . LEU A 1 354 ? 19.923 -5.768 -6.941 1.00 95.56 354 LEU A O 1
ATOM 2788 N N . LEU A 1 355 ? 21.709 -4.724 -7.803 1.00 95.88 355 LEU A N 1
ATOM 2789 C CA . LEU A 1 355 ? 22.275 -4.350 -6.503 1.00 95.88 355 LEU A CA 1
ATOM 2790 C C . LEU A 1 355 ? 21.317 -3.462 -5.703 1.00 95.88 355 LEU A C 1
ATOM 2792 O O . LEU A 1 355 ? 21.105 -3.704 -4.517 1.00 95.88 355 LEU A O 1
ATOM 2796 N N . GLN A 1 356 ? 20.683 -2.480 -6.346 1.00 95.44 356 GLN A N 1
ATOM 2797 C CA . GLN A 1 356 ? 19.680 -1.640 -5.693 1.00 95.44 356 GLN A CA 1
ATOM 2798 C C . GLN A 1 356 ? 18.482 -2.467 -5.206 1.00 95.44 356 GLN A C 1
ATOM 2800 O O . GLN A 1 356 ? 18.017 -2.272 -4.083 1.00 95.44 356 GLN A O 1
ATOM 2805 N N . GLN A 1 357 ? 17.997 -3.406 -6.021 1.00 95.31 357 GLN A N 1
ATOM 2806 C CA . GLN A 1 357 ? 16.909 -4.301 -5.638 1.00 95.31 357 GLN A CA 1
ATOM 2807 C C . GLN A 1 357 ? 17.317 -5.230 -4.488 1.00 95.31 357 GLN A C 1
ATOM 2809 O O . GLN A 1 357 ? 16.534 -5.422 -3.564 1.00 95.31 357 GLN A O 1
ATOM 2814 N N . ALA A 1 358 ? 18.534 -5.774 -4.509 1.00 95.50 358 ALA A N 1
ATOM 2815 C CA . ALA A 1 358 ? 19.049 -6.638 -3.452 1.00 95.50 358 ALA A CA 1
ATOM 2816 C C . ALA A 1 358 ? 19.138 -5.892 -2.114 1.00 95.50 358 ALA A C 1
ATOM 2818 O O . ALA A 1 358 ? 18.630 -6.384 -1.109 1.00 95.50 358 ALA A O 1
ATOM 2819 N N . VAL A 1 359 ? 19.690 -4.673 -2.114 1.00 95.75 359 VAL A N 1
ATOM 2820 C CA . VAL A 1 359 ? 19.759 -3.817 -0.917 1.00 95.75 359 VAL A CA 1
ATOM 2821 C C . VAL A 1 359 ? 18.359 -3.459 -0.415 1.00 95.75 359 VAL A C 1
ATOM 2823 O O . VAL A 1 359 ? 18.094 -3.530 0.784 1.00 95.75 359 VAL A O 1
ATOM 2826 N N . TYR A 1 360 ? 17.436 -3.126 -1.322 1.00 96.44 360 TYR A N 1
ATOM 2827 C CA . TYR A 1 360 ? 16.046 -2.847 -0.963 1.00 96.44 360 TYR A CA 1
ATOM 2828 C C . TYR A 1 360 ? 15.367 -4.055 -0.307 1.00 96.44 360 TYR A C 1
ATOM 2830 O O . TYR A 1 360 ? 14.725 -3.911 0.732 1.00 96.44 360 TYR A O 1
ATOM 2838 N N . LEU A 1 361 ? 15.519 -5.248 -0.887 1.00 96.88 361 LEU A N 1
ATOM 2839 C CA . LEU A 1 361 ? 14.942 -6.475 -0.341 1.00 96.88 361 LEU A CA 1
ATOM 2840 C C . LEU A 1 361 ? 15.561 -6.836 1.008 1.00 96.88 361 LEU A C 1
ATOM 2842 O O . LEU A 1 361 ? 14.827 -7.214 1.913 1.00 96.88 361 LEU A O 1
ATOM 2846 N N . GLN A 1 362 ? 16.873 -6.666 1.169 1.00 95.62 362 GLN A N 1
ATOM 2847 C CA . GLN A 1 362 ? 17.549 -6.897 2.443 1.00 95.62 362 GLN A CA 1
ATOM 2848 C C . GLN A 1 362 ? 17.028 -5.954 3.535 1.00 95.62 362 GLN A C 1
ATOM 2850 O O . GLN A 1 362 ? 16.715 -6.412 4.628 1.00 95.62 362 GLN A O 1
ATOM 2855 N N . SER A 1 363 ? 16.866 -4.664 3.226 1.00 94.81 363 SER A N 1
ATOM 2856 C CA . SER A 1 363 ? 16.285 -3.686 4.155 1.00 94.81 363 SER A CA 1
ATOM 2857 C C . SER A 1 363 ? 14.821 -3.995 4.489 1.00 94.81 363 SER A C 1
ATOM 2859 O O . SER A 1 363 ? 14.394 -3.831 5.631 1.00 94.81 363 SER A O 1
ATOM 2861 N N . ARG A 1 364 ? 14.038 -4.468 3.512 1.00 95.00 364 ARG A N 1
ATOM 2862 C CA . ARG A 1 364 ? 12.654 -4.900 3.750 1.00 95.00 364 ARG A CA 1
ATOM 2863 C C . ARG A 1 364 ? 12.577 -6.152 4.613 1.00 95.00 364 ARG A C 1
ATOM 2865 O O . ARG A 1 364 ? 11.687 -6.229 5.450 1.00 95.00 364 ARG A O 1
ATOM 2872 N N . LEU A 1 365 ? 13.492 -7.095 4.417 1.00 95.19 365 LEU A N 1
ATOM 2873 C CA . LEU A 1 365 ? 13.548 -8.327 5.192 1.00 95.19 365 LEU A CA 1
ATOM 2874 C C . LEU A 1 365 ? 13.967 -8.043 6.637 1.00 95.19 365 LEU A C 1
ATOM 2876 O O . LEU A 1 365 ? 13.274 -8.487 7.540 1.00 95.19 365 LEU A O 1
ATOM 2880 N N . SER A 1 366 ? 14.985 -7.204 6.862 1.00 93.38 366 SER A N 1
ATOM 2881 C CA . SER A 1 366 ? 15.372 -6.803 8.222 1.00 93.38 366 SER A CA 1
ATOM 2882 C C . SER A 1 366 ? 14.258 -6.039 8.942 1.00 93.38 366 SER A C 1
ATOM 2884 O O . SER A 1 366 ? 13.977 -6.318 10.097 1.00 93.38 366 SER A O 1
ATOM 2886 N N . SER A 1 367 ? 13.569 -5.124 8.249 1.00 94.50 367 SER A N 1
ATOM 2887 C CA . SER A 1 367 ? 12.416 -4.409 8.815 1.00 94.50 367 SER A CA 1
ATOM 2888 C C . SER A 1 367 ? 11.276 -5.359 9.185 1.00 94.50 367 SER A C 1
ATOM 2890 O O . SER A 1 367 ? 10.633 -5.165 10.209 1.00 94.50 367 SER A O 1
ATOM 2892 N N . ALA A 1 368 ? 11.005 -6.373 8.358 1.00 92.81 368 ALA A N 1
ATOM 2893 C CA . ALA A 1 368 ? 9.990 -7.374 8.661 1.00 92.81 368 ALA A CA 1
ATOM 2894 C C . ALA A 1 3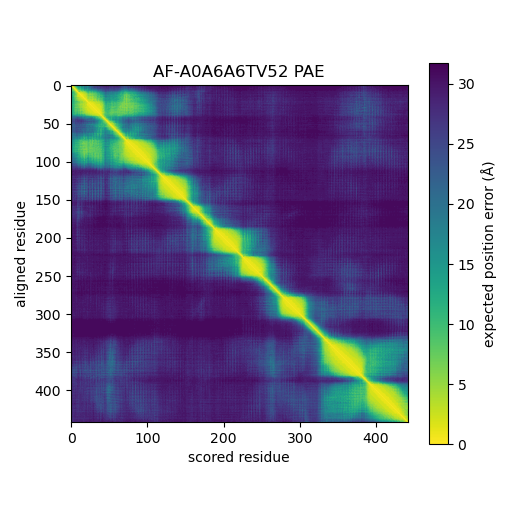68 ? 10.413 -8.269 9.837 1.00 92.81 368 ALA A C 1
ATOM 2896 O O . ALA A 1 368 ? 9.580 -8.589 10.679 1.00 92.81 368 ALA A O 1
ATOM 2897 N N . ASP A 1 369 ? 11.692 -8.640 9.922 1.00 91.31 369 ASP A N 1
ATOM 2898 C CA . ASP A 1 369 ? 12.238 -9.403 11.047 1.00 91.31 369 ASP A CA 1
ATOM 2899 C C . ASP A 1 369 ? 12.119 -8.620 12.362 1.00 91.31 369 ASP A C 1
ATOM 2901 O O . ASP A 1 369 ? 11.711 -9.194 13.374 1.00 91.31 369 ASP A O 1
ATOM 2905 N N . ASP A 1 370 ? 12.391 -7.312 12.338 1.00 91.81 370 ASP A N 1
ATOM 2906 C CA . ASP A 1 370 ? 12.220 -6.421 13.490 1.00 91.81 370 ASP A CA 1
ATOM 2907 C C . ASP A 1 370 ? 10.739 -6.307 13.893 1.00 91.81 370 ASP A C 1
ATOM 2909 O O . ASP A 1 370 ? 10.400 -6.488 15.062 1.00 91.81 370 ASP A O 1
ATOM 2913 N N . GLU A 1 371 ? 9.826 -6.110 12.933 1.00 93.75 371 GLU A N 1
ATOM 2914 C CA . GLU A 1 371 ? 8.376 -6.089 13.189 1.00 93.75 371 GLU A CA 1
ATOM 2915 C C . GLU A 1 371 ? 7.872 -7.416 13.782 1.00 93.75 371 GLU A C 1
ATOM 2917 O O . GLU A 1 371 ? 7.044 -7.431 14.701 1.00 93.75 371 GLU A O 1
ATOM 2922 N N . ILE A 1 372 ? 8.376 -8.548 13.281 1.00 90.06 372 ILE A N 1
ATOM 2923 C CA . ILE A 1 372 ? 8.052 -9.873 13.811 1.00 90.06 372 ILE A CA 1
ATOM 2924 C C . ILE A 1 372 ? 8.602 -10.005 15.231 1.00 90.06 372 ILE A C 1
ATOM 2926 O O . ILE A 1 372 ? 7.855 -10.424 16.118 1.00 90.06 372 ILE A O 1
ATOM 2930 N N . ALA A 1 373 ? 9.855 -9.625 15.475 1.00 86.69 373 ALA A N 1
ATOM 2931 C CA . ALA A 1 373 ? 10.463 -9.669 16.800 1.00 86.69 373 ALA A CA 1
ATOM 2932 C C . ALA A 1 373 ? 9.676 -8.821 17.811 1.00 86.69 373 ALA A C 1
ATOM 2934 O O . ALA A 1 373 ? 9.345 -9.319 18.890 1.00 86.69 373 ALA A O 1
ATOM 2935 N N . ASP A 1 374 ? 9.289 -7.602 17.441 1.00 87.94 374 ASP A N 1
ATOM 2936 C CA . ASP A 1 374 ? 8.481 -6.707 18.271 1.00 87.94 374 ASP A CA 1
ATOM 2937 C C . ASP A 1 374 ? 7.081 -7.270 18.523 1.00 87.94 374 ASP A C 1
ATOM 2939 O O . ASP A 1 374 ? 6.594 -7.257 19.657 1.00 87.94 374 ASP A O 1
ATOM 2943 N N . SER A 1 375 ? 6.433 -7.826 17.496 1.00 84.62 375 SER A N 1
ATOM 2944 C CA . SER A 1 375 ? 5.124 -8.465 17.656 1.00 84.62 375 SER A CA 1
ATOM 2945 C C . SER A 1 375 ? 5.193 -9.685 18.580 1.00 84.62 375 SER A C 1
ATOM 2947 O O . SER A 1 375 ? 4.307 -9.871 19.415 1.00 84.62 375 SER A O 1
ATOM 2949 N N . LEU A 1 376 ? 6.264 -10.482 18.499 1.00 84.88 376 LEU A N 1
ATOM 2950 C CA . LEU A 1 376 ? 6.494 -11.636 19.366 1.00 84.88 376 LEU A CA 1
ATOM 2951 C C . LEU A 1 376 ? 6.793 -11.210 20.804 1.00 84.88 376 LEU A C 1
ATOM 2953 O O . LEU A 1 376 ? 6.271 -11.831 21.730 1.00 84.88 376 LEU A O 1
ATOM 2957 N N . LEU A 1 377 ? 7.587 -10.154 21.002 1.00 82.69 377 LEU A N 1
ATOM 2958 C CA . LEU A 1 377 ? 7.845 -9.577 22.322 1.00 82.69 377 LEU A CA 1
ATOM 2959 C C . LEU A 1 377 ? 6.552 -9.051 22.941 1.00 82.69 377 LEU A C 1
ATOM 2961 O O . LEU A 1 377 ? 6.216 -9.421 24.064 1.00 82.69 377 LEU A O 1
ATOM 2965 N N . ARG A 1 378 ? 5.764 -8.295 22.177 1.00 84.12 378 ARG A N 1
ATOM 2966 C CA . ARG A 1 378 ? 4.465 -7.786 22.615 1.00 84.12 378 ARG A CA 1
ATOM 2967 C C . ARG A 1 378 ? 3.486 -8.912 22.952 1.00 84.12 378 ARG A C 1
ATOM 2969 O O . ARG A 1 378 ? 2.839 -8.865 23.992 1.00 84.12 378 ARG A O 1
ATOM 2976 N N . LEU A 1 379 ? 3.393 -9.954 22.124 1.00 81.50 379 LEU A N 1
ATOM 2977 C CA . LEU A 1 379 ? 2.563 -11.131 22.415 1.00 81.50 379 LEU A CA 1
ATOM 2978 C C . LEU A 1 379 ? 3.062 -11.894 23.649 1.00 81.50 379 LEU A C 1
ATOM 2980 O O . LEU A 1 379 ? 2.252 -12.429 24.409 1.00 81.50 379 LEU A O 1
ATOM 2984 N N . ALA A 1 380 ? 4.375 -11.953 23.877 1.00 73.62 380 ALA A N 1
ATOM 2985 C CA . ALA A 1 380 ? 4.951 -12.553 25.077 1.00 73.62 380 ALA A CA 1
ATOM 2986 C C . ALA A 1 380 ? 4.632 -11.732 26.339 1.00 73.62 380 ALA A C 1
ATOM 2988 O O . ALA A 1 380 ? 4.333 -12.317 27.378 1.00 73.62 380 ALA A O 1
ATOM 2989 N N . GLU A 1 381 ? 4.638 -10.401 26.244 1.00 79.00 381 GLU A N 1
ATOM 2990 C CA . GLU A 1 381 ? 4.266 -9.487 27.332 1.00 79.00 381 GLU A CA 1
ATOM 2991 C C . GLU A 1 381 ? 2.758 -9.510 27.628 1.00 79.00 381 GLU A C 1
ATOM 2993 O O . GLU A 1 381 ? 2.350 -9.557 28.789 1.00 79.00 381 GLU A O 1
ATOM 2998 N N . GLU A 1 382 ? 1.914 -9.534 26.592 1.00 76.31 382 GLU A N 1
ATOM 2999 C CA . GLU A 1 382 ? 0.451 -9.554 26.725 1.00 76.31 382 GLU A CA 1
ATOM 3000 C C . GLU A 1 382 ? -0.084 -10.941 27.136 1.00 76.31 382 GLU A C 1
ATOM 3002 O O . GLU A 1 382 ? -1.168 -11.057 27.723 1.00 76.31 382 GLU A O 1
ATOM 3007 N N . SER A 1 383 ? 0.667 -12.017 26.877 1.00 65.25 383 SER A N 1
ATOM 3008 C CA . SER A 1 383 ? 0.272 -13.376 27.250 1.00 65.25 383 SER A CA 1
ATOM 3009 C C . SER A 1 383 ? 0.856 -13.816 28.598 1.00 65.25 383 SER A C 1
ATOM 3011 O O . SER A 1 383 ? 1.759 -14.639 28.699 1.00 65.25 383 SER A O 1
ATOM 3013 N N . HIS A 1 384 ? 0.176 -13.456 29.688 1.00 59.09 384 HIS A N 1
ATOM 3014 C CA . HIS A 1 384 ? 0.336 -14.143 30.986 1.00 59.09 384 HIS A CA 1
ATOM 3015 C C . HIS A 1 384 ? -0.046 -15.651 30.959 1.00 59.09 384 HIS A C 1
ATOM 3017 O O . HIS A 1 384 ? -0.036 -16.318 31.994 1.00 59.09 384 HIS A O 1
ATOM 3023 N N . LEU A 1 385 ? -0.407 -16.201 29.790 1.00 52.38 385 LEU A N 1
ATOM 3024 C CA . LEU A 1 385 ? -0.726 -17.614 29.553 1.00 52.38 385 LEU A CA 1
ATOM 3025 C C . LEU A 1 385 ? 0.431 -18.413 28.934 1.00 52.38 385 LEU A C 1
ATOM 3027 O O . LEU A 1 385 ? 0.380 -19.646 28.964 1.00 52.38 385 LEU A O 1
ATOM 3031 N N . LEU A 1 386 ? 1.484 -17.763 28.428 1.00 50.62 386 LEU A N 1
ATOM 3032 C CA . LEU A 1 386 ? 2.732 -18.452 28.112 1.00 50.62 386 LEU A CA 1
ATOM 3033 C C . LEU A 1 386 ? 3.536 -18.574 29.407 1.00 50.62 386 LEU A C 1
ATOM 3035 O O . LEU A 1 386 ? 4.393 -17.756 29.729 1.00 50.62 386 LEU A O 1
ATOM 3039 N N . SER A 1 387 ? 3.236 -19.620 30.184 1.00 47.22 387 SER A N 1
ATOM 3040 C CA . SER A 1 387 ? 4.135 -20.067 31.251 1.00 47.22 387 SER A CA 1
ATOM 3041 C C . SER A 1 387 ? 5.539 -20.165 30.659 1.00 47.22 387 SER A C 1
ATOM 3043 O O . SER A 1 387 ? 5.695 -20.779 29.605 1.00 47.22 387 SER A O 1
ATOM 3045 N N . SER A 1 388 ? 6.513 -19.522 31.303 1.00 47.47 388 SER A N 1
ATOM 3046 C CA . SER A 1 388 ? 7.933 -19.423 30.950 1.00 47.47 388 SER A CA 1
ATOM 3047 C C . SER A 1 388 ? 8.524 -20.758 30.473 1.00 47.47 388 SER A C 1
ATOM 3049 O O . SER A 1 388 ? 9.191 -21.506 31.188 1.00 47.47 388 SER A O 1
ATOM 3051 N N . GLY A 1 389 ? 8.276 -21.071 29.206 1.00 48.44 389 GLY A N 1
ATOM 3052 C CA . GLY A 1 389 ? 8.595 -22.335 28.573 1.00 48.44 389 GLY A CA 1
ATOM 3053 C C . GLY A 1 389 ? 9.985 -22.289 27.969 1.00 48.44 389 GLY A C 1
ATOM 3054 O O . GLY A 1 389 ? 10.135 -22.485 26.766 1.00 48.44 389 GLY A O 1
ATOM 3055 N N . GLN A 1 390 ? 11.020 -22.094 28.792 1.00 56.78 390 GLN A N 1
ATOM 3056 C CA . GLN A 1 390 ? 12.428 -22.151 28.355 1.00 56.78 390 GLN A CA 1
ATOM 3057 C C . GLN A 1 390 ? 12.790 -23.464 27.623 1.00 56.78 390 GLN A C 1
ATOM 3059 O O . GLN A 1 390 ? 13.804 -23.548 26.931 1.00 56.78 390 GLN A O 1
ATOM 3064 N N . LYS A 1 391 ? 11.951 -24.503 27.744 1.00 58.53 391 LYS A N 1
ATOM 3065 C CA . LYS A 1 391 ? 12.086 -25.775 27.024 1.00 58.53 391 LYS A CA 1
ATOM 3066 C C . LYS A 1 391 ? 11.716 -25.669 25.537 1.00 58.53 391 LYS A C 1
ATOM 3068 O O . LYS A 1 391 ? 12.358 -26.338 24.732 1.00 58.53 391 LYS A O 1
ATOM 3073 N N . HIS A 1 392 ? 10.757 -24.817 25.160 1.00 57.38 392 HIS A N 1
ATOM 3074 C CA . HIS A 1 392 ? 10.379 -24.622 23.755 1.00 57.38 392 HIS A CA 1
ATOM 3075 C C . HIS A 1 392 ? 11.348 -23.700 23.015 1.00 57.38 392 HIS A C 1
ATOM 3077 O O . HIS A 1 392 ? 11.677 -24.015 21.879 1.00 57.38 392 HIS A O 1
ATOM 3083 N N . LEU A 1 393 ? 11.914 -22.668 23.654 1.00 62.66 393 LEU A N 1
ATOM 3084 C CA . LEU A 1 393 ? 12.948 -21.837 23.014 1.00 62.66 393 LEU A CA 1
ATOM 3085 C C . LEU A 1 393 ? 14.164 -22.656 22.558 1.00 62.66 393 LEU A C 1
ATOM 3087 O O . LEU A 1 393 ? 14.689 -22.432 21.475 1.00 62.66 393 LEU A O 1
ATOM 3091 N N . LYS A 1 394 ? 14.596 -23.650 23.348 1.00 71.00 394 LYS A N 1
ATOM 3092 C CA . LYS A 1 394 ? 15.703 -24.541 22.954 1.00 71.00 394 LYS A CA 1
ATOM 3093 C C . LYS A 1 394 ? 15.338 -25.458 21.788 1.00 71.00 394 LYS A C 1
ATOM 3095 O O . LYS A 1 394 ? 16.213 -25.796 20.999 1.00 71.00 394 LYS A O 1
ATOM 3100 N N . ALA A 1 395 ? 14.081 -25.890 21.694 1.00 74.62 395 ALA A N 1
ATOM 3101 C CA . ALA A 1 395 ? 13.606 -26.669 20.554 1.00 74.62 395 ALA A CA 1
ATOM 3102 C C . ALA A 1 395 ? 13.542 -25.792 19.296 1.00 74.62 395 ALA A C 1
ATOM 3104 O O . ALA A 1 395 ? 14.090 -26.185 18.275 1.00 74.62 395 ALA A O 1
ATOM 3105 N N . TRP A 1 396 ? 12.995 -24.579 19.422 1.00 73.69 396 TRP A N 1
ATOM 3106 C CA . TRP A 1 396 ? 12.927 -23.580 18.357 1.00 73.69 396 TRP A CA 1
ATOM 3107 C C . TRP A 1 396 ? 14.310 -23.172 17.851 1.00 73.69 396 TRP A C 1
ATOM 3109 O O . TRP A 1 396 ? 14.537 -23.203 16.648 1.00 73.69 396 TRP A O 1
ATOM 3119 N N . GLY A 1 397 ? 15.261 -22.900 18.748 1.00 80.19 397 GLY A N 1
ATOM 3120 C CA . GLY A 1 397 ? 16.643 -22.589 18.378 1.00 80.19 397 GLY A CA 1
ATOM 3121 C C . GLY A 1 397 ? 17.357 -23.749 17.680 1.00 80.19 397 GLY A C 1
ATOM 3122 O O . GLY A 1 397 ? 18.168 -23.520 16.791 1.00 80.19 397 GLY A O 1
ATOM 3123 N N . LYS A 1 398 ? 17.029 -25.006 18.020 1.00 83.94 398 LYS A N 1
ATOM 3124 C CA . LYS A 1 398 ? 17.543 -26.176 17.289 1.00 83.94 398 LYS A CA 1
ATOM 3125 C C . LYS A 1 398 ? 16.943 -26.286 15.890 1.00 83.94 398 LYS A C 1
ATOM 3127 O O . LYS A 1 398 ? 17.686 -26.571 14.960 1.00 83.94 398 LYS A O 1
ATOM 3132 N N . THR A 1 399 ? 15.638 -26.065 15.736 1.00 84.12 399 THR A N 1
ATOM 3133 C CA . THR A 1 399 ? 14.992 -26.059 14.415 1.00 84.12 399 THR A CA 1
ATOM 3134 C C . THR A 1 399 ? 15.447 -24.889 13.552 1.00 84.12 399 THR A C 1
ATOM 3136 O O . THR A 1 399 ? 15.677 -25.107 12.373 1.00 84.12 399 THR A O 1
ATOM 3139 N N . ALA A 1 400 ? 15.656 -23.702 14.129 1.00 81.50 400 ALA A N 1
ATOM 3140 C CA . ALA A 1 400 ? 16.202 -22.542 13.425 1.00 81.50 400 ALA A CA 1
ATOM 3141 C C . ALA A 1 400 ? 17.641 -22.811 12.958 1.00 81.50 400 ALA A C 1
ATOM 3143 O O . ALA A 1 400 ? 17.940 -22.724 11.776 1.00 81.50 400 ALA A O 1
ATOM 3144 N N . ALA A 1 401 ? 18.510 -23.309 13.845 1.00 87.44 401 ALA A N 1
ATOM 3145 C CA . ALA A 1 401 ? 19.865 -23.698 13.451 1.00 87.44 401 ALA A CA 1
ATOM 3146 C C . ALA A 1 401 ? 19.884 -24.823 12.397 1.00 87.44 401 ALA A C 1
ATOM 3148 O O . ALA A 1 401 ? 20.823 -24.930 11.612 1.00 87.44 401 ALA A O 1
ATOM 3149 N N . GLN A 1 402 ? 18.871 -25.695 12.386 1.00 91.81 402 GLN A N 1
ATOM 3150 C CA . GLN A 1 402 ? 18.734 -26.733 11.370 1.00 91.81 402 GLN A CA 1
ATOM 3151 C C . GLN A 1 402 ? 18.230 -26.169 10.035 1.00 91.81 402 GLN A C 1
ATOM 3153 O O . GLN A 1 402 ? 18.704 -26.622 8.996 1.00 91.81 402 GLN A O 1
ATOM 3158 N N . SER A 1 403 ? 17.317 -25.193 10.042 1.00 86.75 403 SER A N 1
ATOM 3159 C CA . SER A 1 403 ? 16.900 -24.504 8.819 1.00 86.75 403 SER A CA 1
ATOM 3160 C C . SER A 1 403 ? 18.030 -23.670 8.234 1.00 86.75 403 SER A C 1
ATOM 3162 O O . SER A 1 403 ? 18.220 -23.725 7.027 1.00 86.75 403 SER A O 1
ATOM 3164 N N . ASP A 1 404 ? 18.818 -22.992 9.069 1.00 83.44 404 ASP A N 1
ATOM 3165 C CA . ASP A 1 404 ? 19.963 -22.188 8.625 1.00 83.44 404 ASP A CA 1
ATOM 3166 C C . ASP A 1 404 ? 21.029 -23.068 7.963 1.00 83.44 404 ASP A C 1
ATOM 3168 O O . ASP A 1 404 ? 21.531 -22.759 6.888 1.00 83.44 404 ASP A O 1
ATOM 3172 N N . ARG A 1 405 ? 21.314 -24.243 8.538 1.00 93.00 405 ARG A N 1
ATOM 3173 C CA . ARG A 1 405 ? 22.196 -25.222 7.881 1.00 93.00 405 ARG A CA 1
ATOM 3174 C C . ARG A 1 405 ? 21.617 -25.731 6.567 1.00 93.00 405 ARG A C 1
ATOM 3176 O O . ARG A 1 405 ? 22.347 -25.857 5.593 1.00 93.00 405 ARG A O 1
ATOM 3183 N N . ALA A 1 406 ? 20.316 -26.013 6.522 1.00 92.56 406 ALA A N 1
ATOM 3184 C CA . ALA A 1 406 ? 19.672 -26.485 5.301 1.00 92.56 406 ALA A CA 1
ATOM 3185 C C . ALA A 1 406 ? 19.683 -25.418 4.190 1.00 92.56 406 ALA A C 1
ATOM 3187 O O . ALA A 1 406 ? 19.833 -25.761 3.017 1.00 92.56 406 ALA A O 1
ATOM 3188 N N . THR A 1 407 ? 19.549 -24.132 4.532 1.00 91.19 407 THR A N 1
ATOM 3189 C CA . THR A 1 407 ? 19.649 -23.036 3.559 1.00 91.19 407 THR A CA 1
ATOM 3190 C C . THR A 1 407 ? 21.090 -22.815 3.110 1.00 91.19 407 THR A C 1
ATOM 3192 O O . THR A 1 407 ? 21.310 -22.650 1.912 1.00 91.19 407 THR A O 1
ATOM 3195 N N . GLU A 1 408 ? 22.078 -22.891 4.005 1.00 92.06 408 GLU A N 1
ATOM 3196 C CA . GLU A 1 408 ? 23.505 -22.851 3.646 1.00 92.06 408 GLU A CA 1
ATOM 3197 C C . GLU A 1 408 ? 23.894 -24.001 2.699 1.00 92.06 408 GLU A C 1
ATOM 3199 O O . GLU A 1 408 ? 24.550 -23.781 1.675 1.00 92.06 408 GLU A O 1
ATOM 3204 N N . GLU A 1 409 ? 23.447 -25.224 2.990 1.00 94.31 409 GLU A N 1
ATOM 3205 C CA . GLU A 1 409 ? 23.648 -26.397 2.130 1.00 94.31 409 GLU A CA 1
ATOM 3206 C C . GLU A 1 409 ? 22.969 -26.216 0.764 1.00 94.31 409 GLU A C 1
ATOM 3208 O O . GLU A 1 409 ? 23.573 -26.478 -0.275 1.00 94.31 409 GLU A O 1
ATOM 3213 N N . PHE A 1 410 ? 21.737 -25.702 0.737 1.00 94.56 410 PHE A N 1
ATOM 3214 C CA . PHE A 1 410 ? 21.026 -25.427 -0.511 1.00 94.56 410 PHE A CA 1
ATOM 3215 C C . PHE A 1 410 ? 21.725 -24.353 -1.359 1.00 94.56 410 PHE A C 1
ATOM 3217 O O . PHE A 1 410 ? 21.897 -24.527 -2.567 1.00 94.56 410 PHE A O 1
ATOM 3224 N N . VAL A 1 411 ? 22.155 -23.249 -0.740 1.00 92.38 411 VAL A N 1
ATOM 3225 C CA . VAL A 1 411 ? 22.834 -22.147 -1.437 1.00 92.38 411 VAL A CA 1
ATOM 3226 C C . VAL A 1 411 ? 24.198 -22.592 -1.956 1.00 92.38 411 VAL A C 1
ATOM 3228 O O . VAL A 1 411 ? 24.525 -22.303 -3.105 1.00 92.38 411 VAL A O 1
ATOM 3231 N N . SER A 1 412 ? 24.978 -23.325 -1.160 1.00 94.25 412 SER A N 1
ATOM 3232 C CA . SER A 1 412 ? 26.279 -23.848 -1.600 1.00 94.25 412 SER A CA 1
ATOM 3233 C C . SER A 1 412 ? 26.139 -24.849 -2.751 1.00 94.25 412 SER A C 1
ATOM 3235 O O . SER A 1 412 ? 26.855 -24.724 -3.744 1.00 94.25 412 SER A O 1
ATOM 3237 N N . ALA A 1 413 ? 25.161 -25.760 -2.691 1.00 94.31 413 ALA A N 1
ATOM 3238 C CA . ALA A 1 413 ? 24.858 -26.667 -3.798 1.00 94.31 413 ALA A CA 1
ATOM 3239 C C . ALA A 1 413 ? 24.456 -25.908 -5.073 1.00 94.31 413 ALA A C 1
ATOM 3241 O O . ALA A 1 413 ? 24.923 -26.234 -6.167 1.00 94.31 413 ALA A O 1
ATOM 3242 N N . ARG A 1 414 ? 23.637 -24.857 -4.941 1.00 93.69 414 ARG A N 1
ATOM 3243 C CA . ARG A 1 414 ? 23.224 -24.029 -6.080 1.00 93.69 414 ARG A CA 1
ATOM 3244 C C . ARG A 1 414 ? 24.383 -23.224 -6.670 1.00 93.69 414 ARG A C 1
ATOM 3246 O O . ARG A 1 414 ? 24.457 -23.069 -7.885 1.00 93.69 414 ARG A O 1
ATOM 3253 N N . MET A 1 415 ? 25.290 -22.720 -5.836 1.00 91.94 415 MET A N 1
ATOM 3254 C CA . MET A 1 415 ? 26.491 -22.017 -6.296 1.00 91.94 415 MET A CA 1
ATOM 3255 C C . MET A 1 415 ? 27.434 -22.947 -7.061 1.00 91.94 415 MET A C 1
ATOM 3257 O O . MET A 1 415 ? 27.971 -22.547 -8.092 1.00 91.94 415 MET A O 1
ATOM 3261 N N . GLU A 1 416 ? 27.589 -24.190 -6.605 1.00 94.56 416 GLU A N 1
ATOM 3262 C CA . GLU A 1 416 ? 28.383 -25.205 -7.301 1.00 94.56 416 GLU A CA 1
ATOM 3263 C C . GLU A 1 416 ? 27.767 -25.562 -8.665 1.00 94.56 416 GLU A C 1
ATOM 3265 O O . GLU A 1 416 ? 28.473 -25.633 -9.671 1.00 94.56 416 GLU A O 1
ATOM 3270 N N . GLU A 1 417 ? 26.441 -25.705 -8.735 1.00 95.69 417 GLU A N 1
ATOM 3271 C CA . GLU A 1 417 ? 25.718 -25.922 -9.995 1.00 95.69 417 GLU A CA 1
ATOM 3272 C C . GLU A 1 417 ? 25.961 -24.773 -10.987 1.00 95.69 417 GLU A C 1
ATOM 3274 O O . GLU A 1 417 ? 26.344 -25.010 -12.135 1.00 95.69 417 GLU A O 1
ATOM 3279 N N . ILE A 1 418 ? 25.828 -23.524 -10.528 1.00 92.25 418 ILE A N 1
ATOM 3280 C CA . ILE A 1 418 ? 26.099 -22.335 -11.348 1.00 92.25 418 ILE A CA 1
ATOM 3281 C C . ILE A 1 418 ? 27.566 -22.309 -11.791 1.00 92.25 418 ILE A C 1
ATOM 3283 O O . ILE A 1 418 ? 27.858 -22.005 -12.949 1.00 92.25 418 ILE A O 1
ATOM 3287 N N . HIS A 1 419 ? 28.505 -22.653 -10.907 1.00 91.69 419 HIS A N 1
ATOM 3288 C CA . HIS A 1 419 ? 29.921 -22.711 -11.257 1.00 91.69 419 HIS A CA 1
ATOM 3289 C C . HIS A 1 419 ? 30.176 -23.724 -12.382 1.00 91.69 419 HIS A C 1
ATOM 3291 O O . HIS A 1 419 ? 30.852 -23.408 -13.364 1.00 91.69 419 HIS A O 1
ATOM 3297 N N . GLN A 1 420 ? 29.562 -24.906 -12.303 1.00 94.25 420 GLN A N 1
ATOM 3298 C CA . GLN A 1 420 ? 29.654 -25.923 -13.351 1.00 94.25 420 GLN A CA 1
ATOM 3299 C C . GLN A 1 420 ? 29.033 -25.460 -14.674 1.00 94.25 420 GLN A C 1
ATOM 3301 O O . GLN A 1 420 ? 29.584 -25.743 -15.740 1.00 94.25 420 GLN A O 1
ATOM 3306 N N . GLU A 1 421 ? 27.912 -24.738 -14.641 1.00 93.69 421 GLU A N 1
ATOM 3307 C CA . GLU A 1 421 ? 27.317 -24.142 -15.843 1.00 93.69 421 GLU A CA 1
ATOM 3308 C C . GLU A 1 421 ? 28.243 -23.105 -16.485 1.00 93.69 421 GLU A C 1
ATOM 3310 O O . GLU A 1 421 ? 28.457 -23.136 -17.699 1.00 93.69 421 GLU A O 1
ATOM 3315 N N . VAL A 1 422 ? 28.858 -22.235 -15.683 1.00 91.31 422 VAL A N 1
ATOM 3316 C CA . VAL A 1 422 ? 29.813 -21.233 -16.174 1.00 91.31 422 VAL A CA 1
ATOM 3317 C C . VAL A 1 422 ? 31.040 -21.902 -16.795 1.00 91.31 422 VAL A C 1
ATOM 3319 O O . VAL A 1 422 ? 31.455 -21.504 -17.885 1.00 91.31 422 VAL A O 1
ATOM 3322 N N . VAL A 1 423 ? 31.586 -22.950 -16.170 1.00 93.00 423 VAL A N 1
ATOM 3323 C CA . VAL A 1 423 ? 32.701 -23.729 -16.738 1.00 93.00 423 VAL A CA 1
ATOM 3324 C C . VAL A 1 423 ? 32.292 -24.376 -18.065 1.00 93.00 423 VAL A C 1
ATOM 3326 O O . VAL A 1 423 ? 33.031 -24.273 -19.045 1.00 93.00 423 VAL A O 1
ATOM 3329 N N . LYS A 1 424 ? 31.093 -24.968 -18.159 1.00 92.69 424 LYS A N 1
ATOM 3330 C CA . LYS A 1 424 ? 30.572 -25.521 -19.424 1.00 92.69 424 LYS A CA 1
ATOM 3331 C C . LYS A 1 424 ? 30.484 -24.446 -20.509 1.00 92.69 424 LYS A C 1
ATOM 3333 O O . LYS A 1 424 ? 30.999 -24.651 -21.607 1.00 92.69 424 LYS A O 1
ATOM 3338 N N . LEU A 1 425 ? 29.903 -23.285 -20.207 1.00 91.19 425 LEU A N 1
ATOM 3339 C CA . LEU A 1 425 ? 29.824 -22.166 -21.154 1.00 91.19 425 LEU A CA 1
ATOM 3340 C C . LEU A 1 425 ? 31.210 -21.681 -21.589 1.00 91.19 425 LEU A C 1
ATOM 3342 O O . LEU A 1 425 ? 31.417 -21.367 -22.764 1.00 91.19 425 LEU A O 1
ATOM 3346 N N . TRP A 1 426 ? 32.173 -21.668 -20.670 1.00 92.44 426 TRP A N 1
ATOM 3347 C CA . TRP A 1 426 ? 33.551 -21.311 -20.972 1.00 92.44 426 TRP A CA 1
ATOM 3348 C C . TRP A 1 426 ? 34.203 -22.318 -21.933 1.00 92.44 426 TRP A C 1
ATOM 3350 O O . TRP A 1 426 ? 34.745 -21.903 -22.956 1.00 92.44 426 TRP A O 1
ATOM 3360 N N . THR A 1 427 ? 34.040 -23.628 -21.708 1.00 92.75 427 THR A N 1
ATOM 3361 C CA . THR A 1 427 ? 34.547 -24.659 -22.640 1.00 92.75 427 THR A CA 1
ATOM 3362 C C . THR A 1 427 ? 33.897 -24.580 -24.028 1.00 92.75 427 THR A C 1
ATOM 3364 O O . 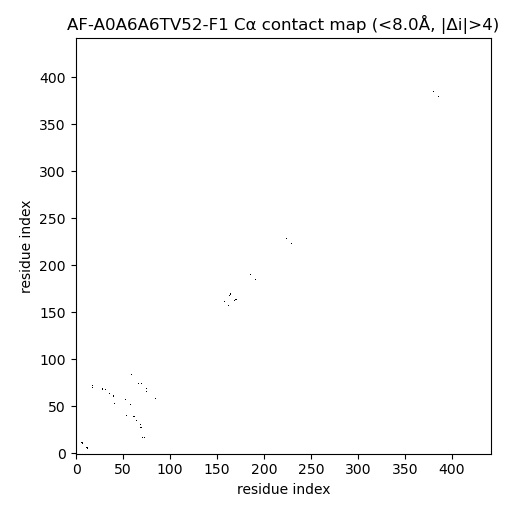THR A 1 427 ? 34.581 -24.721 -25.041 1.00 92.75 427 THR A O 1
ATOM 3367 N N . ILE A 1 428 ? 32.596 -24.274 -24.113 1.00 90.81 428 ILE A N 1
ATOM 3368 C CA . ILE A 1 428 ? 31.894 -24.060 -25.393 1.00 90.81 428 ILE A CA 1
ATOM 3369 C C . ILE A 1 428 ? 32.466 -22.837 -26.125 1.00 90.81 428 ILE A C 1
ATOM 3371 O O . ILE A 1 428 ? 32.650 -22.856 -27.348 1.00 90.81 428 ILE A O 1
ATOM 3375 N N . ARG A 1 429 ? 32.785 -21.769 -25.390 1.00 89.94 429 ARG A N 1
ATOM 3376 C CA . ARG A 1 429 ? 33.438 -20.581 -25.948 1.00 89.94 429 ARG A CA 1
ATOM 3377 C C . ARG A 1 429 ? 34.846 -20.886 -26.467 1.00 89.94 429 ARG A C 1
ATOM 3379 O O . ARG A 1 429 ? 35.216 -20.387 -27.527 1.00 89.94 429 ARG A O 1
ATOM 3386 N N . GLU A 1 430 ? 35.625 -21.704 -25.767 1.00 89.69 430 GLU A N 1
ATOM 3387 C CA . GLU A 1 430 ? 36.946 -22.123 -26.251 1.00 89.69 430 GLU A CA 1
ATOM 3388 C C . GLU A 1 430 ? 36.851 -22.990 -27.508 1.00 89.69 430 GLU A C 1
ATOM 3390 O O . GLU A 1 430 ? 37.565 -22.739 -28.479 1.00 89.69 430 GLU A O 1
ATOM 3395 N N . LEU A 1 431 ? 35.922 -23.948 -27.542 1.00 87.62 431 LEU A N 1
ATOM 3396 C CA . LEU A 1 431 ? 35.688 -24.795 -28.714 1.00 87.62 431 LEU A CA 1
ATOM 3397 C C . LEU A 1 431 ? 35.235 -23.979 -29.933 1.00 87.62 431 LEU A C 1
ATOM 3399 O O . LEU A 1 431 ? 35.743 -24.180 -31.036 1.00 87.62 431 LEU A O 1
ATOM 3403 N N . SER A 1 432 ? 34.327 -23.019 -29.745 1.00 80.88 432 SER A N 1
ATOM 3404 C CA . SER A 1 432 ? 33.899 -22.114 -30.824 1.00 80.88 432 SER A CA 1
ATOM 3405 C C . SER A 1 432 ? 35.014 -21.158 -31.267 1.00 80.88 432 SER A C 1
ATOM 3407 O O . SER A 1 432 ? 35.160 -20.904 -32.464 1.00 80.88 432 SER A O 1
ATOM 3409 N N . SER A 1 433 ? 35.862 -20.696 -30.343 1.00 83.12 433 SER A N 1
ATOM 3410 C CA . SER A 1 433 ? 37.069 -19.921 -30.661 1.00 83.12 433 SER A CA 1
ATOM 3411 C C . SER A 1 433 ? 38.058 -20.736 -31.508 1.00 83.12 433 SER A C 1
ATOM 3413 O O . SER A 1 433 ? 38.528 -20.258 -32.543 1.00 83.12 433 SER A O 1
ATOM 3415 N N . LEU A 1 434 ? 38.310 -21.999 -31.146 1.00 81.69 434 LEU A N 1
ATOM 3416 C CA . LEU A 1 434 ? 39.145 -22.914 -31.931 1.00 81.69 434 LEU A CA 1
ATOM 3417 C C . LEU A 1 434 ? 38.552 -23.183 -33.320 1.00 81.69 434 LEU A C 1
ATOM 3419 O O . LEU A 1 434 ? 39.279 -23.115 -34.308 1.00 81.69 434 LEU A O 1
ATOM 3423 N N . HIS A 1 435 ? 37.239 -23.402 -33.420 1.00 75.19 435 HIS A N 1
ATOM 3424 C CA . HIS A 1 435 ? 36.564 -23.589 -34.706 1.00 75.19 435 HIS A CA 1
ATOM 3425 C C . HIS A 1 435 ? 36.687 -22.350 -35.605 1.00 75.19 435 HIS A C 1
ATOM 3427 O O . HIS A 1 435 ? 37.014 -22.473 -36.785 1.00 75.19 435 HIS A O 1
ATOM 3433 N N . SER A 1 436 ? 36.524 -21.148 -35.040 1.00 72.50 436 SER A N 1
ATOM 3434 C CA . SER A 1 436 ? 36.712 -19.899 -35.787 1.00 72.50 436 SER A CA 1
ATOM 3435 C C . SER A 1 436 ? 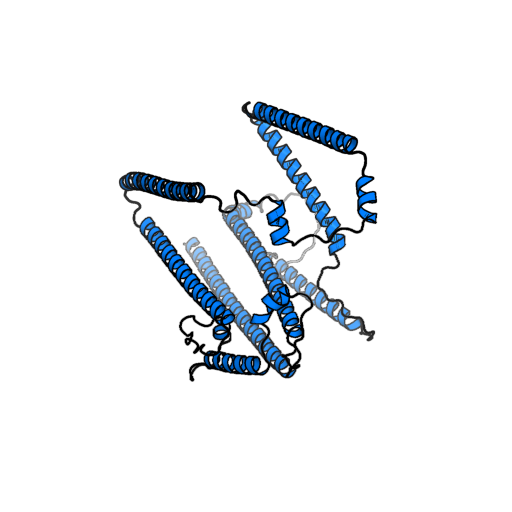38.155 -19.699 -36.266 1.00 72.50 436 SER A C 1
ATOM 3437 O O . SER A 1 436 ? 38.364 -19.175 -37.354 1.00 72.50 436 SER A O 1
ATOM 3439 N N . ARG A 1 437 ? 39.158 -20.168 -35.511 1.00 72.88 437 ARG A N 1
ATOM 3440 C CA . ARG A 1 437 ? 40.566 -20.137 -35.940 1.00 72.88 437 ARG A CA 1
ATOM 3441 C C . ARG A 1 437 ? 40.858 -21.115 -37.076 1.00 72.88 437 ARG A C 1
ATOM 3443 O O . ARG A 1 437 ? 41.601 -20.761 -37.982 1.00 72.88 437 ARG A O 1
ATOM 3450 N N . VAL A 1 438 ? 40.264 -22.309 -37.055 1.00 74.62 438 VAL A N 1
ATOM 3451 C CA . VAL A 1 438 ? 40.442 -23.308 -38.124 1.00 74.62 438 VAL A CA 1
ATOM 3452 C C . VAL A 1 438 ? 39.809 -22.833 -39.435 1.00 74.62 438 VAL A C 1
ATOM 3454 O O . VAL A 1 438 ? 40.430 -22.972 -40.482 1.00 74.62 438 VAL A O 1
ATOM 3457 N N . LEU A 1 439 ? 38.633 -22.199 -39.377 1.00 69.81 439 LEU A N 1
ATOM 3458 C CA . LEU A 1 439 ? 37.941 -21.655 -40.556 1.00 69.81 439 LEU A CA 1
ATOM 3459 C C . LEU A 1 439 ? 38.632 -20.437 -41.196 1.00 69.81 439 LEU A C 1
ATOM 3461 O O . LEU A 1 439 ? 38.321 -20.096 -42.329 1.00 69.81 439 LEU A O 1
ATOM 3465 N N . VAL A 1 440 ? 39.548 -19.771 -40.489 1.00 69.75 440 VAL A N 1
ATOM 3466 C CA . VAL A 1 440 ? 40.336 -18.642 -41.025 1.00 69.75 440 VAL A CA 1
ATOM 3467 C C . VAL A 1 440 ? 41.637 -19.119 -41.696 1.00 69.75 440 VAL A C 1
ATOM 3469 O O . VAL A 1 440 ? 42.276 -18.349 -42.409 1.00 69.75 440 VAL A O 1
ATOM 3472 N N . CYS A 1 441 ? 42.037 -20.381 -41.496 1.00 53.53 441 CYS A N 1
ATOM 3473 C CA . CYS A 1 441 ? 43.256 -20.964 -42.073 1.00 53.53 441 CYS A CA 1
ATOM 3474 C C . CYS A 1 441 ? 43.023 -21.835 -43.324 1.00 53.53 441 CYS A C 1
ATOM 3476 O O . CYS A 1 441 ? 43.995 -22.349 -43.876 1.00 53.53 441 CYS A O 1
ATOM 3478 N N . THR A 1 442 ? 41.774 -21.999 -43.763 1.00 46.25 442 THR A N 1
ATOM 3479 C CA . THR A 1 442 ? 41.386 -22.600 -45.053 1.00 46.25 442 THR A CA 1
ATOM 3480 C C . THR A 1 442 ? 40.975 -21.511 -46.023 1.00 46.25 442 THR A C 1
ATOM 3482 O O . THR A 1 442 ? 41.385 -21.587 -47.200 1.00 46.25 442 THR A O 1
#

Secondary structure (DSSP, 8-state):
-------S-HHHHHHHTTT---HHHHHHHHHHHHHHHHHHSS--TTSPPPHHHHHS--TT-------TTS-HHHHHHHHHHHHHHHHHHHHHHHHHHHHHHHHHHHHHHTS--S-HHHHHHHHHHHHHHHHHHHHHHHHHHHHHHHHHHHS--TTTTS-HHHHHHHHH-PPPPPPHHHHHHHHTSS-HHHHHHHHHHHHHHHHHHHHHHHHHHHHHHHHHHS---HHHHHHHHHHHHHHHHHHHHHHHHHHHHHHHHHTT---------------THHHHHHHHHHHHHHHHHHHHHHHHHHHHHS---------------------SSSHHHHHHHGGGHHHHHHHHHHHHHHHHHHHHHHHHHHHHHHHHHHHHHHHHHH-TTS---HHHHHHHHHHHHHHHHHHHHHHHHHHHHHHHHHHHHHHHHHHHHHHHHHHH--

Solvent-accessible surface area (backbone atoms only — not comparable to full-atom values): 26471 Å² total; per-residue (Å²): 138,83,80,85,79,76,57,97,46,67,67,58,43,64,69,40,49,88,74,63,68,55,75,68,53,49,51,50,47,51,53,53,49,50,51,52,50,54,58,75,68,52,66,68,97,81,59,83,87,54,71,64,58,71,78,52,65,63,85,86,73,65,72,80,72,90,61,92,80,61,59,69,69,59,51,51,50,52,52,52,50,51,53,49,52,54,50,49,53,52,49,52,54,51,50,52,55,50,50,53,53,51,51,50,53,53,59,53,62,75,73,61,91,86,47,82,70,55,51,54,56,49,48,53,48,50,51,51,51,51,50,52,49,53,49,52,52,49,48,53,50,50,54,50,49,51,49,53,70,67,45,70,68,93,64,83,78,63,54,71,66,58,55,48,38,73,74,70,44,83,75,78,84,72,64,74,80,58,55,61,63,60,70,66,48,73,57,70,66,60,52,50,49,49,50,53,49,51,52,50,50,52,48,53,50,49,52,50,51,52,48,53,50,51,51,52,53,56,62,65,68,50,83,71,53,69,72,56,49,51,50,50,51,50,49,52,48,52,51,50,48,52,50,49,51,51,51,51,48,52,53,52,61,50,40,73,75,46,71,80,70,66,92,71,81,79,69,86,83,68,94,68,90,72,71,68,65,59,60,52,53,52,52,52,50,51,52,50,53,50,50,52,54,50,49,52,50,50,50,52,51,50,59,73,68,50,75,87,72,74,92,74,91,78,92,80,90,83,90,76,91,78,94,78,80,93,81,80,82,68,59,74,58,50,67,68,43,57,83,50,46,66,56,54,53,49,51,52,52,51,50,52,52,48,50,52,49,50,52,50,51,51,54,51,50,53,51,50,52,48,52,49,51,51,51,51,51,49,49,57,69,73,31,89,77,65,66,90,52,70,70,52,56,57,51,50,53,49,52,48,56,49,49,52,50,51,48,52,52,50,52,51,54,51,51,51,51,51,50,52,51,52,51,50,54,48,53,52,50,52,54,51,51,53,52,55,54,55,67,72,75,112

Mean predicted aligned error: 24.99 Å

Radius of gyration: 40.51 Å; Cα contacts (8 Å, |Δi|>4): 27; chains: 1; bounding box: 112×85×92 Å

Organism: NCBI:txid1314788

Foldseek 3Di:
DDDDPDDPDVVVCVVCVLVDDDPVLVVVVVVLVVVQVVVQPDDDPPDDDDPVCVVDPDPVPPPPRPCVRDRPVVVVVVVVVVVVVVVVVVVVVVVVVVVVVVVVVVVVVVPDPDDPPVVVVVVVVVVVVVVVVVVVVVVVVVVVVVVVVVPDPPPPPQDVVNVCCVVPNDDPDDDPVVVVVVVPDPPPVVVVVVVVVVVVVVVVVVVVVVVVVVVVVVVVPPPDDVVVVVVVVVVVVVVVVVVVVVVVVVVVVVVVVVVPVDPPDPDPDPDDDDDPVVVVVVVVVVVVVVVVVVVVVVVVVVVVPDPPDDDDDDDDDDDDDDDDDDPDDPPVVCVVCVVCVVVVVVVVVVVVVVVVVVVVVVVVVVVVVVVVVVVVVVCVVVDPPPDPPPVVVVVVVVVVVVVVVVVVVVVVVVVVVVVVVVVVVVVVVVVVVVVVVVVVVD

Sequence (442 aa):
MPAESSCPVAEVDRVLAPYIHSRQETQKNRKVLSRYLSAHVRPPRTAAPRHLDQECPDPQDLVKPDLSGISHSRLQYLKALQAKSEARLRLQRLQSSLEDLRTSHISEATAGDDSGYDSEVTQSYITLLRQRRRFAELEVIQVSLEKLLNAKPTNSHKEPKSLVEEAVGEQPSLPPGRLEQLSQGPSNDTSMLKLKKEVLEAKANMDRAQAAKSDARRRSQSSPVLAQQVYALTHARDELVTWVEGELAKMSEESEMFEDASPVKRWPHEPLSYDIASPEIRIRSAYNSYTEVRLSLINAYGSIHRPLGTHDTHNQIDIENDILPPAGLGSATIAKILPHLPHIAMTSKNERSLLQQAVYLQSRLSSADDEIADSLLRLAEESHLLSSGQKHLKAWGKTAAQSDRATEEFVSARMEEIHQEVVKLWTIRELSSLHSRVLVCT

pLDDT: mean 74.58, std 17.62, range [34.12, 96.88]